Protein 1C49 (pdb70)

Structure (mmCIF, N/CA/C/O backbone):
data_1C49
#
_entry.id   1C49
#
_cell.length_a   1.000
_cell.length_b   1.000
_cell.length_c   1.000
_cell.angle_alpha   90.00
_cell.angle_beta   90.00
_cell.angle_gamma   90.00
#
_symmetry.space_group_name_H-M   'P 1'
#
loop_
_atom_site.group_PDB
_atom_site.id
_atom_site.type_symbol
_atom_site.label_atom_id
_atom_site.label_alt_id
_atom_site.label_comp_id
_atom_site.label_asym_id
_atom_site.label_entity_id
_atom_site.label_seq_id
_atom_site.pdbx_PDB_ins_code
_atom_site.Cartn_x
_atom_site.Cartn_y
_atom_site.Cartn_z
_atom_site.occupancy
_atom_site.B_iso_or_equiv
_atom_site.auth_seq_id
_atom_site.auth_comp_id
_atom_site.auth_asym_id
_atom_site.auth_atom_id
_atom_site.pdbx_PDB_model_num
ATOM 1 N N . THR A 1 1 ? 7.478 -4.075 -6.287 1.00 0.00 4 THR A N 1
ATOM 2 C CA . THR A 1 1 ? 6.450 -3.065 -6.664 1.00 0.00 4 THR A CA 1
ATOM 3 C C . THR A 1 1 ? 6.971 -1.664 -6.328 1.00 0.00 4 THR A C 1
ATOM 4 O O . THR A 1 1 ? 8.143 -1.377 -6.475 1.00 0.00 4 THR A O 1
ATOM 17 N N . ILE A 1 2 ? 6.113 -0.786 -5.878 1.00 0.00 5 ILE A N 1
ATOM 18 C CA . ILE A 1 2 ? 6.552 0.584 -5.537 1.00 0.00 5 ILE A CA 1
ATOM 19 C C . ILE A 1 2 ? 7.687 0.526 -4.513 1.00 0.00 5 ILE A C 1
ATOM 20 O O . ILE A 1 2 ? 8.304 -0.502 -4.310 1.00 0.00 5 ILE A O 1
ATOM 36 N N . SER A 1 3 ? 7.967 1.623 -3.866 1.00 0.00 6 SER A N 1
ATOM 37 C CA . SER A 1 3 ? 9.061 1.637 -2.855 1.00 0.00 6 SER A CA 1
ATOM 38 C C . SER A 1 3 ? 8.607 2.425 -1.624 1.00 0.00 6 SER A C 1
ATOM 39 O O . SER A 1 3 ? 8.718 3.634 -1.573 1.00 0.00 6 SER A O 1
ATOM 47 N N . CYS A 1 4 ? 8.095 1.750 -0.631 1.00 0.00 7 CYS A N 1
ATOM 48 C CA . CYS A 1 4 ? 7.632 2.459 0.596 1.00 0.00 7 CYS A CA 1
ATOM 49 C C . CYS A 1 4 ? 8.192 1.757 1.834 1.00 0.00 7 CYS A C 1
ATOM 50 O O . CYS A 1 4 ? 8.902 0.775 1.736 1.00 0.00 7 CYS A O 1
ATOM 57 N N . THR A 1 5 ? 7.879 2.252 3.000 1.00 0.00 8 THR A N 1
ATOM 58 C CA . THR A 1 5 ? 8.393 1.612 4.246 1.00 0.00 8 THR A CA 1
ATOM 59 C C . THR A 1 5 ? 7.235 1.416 5.231 1.00 0.00 8 THR A C 1
ATOM 60 O O . THR A 1 5 ? 6.934 0.311 5.637 1.00 0.00 8 THR A O 1
ATOM 71 N N . ASN A 1 6 ? 6.586 2.480 5.619 1.00 0.00 9 ASN A N 1
ATOM 72 C CA . ASN A 1 6 ? 5.451 2.355 6.579 1.00 0.00 9 ASN A CA 1
ATOM 73 C C . ASN A 1 6 ? 4.176 1.979 5.820 1.00 0.00 9 ASN A C 1
ATOM 74 O O . ASN A 1 6 ? 4.075 2.162 4.623 1.00 0.00 9 ASN A O 1
ATOM 85 N N . GLU A 1 7 ? 3.201 1.452 6.510 1.00 0.00 10 GLU A N 1
ATOM 86 C CA . GLU A 1 7 ? 1.933 1.057 5.835 1.00 0.00 10 GLU A CA 1
ATOM 87 C C . GLU A 1 7 ? 1.165 2.308 5.397 1.00 0.00 10 GLU A C 1
ATOM 88 O O . GLU A 1 7 ? 0.418 2.284 4.439 1.00 0.00 10 GLU A O 1
ATOM 100 N N . LYS A 1 8 ? 1.340 3.399 6.091 1.00 0.00 11 LYS A N 1
ATOM 101 C CA . LYS A 1 8 ? 0.616 4.647 5.712 1.00 0.00 11 LYS A CA 1
ATOM 102 C C . LYS A 1 8 ? 1.085 5.114 4.330 1.00 0.00 11 LYS A C 1
ATOM 103 O O . LYS A 1 8 ? 0.481 5.973 3.718 1.00 0.00 11 LYS A O 1
ATOM 122 N N . GLN A 1 9 ? 2.161 4.561 3.841 1.00 0.00 12 GLN A N 1
ATOM 123 C CA . GLN A 1 9 ? 2.675 4.980 2.505 1.00 0.00 12 GLN A CA 1
ATOM 124 C C . GLN A 1 9 ? 1.729 4.502 1.399 1.00 0.00 12 GLN A C 1
ATOM 125 O O . GLN A 1 9 ? 1.602 5.132 0.367 1.00 0.00 12 GLN A O 1
ATOM 139 N N . CYS A 1 10 ? 1.070 3.393 1.595 1.00 0.00 13 CYS A N 1
ATOM 140 C CA . CYS A 1 10 ? 0.146 2.885 0.540 1.00 0.00 13 CYS A CA 1
ATOM 141 C C . CYS A 1 10 ? -1.273 3.390 0.805 1.00 0.00 13 CYS A C 1
ATOM 142 O O . CYS A 1 10 ? -2.232 2.882 0.258 1.00 0.00 13 CYS A O 1
ATOM 149 N N . TYR A 1 11 ? -1.420 4.383 1.635 1.00 0.00 14 TYR A N 1
ATOM 150 C CA . TYR A 1 11 ? -2.784 4.905 1.923 1.00 0.00 14 TYR A CA 1
ATOM 151 C C . TYR A 1 11 ? -3.378 5.530 0.650 1.00 0.00 14 TYR A C 1
ATOM 152 O O . TYR A 1 11 ? -4.474 5.185 0.250 1.00 0.00 14 TYR A O 1
ATOM 170 N N . PRO A 1 12 ? -2.637 6.427 0.044 1.00 0.00 15 PRO A N 1
ATOM 171 C CA . PRO A 1 12 ? -3.066 7.110 -1.191 1.00 0.00 15 PRO A CA 1
ATOM 172 C C . PRO A 1 12 ? -2.840 6.201 -2.402 1.00 0.00 15 PRO A C 1
ATOM 173 O O . PRO A 1 12 ? -3.411 6.396 -3.458 1.00 0.00 15 PRO A O 1
ATOM 184 N N . HIS A 1 13 ? -2.001 5.214 -2.254 1.00 0.00 16 HIS A N 1
ATOM 185 C CA . HIS A 1 13 ? -1.719 4.288 -3.386 1.00 0.00 16 HIS A CA 1
ATOM 186 C C . HIS A 1 13 ? -2.968 3.463 -3.694 1.00 0.00 16 HIS A C 1
ATOM 187 O O . HIS A 1 13 ? -3.495 3.493 -4.789 1.00 0.00 16 HIS A O 1
ATOM 201 N N . CYS A 1 14 ? -3.442 2.721 -2.733 1.00 0.00 17 CYS A N 1
ATOM 202 C CA . CYS A 1 14 ? -4.651 1.884 -2.962 1.00 0.00 17 CYS A CA 1
ATOM 203 C C . CYS A 1 14 ? -5.895 2.770 -3.016 1.00 0.00 17 CYS A C 1
ATOM 204 O O . CYS A 1 14 ? -6.833 2.492 -3.732 1.00 0.00 17 CYS A O 1
ATOM 211 N N . LYS A 1 15 ? -5.916 3.834 -2.262 1.00 0.00 18 LYS A N 1
ATOM 212 C CA . LYS A 1 15 ? -7.107 4.724 -2.276 1.00 0.00 18 LYS A CA 1
ATOM 213 C C . LYS A 1 15 ? -7.375 5.209 -3.704 1.00 0.00 18 LYS A C 1
ATOM 214 O O . LYS A 1 15 ? -8.495 5.198 -4.174 1.00 0.00 18 LYS A O 1
ATOM 233 N N . LYS A 1 16 ? -6.357 5.648 -4.392 1.00 0.00 19 LYS A N 1
ATOM 234 C CA . LYS A 1 16 ? -6.555 6.148 -5.785 1.00 0.00 19 LYS A CA 1
ATOM 235 C C . LYS A 1 16 ? -6.624 4.980 -6.773 1.00 0.00 19 LYS A C 1
ATOM 236 O O . LYS A 1 16 ? -7.143 5.115 -7.864 1.00 0.00 19 LYS A O 1
ATOM 255 N N . GLU A 1 17 ? -6.096 3.842 -6.417 1.00 0.00 20 GLU A N 1
ATOM 256 C CA . GLU A 1 17 ? -6.124 2.687 -7.357 1.00 0.00 20 GLU A CA 1
ATOM 257 C C . GLU A 1 17 ? -7.494 2.005 -7.320 1.00 0.00 20 GLU A C 1
ATOM 258 O O . GLU A 1 17 ? -8.229 2.018 -8.287 1.00 0.00 20 GLU A O 1
ATOM 270 N N . THR A 1 18 ? -7.840 1.398 -6.218 1.00 0.00 21 THR A N 1
ATOM 271 C CA . THR A 1 18 ? -9.159 0.705 -6.131 1.00 0.00 21 THR A CA 1
ATOM 272 C C . THR A 1 18 ? -10.198 1.637 -5.503 1.00 0.00 21 THR A C 1
ATOM 273 O O . THR A 1 18 ? -11.372 1.571 -5.811 1.00 0.00 21 THR A O 1
ATOM 284 N N . GLY A 1 19 ? -9.779 2.492 -4.615 1.00 0.00 22 GLY A N 1
ATOM 285 C CA . GLY A 1 19 ? -10.743 3.417 -3.955 1.00 0.00 22 GLY A CA 1
ATOM 286 C C . GLY A 1 19 ? -10.732 3.159 -2.446 1.00 0.00 22 GLY A C 1
ATOM 287 O O . GLY A 1 19 ? -11.405 3.826 -1.685 1.00 0.00 22 GLY A O 1
ATOM 291 N N . TYR A 1 20 ? -9.970 2.190 -2.009 1.00 0.00 23 TYR A N 1
ATOM 292 C CA . TYR A 1 20 ? -9.909 1.884 -0.554 1.00 0.00 23 TYR A CA 1
ATOM 293 C C . TYR A 1 20 ? -8.600 2.433 0.027 1.00 0.00 23 TYR A C 1
ATOM 294 O O . TYR A 1 20 ? -7.547 2.249 -0.551 1.00 0.00 23 TYR A O 1
ATOM 312 N N . PRO A 1 21 ? -8.700 3.088 1.157 1.00 0.00 24 PRO A N 1
ATOM 313 C CA . PRO A 1 21 ? -7.534 3.669 1.841 1.00 0.00 24 PRO A CA 1
ATOM 314 C C . PRO A 1 21 ? -6.775 2.582 2.609 1.00 0.00 24 PRO A C 1
ATOM 315 O O . PRO A 1 21 ? -5.630 2.750 2.974 1.00 0.00 24 PRO A O 1
ATOM 326 N N . ASN A 1 22 ? -7.411 1.469 2.857 1.00 0.00 25 ASN A N 1
ATOM 327 C CA . ASN A 1 22 ? -6.733 0.371 3.603 1.00 0.00 25 ASN A CA 1
ATOM 328 C C . ASN A 1 22 ? -5.630 -0.238 2.736 1.00 0.00 25 ASN A C 1
ATOM 329 O O . ASN A 1 22 ? -5.893 -0.963 1.796 1.00 0.00 25 ASN A O 1
ATOM 340 N N . ALA A 1 23 ? -4.396 0.049 3.046 1.00 0.00 26 ALA A N 1
ATOM 341 C CA . ALA A 1 23 ? -3.271 -0.513 2.245 1.00 0.00 26 ALA A CA 1
ATOM 342 C C . ALA A 1 23 ? -2.107 -0.852 3.180 1.00 0.00 26 ALA A C 1
ATOM 343 O O . ALA A 1 23 ? -1.999 -0.321 4.266 1.00 0.00 26 ALA A O 1
ATOM 350 N N . LYS A 1 24 ? -1.235 -1.732 2.770 1.00 0.00 27 LYS A N 1
ATOM 351 C CA . LYS A 1 24 ? -0.085 -2.096 3.647 1.00 0.00 27 LYS A CA 1
ATOM 352 C C . LYS A 1 24 ? 1.232 -1.904 2.891 1.00 0.00 27 LYS A C 1
ATOM 353 O O . LYS A 1 24 ? 1.273 -1.923 1.677 1.00 0.00 27 LYS A O 1
ATOM 372 N N . CYS A 1 25 ? 2.310 -1.722 3.606 1.00 0.00 28 CYS A N 1
ATOM 373 C CA . CYS A 1 25 ? 3.630 -1.530 2.939 1.00 0.00 28 CYS A CA 1
ATOM 374 C C . CYS A 1 25 ? 4.640 -2.523 3.521 1.00 0.00 28 CYS A C 1
ATOM 375 O O . CYS A 1 25 ? 5.176 -2.321 4.593 1.00 0.00 28 CYS A O 1
ATOM 382 N N . MET A 1 26 ? 4.902 -3.595 2.826 1.00 0.00 29 MET A N 1
ATOM 383 C CA . MET A 1 26 ? 5.876 -4.596 3.343 1.00 0.00 29 MET A CA 1
ATOM 384 C C . MET A 1 26 ? 6.904 -4.921 2.257 1.00 0.00 29 MET A C 1
ATOM 385 O O . MET A 1 26 ? 6.560 -5.200 1.129 1.00 0.00 29 MET A O 1
ATOM 399 N N . ASN A 1 27 ? 8.165 -4.886 2.588 1.00 0.00 30 ASN A N 1
ATOM 400 C CA . ASN A 1 27 ? 9.210 -5.196 1.571 1.00 0.00 30 ASN A CA 1
ATOM 401 C C . ASN A 1 27 ? 9.163 -4.152 0.452 1.00 0.00 30 ASN A C 1
ATOM 402 O O . ASN A 1 27 ? 9.318 -4.465 -0.711 1.00 0.00 30 ASN A O 1
ATOM 413 N N . ARG A 1 28 ? 8.958 -2.914 0.800 1.00 0.00 31 ARG A N 1
ATOM 414 C CA . ARG A 1 28 ? 8.910 -1.841 -0.234 1.00 0.00 31 ARG A CA 1
ATOM 415 C C . ARG A 1 28 ? 7.763 -2.100 -1.217 1.00 0.00 31 ARG A C 1
ATOM 416 O O . ARG A 1 28 ? 7.742 -1.562 -2.307 1.00 0.00 31 ARG A O 1
ATOM 437 N N . L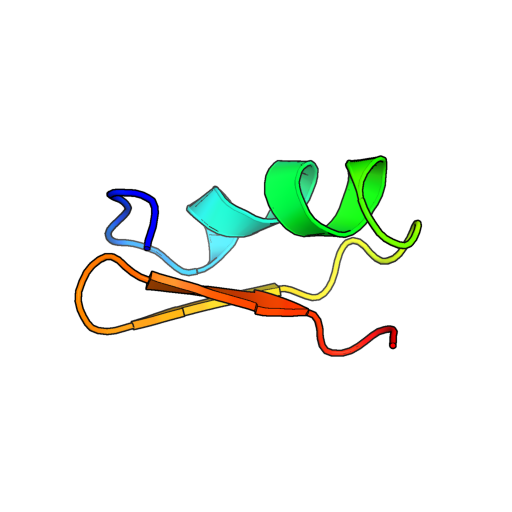YS A 1 29 ? 6.807 -2.908 -0.847 1.00 0.00 32 LYS A N 1
ATOM 438 C CA . LYS A 1 29 ? 5.670 -3.179 -1.776 1.00 0.00 32 LYS A CA 1
ATOM 439 C C . LYS A 1 29 ? 4.361 -2.725 -1.127 1.00 0.00 32 LYS A C 1
ATOM 440 O O . LYS A 1 29 ? 4.232 -2.696 0.081 1.00 0.00 32 LYS A O 1
ATOM 459 N N . CYS A 1 30 ? 3.389 -2.363 -1.920 1.00 0.00 33 CYS A N 1
ATOM 460 C CA . CYS A 1 30 ? 2.091 -1.903 -1.346 1.00 0.00 33 CYS A CA 1
ATOM 461 C C . CYS A 1 30 ? 0.988 -2.905 -1.694 1.00 0.00 33 CYS A C 1
ATOM 462 O O . CYS A 1 30 ? 0.995 -3.511 -2.748 1.00 0.00 33 CYS A O 1
ATOM 469 N N . LYS A 1 31 ? 0.034 -3.077 -0.820 1.00 0.00 34 LYS A N 1
ATOM 470 C CA . LYS A 1 31 ? -1.075 -4.032 -1.102 1.00 0.00 34 LYS A CA 1
ATOM 471 C C . LYS A 1 31 ? -2.414 -3.327 -0.875 1.00 0.00 34 LYS A C 1
ATOM 472 O O . LYS A 1 31 ? -2.509 -2.390 -0.107 1.00 0.00 34 LYS A O 1
ATOM 491 N N . CYS A 1 32 ? -3.447 -3.767 -1.541 1.00 0.00 35 CYS A N 1
ATOM 492 C CA . CYS A 1 32 ? -4.775 -3.113 -1.369 1.00 0.00 35 CYS A CA 1
ATOM 493 C C . CYS A 1 32 ? -5.762 -4.091 -0.727 1.00 0.00 35 CYS A C 1
ATOM 494 O O . CYS A 1 32 ? -6.057 -5.138 -1.270 1.00 0.00 35 CYS A O 1
ATOM 501 N N . PHE A 1 33 ? -6.279 -3.752 0.422 1.00 0.00 36 PHE A N 1
ATOM 502 C CA . PHE A 1 33 ? -7.253 -4.654 1.099 1.00 0.00 36 PHE A CA 1
ATOM 503 C C . PHE A 1 33 ? -8.673 -4.298 0.651 1.00 0.00 36 PHE A C 1
ATOM 504 O O . PHE A 1 33 ? -9.645 -4.797 1.182 1.00 0.00 36 PHE A O 1
ATOM 521 N N . GLY A 1 34 ? -8.802 -3.436 -0.321 1.00 0.00 37 GLY A N 1
ATOM 522 C CA . GLY A 1 34 ? -10.161 -3.047 -0.797 1.00 0.00 37 GLY A CA 1
ATOM 523 C C . GLY A 1 34 ? -10.363 -3.534 -2.233 1.00 0.00 37 GLY A C 1
ATOM 524 O O . GLY A 1 34 ? -11.019 -2.891 -3.030 1.00 0.00 37 GLY A O 1
ATOM 528 N N . ARG A 1 35 ? -9.807 -4.665 -2.572 1.00 0.00 38 ARG A N 1
ATOM 529 C CA . ARG A 1 35 ? -9.969 -5.189 -3.958 1.00 0.00 38 ARG A CA 1
ATOM 530 C C . ARG A 1 35 ? -11.458 -5.339 -4.279 1.00 0.00 38 ARG A C 1
ATOM 531 O O . ARG A 1 35 ? -12.263 -5.052 -3.409 1.00 0.00 38 ARG A O 1
ATOM 553 N N . THR A 1 1 ? 6.233 -2.179 -8.694 1.00 0.00 4 THR A N 2
ATOM 554 C CA . THR A 1 1 ? 5.080 -1.565 -7.976 1.00 0.00 4 THR A CA 2
ATOM 555 C C . THR A 1 1 ? 5.579 -0.408 -7.107 1.00 0.00 4 THR A C 2
ATOM 556 O O . THR A 1 1 ? 6.648 0.127 -7.325 1.00 0.00 4 THR A O 2
ATOM 569 N N . ILE A 1 2 ? 4.815 -0.014 -6.123 1.00 0.00 5 ILE A N 2
ATOM 570 C CA . ILE A 1 2 ? 5.246 1.105 -5.246 1.00 0.00 5 ILE A CA 2
ATOM 571 C C . ILE A 1 2 ? 6.300 0.606 -4.256 1.00 0.00 5 ILE A C 2
ATOM 572 O O . ILE A 1 2 ? 6.446 -0.578 -4.028 1.00 0.00 5 ILE A O 2
ATOM 588 N N . SER A 1 3 ? 7.030 1.508 -3.660 1.00 0.00 6 SER A N 2
ATOM 589 C CA . SER A 1 3 ? 8.071 1.104 -2.673 1.00 0.00 6 SER A CA 2
ATOM 590 C C . SER A 1 3 ? 7.877 1.927 -1.400 1.00 0.00 6 SER A C 2
ATOM 591 O O . SER A 1 3 ? 7.942 3.140 -1.422 1.00 0.00 6 SER A O 2
ATOM 599 N N . CYS A 1 4 ? 7.620 1.287 -0.294 1.00 0.00 7 CYS A N 2
ATOM 600 C CA . CYS A 1 4 ? 7.403 2.063 0.958 1.00 0.00 7 CYS A CA 2
ATOM 601 C C . CYS A 1 4 ? 7.930 1.298 2.170 1.00 0.00 7 CYS A C 2
ATOM 602 O O . CYS A 1 4 ? 8.425 0.193 2.064 1.00 0.00 7 CYS A O 2
ATOM 609 N N . THR A 1 5 ? 7.800 1.886 3.325 1.00 0.00 8 THR A N 2
ATOM 610 C CA . THR A 1 5 ? 8.254 1.226 4.577 1.00 0.00 8 THR A CA 2
ATOM 611 C C . THR A 1 5 ? 7.198 1.473 5.658 1.00 0.00 8 THR A C 2
ATOM 612 O O . THR A 1 5 ? 7.429 1.262 6.832 1.00 0.00 8 THR A O 2
ATOM 623 N N . ASN A 1 6 ? 6.037 1.927 5.260 1.00 0.00 9 ASN A N 2
ATOM 624 C CA . ASN A 1 6 ? 4.953 2.201 6.242 1.00 0.00 9 ASN A CA 2
ATOM 625 C C . ASN A 1 6 ? 3.600 1.981 5.563 1.00 0.00 9 ASN A C 2
ATOM 626 O O . ASN A 1 6 ? 3.462 2.146 4.367 1.00 0.00 9 ASN A O 2
ATOM 637 N N . GLU A 1 7 ? 2.602 1.606 6.312 1.00 0.00 10 GLU A N 2
ATOM 638 C CA . GLU A 1 7 ? 1.261 1.371 5.704 1.00 0.00 10 GLU A CA 2
ATOM 639 C C . GLU A 1 7 ? 0.708 2.681 5.135 1.00 0.00 10 GLU A C 2
ATOM 640 O O . GLU A 1 7 ? 0.105 2.705 4.081 1.00 0.00 10 GLU A O 2
ATOM 652 N N . LYS A 1 8 ? 0.900 3.769 5.830 1.00 0.00 11 LYS A N 2
ATOM 653 C CA . LYS A 1 8 ? 0.375 5.076 5.336 1.00 0.00 11 LYS A CA 2
ATOM 654 C C . LYS A 1 8 ? 0.916 5.367 3.934 1.00 0.00 11 LYS A C 2
ATOM 655 O O . LYS A 1 8 ? 0.380 6.183 3.211 1.00 0.00 11 LYS A O 2
ATOM 674 N N . GLN A 1 9 ? 1.974 4.714 3.542 1.00 0.00 12 GLN A N 2
ATOM 675 C CA . GLN A 1 9 ? 2.541 4.967 2.186 1.00 0.00 12 GLN A CA 2
ATOM 676 C C . GLN A 1 9 ? 1.561 4.483 1.115 1.00 0.00 12 GLN A C 2
ATOM 677 O O . GLN A 1 9 ? 1.312 5.161 0.138 1.00 0.00 12 GLN A O 2
ATOM 691 N N . CYS A 1 10 ? 1.003 3.314 1.285 1.00 0.00 13 CYS A N 2
ATOM 692 C CA . CYS A 1 10 ? 0.044 2.793 0.269 1.00 0.00 13 CYS A CA 2
ATOM 693 C C . CYS A 1 10 ? -1.373 3.260 0.614 1.00 0.00 13 CYS A C 2
ATOM 694 O O . CYS A 1 10 ? -2.346 2.711 0.137 1.00 0.00 13 CYS A O 2
ATOM 701 N N . TYR A 1 11 ? -1.501 4.260 1.443 1.00 0.00 14 TYR A N 2
ATOM 702 C CA . TYR A 1 11 ? -2.860 4.746 1.815 1.00 0.00 14 TYR A CA 2
ATOM 703 C C . TYR A 1 11 ? -3.434 5.627 0.698 1.00 0.00 14 TYR A C 2
ATOM 704 O O . TYR A 1 11 ? -4.533 5.391 0.232 1.00 0.00 14 TYR A O 2
ATOM 722 N N . PRO A 1 12 ? -2.680 6.619 0.299 1.00 0.00 15 PRO A N 2
ATOM 723 C CA . PRO A 1 12 ? -3.103 7.549 -0.761 1.00 0.00 15 PRO A CA 2
ATOM 724 C C . PRO A 1 12 ? -2.953 6.888 -2.131 1.00 0.00 15 PRO A C 2
ATOM 725 O O . PRO A 1 12 ? -3.644 7.222 -3.072 1.00 0.00 15 PRO A O 2
ATOM 736 N N . HIS A 1 13 ? -2.060 5.944 -2.248 1.00 0.00 16 HIS A N 2
ATOM 737 C CA . HIS A 1 13 ? -1.873 5.254 -3.554 1.00 0.00 16 HIS A CA 2
ATOM 738 C C . HIS A 1 13 ? -2.968 4.189 -3.716 1.00 0.00 16 HIS A C 2
ATOM 739 O O . HIS A 1 13 ? -3.420 3.913 -4.809 1.00 0.00 16 HIS A O 2
ATOM 753 N N . CYS A 1 14 ? -3.392 3.588 -2.636 1.00 0.00 17 CYS A N 2
ATOM 754 C CA . CYS A 1 14 ? -4.451 2.544 -2.733 1.00 0.00 17 CYS A CA 2
ATOM 755 C C . CYS A 1 14 ? -5.819 3.210 -2.874 1.00 0.00 17 CYS A C 2
ATOM 756 O O . CYS A 1 14 ? -6.746 2.639 -3.411 1.00 0.00 17 CYS A O 2
ATOM 763 N N . LYS A 1 15 ? -5.956 4.415 -2.396 1.00 0.00 18 LYS A N 2
ATOM 764 C CA . LYS A 1 15 ? -7.265 5.112 -2.508 1.00 0.00 18 LYS A CA 2
ATOM 765 C C . LYS A 1 15 ? -7.617 5.292 -3.988 1.00 0.00 18 LYS A C 2
ATOM 766 O O . LYS A 1 15 ? -8.666 4.882 -4.442 1.00 0.00 18 LYS A O 2
ATOM 785 N N . LYS A 1 16 ? -6.746 5.907 -4.740 1.00 0.00 19 LYS A N 2
ATOM 786 C CA . LYS A 1 16 ? -7.029 6.121 -6.190 1.00 0.00 19 LYS A CA 2
ATOM 787 C C . LYS A 1 16 ? -6.723 4.844 -6.981 1.00 0.00 19 LYS A C 2
ATOM 788 O O . LYS A 1 16 ? -7.168 4.677 -8.099 1.00 0.00 19 LYS A O 2
ATOM 807 N N . GLU A 1 17 ? -5.960 3.947 -6.419 1.00 0.00 20 GLU A N 2
ATOM 808 C CA . GLU A 1 17 ? -5.621 2.694 -7.154 1.00 0.00 20 GLU A CA 2
ATOM 809 C C . GLU A 1 17 ? -6.838 1.765 -7.204 1.00 0.00 20 GLU A C 2
ATOM 810 O O . GLU A 1 17 ? -7.083 1.107 -8.196 1.00 0.00 20 GLU A O 2
ATOM 822 N N . THR A 1 18 ? -7.600 1.695 -6.146 1.00 0.00 21 THR A N 2
ATOM 823 C CA . THR A 1 18 ? -8.790 0.797 -6.150 1.00 0.00 21 THR A CA 2
ATOM 824 C C . THR A 1 18 ? -9.994 1.523 -5.538 1.00 0.00 21 THR A C 2
ATOM 825 O O . THR A 1 18 ? -11.087 1.482 -6.066 1.00 0.00 21 THR A O 2
ATOM 836 N N . GLY A 1 19 ? -9.804 2.192 -4.432 1.00 0.00 22 GLY A N 2
ATOM 837 C CA . GLY A 1 19 ? -10.941 2.918 -3.797 1.00 0.00 22 GLY A CA 2
ATOM 838 C C . GLY A 1 19 ? -10.826 2.827 -2.274 1.00 0.00 22 GLY A C 2
ATOM 839 O O . GLY A 1 19 ? -11.501 3.530 -1.549 1.00 0.00 22 GLY A O 2
ATOM 843 N N . TYR A 1 20 ? -9.976 1.967 -1.781 1.00 0.00 23 TYR A N 2
ATOM 844 C CA . TYR A 1 20 ? -9.823 1.837 -0.303 1.00 0.00 23 TYR A CA 2
ATOM 845 C C . TYR A 1 20 ? -8.377 2.167 0.088 1.00 0.00 23 TYR A C 2
ATOM 846 O O . TYR A 1 20 ? -7.449 1.752 -0.577 1.00 0.00 23 TYR A O 2
ATOM 864 N N . PRO A 1 21 ? -8.227 2.912 1.156 1.00 0.00 24 PRO A N 2
ATOM 865 C CA . PRO A 1 21 ? -6.903 3.321 1.658 1.00 0.00 24 PRO A CA 2
ATOM 866 C C . PRO A 1 21 ? -6.248 2.184 2.448 1.00 0.00 24 PRO A C 2
ATOM 867 O O . PRO A 1 21 ? -5.076 1.905 2.294 1.00 0.00 24 PRO A O 2
ATOM 878 N N . ASN A 1 22 ? -6.997 1.533 3.299 1.00 0.00 25 ASN A N 2
ATOM 879 C CA . ASN A 1 22 ? -6.421 0.420 4.107 1.00 0.00 25 ASN A CA 2
ATOM 880 C C . ASN A 1 22 ? -5.499 -0.439 3.237 1.00 0.00 25 ASN A C 2
ATOM 881 O O . ASN A 1 22 ? -5.945 -1.181 2.383 1.00 0.00 25 ASN A O 2
ATOM 892 N N . ALA A 1 23 ? -4.213 -0.345 3.451 1.00 0.00 26 ALA A N 2
ATOM 893 C CA . ALA A 1 23 ? -3.258 -1.155 2.642 1.00 0.00 26 ALA A CA 2
ATOM 894 C C . ALA A 1 23 ? -2.018 -1.469 3.483 1.00 0.00 26 ALA A C 2
ATOM 895 O O . ALA A 1 23 ? -1.619 -0.695 4.330 1.00 0.00 26 ALA A O 2
ATOM 902 N N . LYS A 1 24 ? -1.406 -2.598 3.254 1.00 0.00 27 LYS A N 2
ATOM 903 C CA . LYS A 1 24 ? -0.191 -2.957 4.041 1.00 0.00 27 LYS A CA 2
ATOM 904 C C . LYS A 1 24 ? 1.060 -2.652 3.212 1.00 0.00 27 LYS A C 2
ATOM 905 O O . LYS A 1 24 ? 1.043 -2.719 1.999 1.00 0.00 27 LYS A O 2
ATOM 924 N N . CYS A 1 25 ? 2.144 -2.316 3.856 1.00 0.00 28 CYS A N 2
ATOM 925 C CA . CYS A 1 25 ? 3.392 -2.006 3.102 1.00 0.00 28 CYS A CA 2
ATOM 926 C C . CYS A 1 25 ? 4.480 -3.019 3.471 1.00 0.00 28 CYS A C 2
ATOM 927 O O . CYS A 1 25 ? 4.844 -3.164 4.620 1.00 0.00 28 CYS A O 2
ATOM 934 N N . MET A 1 26 ? 5.003 -3.717 2.501 1.00 0.00 29 MET A N 2
ATOM 935 C CA . MET A 1 26 ? 6.070 -4.717 2.790 1.00 0.00 29 MET A CA 2
ATOM 936 C C . MET A 1 26 ? 7.369 -4.272 2.120 1.00 0.00 29 MET A C 2
ATOM 937 O O . MET A 1 26 ? 7.502 -3.138 1.704 1.00 0.00 29 MET A O 2
ATOM 951 N N . ASN A 1 27 ? 8.329 -5.151 2.008 1.00 0.00 30 ASN A N 2
ATOM 952 C CA . ASN A 1 27 ? 9.613 -4.765 1.358 1.00 0.00 30 ASN A CA 2
ATOM 953 C C . ASN A 1 27 ? 9.313 -4.143 -0.006 1.00 0.00 30 ASN A C 2
ATOM 954 O O . ASN A 1 27 ? 9.229 -4.827 -1.007 1.00 0.00 30 ASN A O 2
ATOM 965 N N . ARG A 1 28 ? 9.143 -2.851 -0.052 1.00 0.00 31 ARG A N 2
ATOM 966 C CA . ARG A 1 28 ? 8.841 -2.189 -1.349 1.00 0.00 31 ARG A CA 2
ATOM 967 C C . ARG A 1 28 ? 7.666 -2.905 -2.017 1.00 0.00 31 ARG A C 2
ATOM 968 O O . ARG A 1 28 ? 7.724 -3.262 -3.177 1.00 0.00 31 ARG A O 2
ATOM 989 N N . LYS A 1 29 ? 6.600 -3.123 -1.294 1.00 0.00 32 LYS A N 2
ATOM 990 C CA . LYS A 1 29 ? 5.426 -3.822 -1.892 1.00 0.00 32 LYS A CA 2
ATOM 991 C C . LYS A 1 29 ? 4.127 -3.227 -1.341 1.00 0.00 32 LYS A C 2
ATOM 992 O O . LYS A 1 29 ? 3.691 -3.565 -0.260 1.00 0.00 32 LYS A O 2
ATOM 1011 N N . CYS A 1 30 ? 3.501 -2.352 -2.080 1.00 0.00 33 CYS A N 2
ATOM 1012 C CA . CYS A 1 30 ? 2.223 -1.749 -1.599 1.00 0.00 33 CYS A CA 2
ATOM 1013 C C . CYS A 1 30 ? 1.059 -2.658 -1.999 1.00 0.00 33 CYS A C 2
ATOM 1014 O O . CYS A 1 30 ? 0.878 -2.973 -3.159 1.00 0.00 33 CYS A O 2
ATOM 1021 N N . LYS A 1 31 ? 0.267 -3.085 -1.054 1.00 0.00 34 LYS A N 2
ATOM 1022 C CA . LYS A 1 31 ? -0.883 -3.975 -1.396 1.00 0.00 34 LYS A CA 2
ATOM 1023 C C . LYS A 1 31 ? -2.161 -3.429 -0.755 1.00 0.00 34 LYS A C 2
ATOM 1024 O O . LYS A 1 31 ? -2.217 -3.186 0.434 1.00 0.00 34 LYS A O 2
ATOM 1043 N N . CYS A 1 32 ? -3.188 -3.234 -1.538 1.00 0.00 35 CYS A N 2
ATOM 1044 C CA . CYS A 1 32 ? -4.467 -2.701 -0.981 1.00 0.00 35 CYS A CA 2
ATOM 1045 C C . CYS A 1 32 ? -5.409 -3.865 -0.675 1.00 0.00 35 CYS A C 2
ATOM 1046 O O . CYS A 1 32 ? -5.391 -4.881 -1.342 1.00 0.00 35 CYS A O 2
ATOM 1053 N N . PHE A 1 33 ? -6.237 -3.729 0.324 1.00 0.00 36 PHE A N 2
ATOM 1054 C CA . PHE A 1 33 ? -7.178 -4.836 0.659 1.00 0.00 36 PHE A CA 2
ATOM 1055 C C . PHE A 1 33 ? -8.394 -4.278 1.397 1.00 0.00 36 PHE A C 2
ATOM 1056 O O . PHE A 1 33 ? -8.822 -4.814 2.400 1.00 0.00 36 PHE A O 2
ATOM 1073 N N . GLY A 1 34 ? -8.960 -3.210 0.907 1.00 0.00 37 GLY A N 2
ATOM 1074 C CA . GLY A 1 34 ? -10.154 -2.628 1.582 1.00 0.00 37 GLY A CA 2
ATOM 1075 C C . GLY A 1 34 ? -11.312 -3.619 1.489 1.00 0.00 37 GLY A C 2
ATOM 1076 O O . GLY A 1 34 ? -12.128 -3.723 2.383 1.00 0.00 37 GLY A O 2
ATOM 1080 N N . ARG A 1 35 ? -11.389 -4.354 0.412 1.00 0.00 38 ARG A N 2
ATOM 1081 C CA . ARG A 1 35 ? -12.492 -5.343 0.259 1.00 0.00 38 ARG A CA 2
ATOM 1082 C C . ARG A 1 35 ? -12.362 -6.046 -1.095 1.00 0.00 38 ARG A C 2
ATOM 1083 O O . ARG A 1 35 ? -11.242 -6.218 -1.545 1.00 0.00 38 ARG A O 2
ATOM 1105 N N . THR A 1 1 ? 7.226 -4.216 -7.340 1.00 0.00 4 THR A N 3
ATOM 1106 C CA . THR A 1 1 ? 6.144 -3.200 -7.464 1.00 0.00 4 THR A CA 3
ATOM 1107 C C . THR A 1 1 ? 6.622 -1.873 -6.865 1.00 0.00 4 THR A C 3
ATOM 1108 O O . THR A 1 1 ? 7.766 -1.496 -7.015 1.00 0.00 4 THR A O 3
ATOM 1121 N N . ILE A 1 2 ? 5.762 -1.161 -6.188 1.00 0.00 5 ILE A N 3
ATOM 1122 C CA . ILE A 1 2 ? 6.186 0.134 -5.591 1.00 0.00 5 ILE A CA 3
ATOM 1123 C C . ILE A 1 2 ? 7.201 -0.128 -4.480 1.00 0.00 5 ILE A C 3
ATOM 1124 O O . ILE A 1 2 ? 7.508 -1.260 -4.159 1.00 0.00 5 ILE A O 3
ATOM 1140 N N . SER A 1 3 ? 7.730 0.907 -3.893 1.00 0.00 6 SER A N 3
ATOM 1141 C CA . SER A 1 3 ? 8.730 0.716 -2.807 1.00 0.00 6 SER A CA 3
ATOM 1142 C C . SER A 1 3 ? 8.374 1.612 -1.618 1.00 0.00 6 SER A C 3
ATOM 1143 O O . SER A 1 3 ? 8.590 2.808 -1.643 1.00 0.00 6 SER A O 3
ATOM 1151 N N . CYS A 1 4 ? 7.827 1.043 -0.580 1.00 0.00 7 CYS A N 3
ATOM 1152 C CA . CYS A 1 4 ? 7.453 1.862 0.608 1.00 0.00 7 CYS A CA 3
ATOM 1153 C C . CYS A 1 4 ? 8.017 1.225 1.880 1.00 0.00 7 CYS A C 3
ATOM 1154 O O . CYS A 1 4 ? 8.318 0.048 1.920 1.00 0.00 7 CYS A O 3
ATOM 1161 N N . THR A 1 5 ? 8.137 1.994 2.926 1.00 0.00 8 THR A N 3
ATOM 1162 C CA . THR A 1 5 ? 8.652 1.444 4.210 1.00 0.00 8 THR A CA 3
ATOM 1163 C C . THR A 1 5 ? 7.643 1.763 5.315 1.00 0.00 8 THR A C 3
ATOM 1164 O O . THR A 1 5 ? 7.930 1.651 6.489 1.00 0.00 8 THR A O 3
ATOM 1175 N N . ASN A 1 6 ? 6.460 2.163 4.934 1.00 0.00 9 ASN A N 3
ATOM 1176 C CA . ASN A 1 6 ? 5.414 2.496 5.938 1.00 0.00 9 ASN A CA 3
ATOM 1177 C C . ASN A 1 6 ? 4.040 2.274 5.303 1.00 0.00 9 ASN A C 3
ATOM 1178 O O . ASN A 1 6 ? 3.805 2.639 4.168 1.00 0.00 9 ASN A O 3
ATOM 1189 N N . GLU A 1 7 ? 3.132 1.668 6.015 1.00 0.00 10 GLU A N 3
ATOM 1190 C CA . GLU A 1 7 ? 1.781 1.416 5.439 1.00 0.00 10 GLU A CA 3
ATOM 1191 C C . GLU A 1 7 ? 1.114 2.744 5.078 1.00 0.00 10 GLU A C 3
ATOM 1192 O O . GLU A 1 7 ? 0.173 2.787 4.311 1.00 0.00 10 GLU A O 3
ATOM 1204 N N . LYS A 1 8 ? 1.586 3.826 5.631 1.00 0.00 11 LYS A N 3
ATOM 1205 C CA . LYS A 1 8 ? 0.971 5.150 5.331 1.00 0.00 11 LYS A CA 3
ATOM 1206 C C . LYS A 1 8 ? 1.286 5.571 3.893 1.00 0.00 11 LYS A C 3
ATOM 1207 O O . LYS A 1 8 ? 0.545 6.313 3.279 1.00 0.00 11 LYS A O 3
ATOM 1226 N N . GLN A 1 9 ? 2.385 5.123 3.355 1.00 0.00 12 GLN A N 3
ATOM 1227 C CA . GLN A 1 9 ? 2.748 5.519 1.965 1.00 0.00 12 GLN A CA 3
ATOM 1228 C C . GLN A 1 9 ? 1.808 4.855 0.953 1.00 0.00 12 GLN A C 3
ATOM 1229 O O . GLN A 1 9 ? 1.677 5.310 -0.167 1.00 0.00 12 GLN A O 3
ATOM 1243 N N . CYS A 1 10 ? 1.154 3.787 1.321 1.00 0.00 13 CYS A N 3
ATOM 1244 C CA . CYS A 1 10 ? 0.237 3.119 0.350 1.00 0.00 13 CYS A CA 3
ATOM 1245 C C . CYS A 1 10 ? -1.208 3.552 0.611 1.00 0.00 13 CYS A C 3
ATOM 1246 O O . CYS A 1 10 ? -2.120 3.129 -0.072 1.00 0.00 13 CYS A O 3
ATOM 1253 N N . TYR A 1 11 ? -1.432 4.390 1.585 1.00 0.00 14 TYR A N 3
ATOM 1254 C CA . TYR A 1 11 ? -2.825 4.839 1.864 1.00 0.00 14 TYR A CA 3
ATOM 1255 C C . TYR A 1 11 ? -3.419 5.498 0.615 1.00 0.00 14 TYR A C 3
ATOM 1256 O O . TYR A 1 11 ? -4.493 5.133 0.180 1.00 0.00 14 TYR A O 3
ATOM 1274 N N . PRO A 1 12 ? -2.702 6.449 0.072 1.00 0.00 15 PRO A N 3
ATOM 1275 C CA . PRO A 1 12 ? -3.139 7.176 -1.130 1.00 0.00 15 PRO A CA 3
ATOM 1276 C C . PRO A 1 12 ? -2.890 6.325 -2.377 1.00 0.00 15 PRO A C 3
ATOM 1277 O O . PRO A 1 12 ? -3.357 6.631 -3.456 1.00 0.00 15 PRO A O 3
ATOM 1288 N N . HIS A 1 13 ? -2.158 5.256 -2.232 1.00 0.00 16 HIS A N 3
ATOM 1289 C CA . HIS A 1 13 ? -1.879 4.380 -3.403 1.00 0.00 16 HIS A CA 3
ATOM 1290 C C . HIS A 1 13 ? -3.111 3.525 -3.702 1.00 0.00 16 HIS A C 3
ATOM 1291 O O . HIS A 1 13 ? -3.668 3.575 -4.780 1.00 0.00 16 HIS A O 3
ATOM 1305 N N . CYS A 1 14 ? -3.542 2.740 -2.752 1.00 0.00 17 CYS A N 3
ATOM 1306 C CA . CYS A 1 14 ? -4.738 1.883 -2.983 1.00 0.00 17 CYS A CA 3
ATOM 1307 C C . CYS A 1 14 ? -5.985 2.763 -3.066 1.00 0.00 17 CYS A C 3
ATOM 1308 O O . CYS A 1 14 ? -6.902 2.486 -3.813 1.00 0.00 17 CYS A O 3
ATOM 1315 N N . LYS A 1 15 ? -6.029 3.825 -2.308 1.00 0.00 18 LYS A N 3
ATOM 1316 C CA . LYS A 1 15 ? -7.220 4.718 -2.356 1.00 0.00 18 LYS A CA 3
ATOM 1317 C C . LYS A 1 15 ? -7.358 5.296 -3.767 1.00 0.00 18 LYS A C 3
ATOM 1318 O O . LYS A 1 15 ? -8.437 5.359 -4.320 1.00 0.00 18 LYS A O 3
ATOM 1337 N N . LYS A 1 16 ? -6.269 5.716 -4.353 1.00 0.00 19 LYS A N 3
ATOM 1338 C CA . LYS A 1 16 ? -6.333 6.287 -5.728 1.00 0.00 19 LYS A CA 3
ATOM 1339 C C . LYS A 1 16 ? -6.397 5.152 -6.750 1.00 0.00 19 LYS A C 3
ATOM 1340 O O . LYS A 1 16 ? -6.690 5.362 -7.909 1.00 0.00 19 LYS A O 3
ATOM 1359 N N . GLU A 1 17 ? -6.121 3.949 -6.329 1.00 0.00 20 GLU A N 3
ATOM 1360 C CA . GLU A 1 17 ? -6.162 2.800 -7.276 1.00 0.00 20 GLU A CA 3
ATOM 1361 C C . GLU A 1 17 ? -7.611 2.357 -7.485 1.00 0.00 20 GLU A C 3
ATOM 1362 O O . GLU A 1 17 ? -8.153 2.465 -8.567 1.00 0.00 20 GLU A O 3
ATOM 1374 N N . THR A 1 18 ? -8.242 1.857 -6.459 1.00 0.00 21 THR A N 3
ATOM 1375 C CA . THR A 1 18 ? -9.654 1.403 -6.599 1.00 0.00 21 THR A CA 3
ATOM 1376 C C . THR A 1 18 ? -10.527 2.128 -5.572 1.00 0.00 21 THR A C 3
ATOM 1377 O O . THR A 1 18 ? -11.738 2.041 -5.601 1.00 0.00 21 THR A O 3
ATOM 1388 N N . GLY A 1 19 ? -9.923 2.842 -4.663 1.00 0.00 22 GLY A N 3
ATOM 1389 C CA . GLY A 1 19 ? -10.720 3.572 -3.636 1.00 0.00 22 GLY A CA 3
ATOM 1390 C C . GLY A 1 19 ? -10.653 2.819 -2.307 1.00 0.00 22 GLY A C 3
ATOM 1391 O O . GLY A 1 19 ? -11.632 2.706 -1.597 1.00 0.00 22 GLY A O 3
ATOM 1395 N N . TYR A 1 20 ? -9.505 2.304 -1.963 1.00 0.00 23 TYR A N 3
ATOM 1396 C CA . TYR A 1 20 ? -9.378 1.560 -0.678 1.00 0.00 23 TYR A CA 3
ATOM 1397 C C . TYR A 1 20 ? -8.093 1.997 0.038 1.00 0.00 23 TYR A C 3
ATOM 1398 O O . TYR A 1 20 ? -7.006 1.731 -0.437 1.00 0.00 23 TYR A O 3
ATOM 1416 N N . PRO A 1 21 ? -8.250 2.652 1.163 1.00 0.00 24 PRO A N 3
ATOM 1417 C CA . PRO A 1 21 ? -7.110 3.132 1.963 1.00 0.00 24 PRO A CA 3
ATOM 1418 C C . PRO A 1 21 ? -6.473 1.969 2.726 1.00 0.00 24 PRO A C 3
ATOM 1419 O O . PRO A 1 21 ? -5.276 1.926 2.929 1.00 0.00 24 PRO A O 3
ATOM 1430 N N . ASN A 1 22 ? -7.265 1.019 3.144 1.00 0.00 25 ASN A N 3
ATOM 1431 C CA . ASN A 1 22 ? -6.703 -0.144 3.886 1.00 0.00 25 ASN A CA 3
ATOM 1432 C C . ASN A 1 22 ? -5.591 -0.778 3.052 1.00 0.00 25 ASN A C 3
ATOM 1433 O O . ASN A 1 22 ? -5.847 -1.480 2.094 1.00 0.00 25 ASN A O 3
ATOM 1444 N N . ALA A 1 23 ? -4.358 -0.535 3.399 1.00 0.00 26 ALA A N 3
ATOM 1445 C CA . ALA A 1 23 ? -3.237 -1.125 2.615 1.00 0.00 26 ALA A CA 3
ATOM 1446 C C . ALA A 1 23 ? -2.142 -1.609 3.567 1.00 0.00 26 ALA A C 3
ATOM 1447 O O . ALA A 1 23 ? -2.140 -1.295 4.741 1.00 0.00 26 ALA A O 3
ATOM 1454 N N . LYS A 1 24 ? -1.210 -2.376 3.070 1.00 0.00 27 LYS A N 3
ATOM 1455 C CA . LYS A 1 24 ? -0.116 -2.882 3.947 1.00 0.00 27 LYS A CA 3
ATOM 1456 C C . LYS A 1 24 ? 1.235 -2.640 3.271 1.00 0.00 27 LYS A C 3
ATOM 1457 O O . LYS A 1 24 ? 1.447 -3.011 2.133 1.00 0.00 27 LYS A O 3
ATOM 1476 N N . CYS A 1 25 ? 2.152 -2.019 3.962 1.00 0.00 28 CYS A N 3
ATOM 1477 C CA . CYS A 1 25 ? 3.490 -1.754 3.360 1.00 0.00 28 CYS A CA 3
ATOM 1478 C C . CYS A 1 25 ? 4.508 -2.746 3.926 1.00 0.00 28 CYS A C 3
ATOM 1479 O O . CYS A 1 25 ? 4.863 -2.693 5.087 1.00 0.00 28 CYS A O 3
ATOM 1486 N N . MET A 1 26 ? 4.978 -3.655 3.114 1.00 0.00 29 MET A N 3
ATOM 1487 C CA . MET A 1 26 ? 5.971 -4.653 3.605 1.00 0.00 29 MET A CA 3
ATOM 1488 C C . MET A 1 26 ? 6.986 -4.949 2.498 1.00 0.00 29 MET A C 3
ATOM 1489 O O . MET A 1 26 ? 6.652 -4.976 1.331 1.00 0.00 29 MET A O 3
ATOM 1503 N N . ASN A 1 27 ? 8.221 -5.171 2.857 1.00 0.00 30 ASN A N 3
ATOM 1504 C CA . ASN A 1 27 ? 9.256 -5.466 1.825 1.00 0.00 30 ASN A CA 3
ATOM 1505 C C . ASN A 1 27 ? 9.084 -4.510 0.644 1.00 0.00 30 ASN A C 3
ATOM 1506 O O . ASN A 1 27 ? 8.994 -4.924 -0.494 1.00 0.00 30 ASN A O 3
ATOM 1517 N N . ARG A 1 28 ? 9.032 -3.232 0.904 1.00 0.00 31 ARG A N 3
ATOM 1518 C CA . ARG A 1 28 ? 8.862 -2.253 -0.205 1.00 0.00 31 ARG A CA 3
ATOM 1519 C C . ARG A 1 28 ? 7.701 -2.699 -1.098 1.00 0.00 31 ARG A C 3
ATOM 1520 O O . ARG A 1 28 ? 7.828 -2.775 -2.304 1.00 0.00 31 ARG A O 3
ATOM 1541 N N . LYS A 1 29 ? 6.572 -3.001 -0.515 1.00 0.00 32 LYS A N 3
ATOM 1542 C CA . LYS A 1 29 ? 5.411 -3.446 -1.336 1.00 0.00 32 LYS A CA 3
ATOM 1543 C C . LYS A 1 29 ? 4.120 -2.825 -0.794 1.00 0.00 32 LYS A C 3
ATOM 1544 O O . LYS A 1 29 ? 3.834 -2.888 0.384 1.00 0.00 32 LYS A O 3
ATOM 1563 N N . CYS A 1 30 ? 3.337 -2.233 -1.654 1.00 0.00 33 CYS A N 3
ATOM 1564 C CA . CYS A 1 30 ? 2.057 -1.615 -1.203 1.00 0.00 33 CYS A CA 3
ATOM 1565 C C . CYS A 1 30 ? 0.893 -2.512 -1.638 1.00 0.00 33 CYS A C 3
ATOM 1566 O O . CYS A 1 30 ? 0.510 -2.528 -2.791 1.00 0.00 33 CYS A O 3
ATOM 1573 N N . LYS A 1 31 ? 0.336 -3.266 -0.729 1.00 0.00 34 LYS A N 3
ATOM 1574 C CA . LYS A 1 31 ? -0.794 -4.170 -1.098 1.00 0.00 34 LYS A CA 3
ATOM 1575 C C . LYS A 1 31 ? -2.129 -3.475 -0.817 1.00 0.00 34 LYS A C 3
ATOM 1576 O O . LYS A 1 31 ? -2.222 -2.605 0.026 1.00 0.00 34 LYS A O 3
ATOM 1595 N N . CYS A 1 32 ? -3.165 -3.856 -1.518 1.00 0.00 35 CYS A N 3
ATOM 1596 C CA . CYS A 1 32 ? -4.495 -3.220 -1.296 1.00 0.00 35 CYS A CA 3
ATOM 1597 C C . CYS A 1 32 ? -5.483 -4.259 -0.758 1.00 0.00 35 CYS A C 3
ATOM 1598 O O . CYS A 1 32 ? -5.701 -5.292 -1.359 1.00 0.00 35 CYS A O 3
ATOM 1605 N N . PHE A 1 33 ? -6.083 -3.992 0.371 1.00 0.00 36 PHE A N 3
ATOM 1606 C CA . PHE A 1 33 ? -7.056 -4.961 0.949 1.00 0.00 36 PHE A CA 3
ATOM 1607 C C . PHE A 1 33 ? -8.464 -4.646 0.435 1.00 0.00 36 PHE A C 3
ATOM 1608 O O . PHE A 1 33 ? -9.451 -5.013 1.042 1.00 0.00 36 PHE A O 3
ATOM 1625 N N . GLY A 1 34 ? -8.566 -3.968 -0.677 1.00 0.00 37 GLY A N 3
ATOM 1626 C CA . GLY A 1 34 ? -9.913 -3.630 -1.224 1.00 0.00 37 GLY A CA 3
ATOM 1627 C C . GLY A 1 34 ? -10.832 -4.848 -1.115 1.00 0.00 37 GLY A C 3
ATOM 1628 O O . GLY A 1 34 ? -12.029 -4.723 -0.942 1.00 0.00 37 GLY A O 3
ATOM 1632 N N . ARG A 1 35 ? -10.282 -6.026 -1.211 1.00 0.00 38 ARG A N 3
ATOM 1633 C CA . ARG A 1 35 ? -11.122 -7.253 -1.109 1.00 0.00 38 ARG A CA 3
ATOM 1634 C C . ARG A 1 35 ? -10.246 -8.436 -0.689 1.00 0.00 38 ARG A C 3
ATOM 1635 O O . ARG A 1 35 ? -9.077 -8.437 -1.040 1.00 0.00 38 ARG A O 3
ATOM 1657 N N . THR A 1 1 ? 6.500 -3.160 -6.773 1.00 0.00 4 THR A N 4
ATOM 1658 C CA . THR A 1 1 ? 5.960 -2.019 -7.566 1.00 0.00 4 THR A CA 4
ATOM 1659 C C . THR A 1 1 ? 6.346 -0.704 -6.899 1.00 0.00 4 THR A C 4
ATOM 1660 O O . THR A 1 1 ? 7.357 -0.105 -7.209 1.00 0.00 4 THR A O 4
ATOM 1673 N N . ILE A 1 2 ? 5.547 -0.254 -5.983 1.00 0.00 5 ILE A N 4
ATOM 1674 C CA . ILE A 1 2 ? 5.859 1.028 -5.281 1.00 0.00 5 ILE A CA 4
ATOM 1675 C C . ILE A 1 2 ? 6.889 0.764 -4.181 1.00 0.00 5 ILE A C 4
ATOM 1676 O O . ILE A 1 2 ? 6.860 -0.256 -3.522 1.00 0.00 5 ILE A O 4
ATOM 1692 N N . SER A 1 3 ? 7.795 1.680 -3.969 1.00 0.00 6 SER A N 4
ATOM 1693 C CA . SER A 1 3 ? 8.818 1.484 -2.903 1.00 0.00 6 SER A CA 4
ATOM 1694 C C . SER A 1 3 ? 8.378 2.237 -1.646 1.00 0.00 6 SER A C 4
ATOM 1695 O O . SER A 1 3 ? 8.668 3.404 -1.478 1.00 0.00 6 SER A O 4
ATOM 1703 N N . CYS A 1 4 ? 7.674 1.581 -0.765 1.00 0.00 7 CYS A N 4
ATOM 1704 C CA . CYS A 1 4 ? 7.209 2.267 0.474 1.00 0.00 7 CYS A CA 4
ATOM 1705 C C . CYS A 1 4 ? 7.606 1.446 1.701 1.00 0.00 7 CYS A C 4
ATOM 1706 O O . CYS A 1 4 ? 7.900 0.270 1.608 1.00 0.00 7 CYS A O 4
ATOM 1713 N N . THR A 1 5 ? 7.607 2.058 2.854 1.00 0.00 8 THR A N 4
ATOM 1714 C CA . THR A 1 5 ? 7.973 1.320 4.094 1.00 0.00 8 THR A CA 4
ATOM 1715 C C . THR A 1 5 ? 6.905 1.577 5.157 1.00 0.00 8 THR A C 4
ATOM 1716 O O . THR A 1 5 ? 6.542 0.697 5.913 1.00 0.00 8 THR A O 4
ATOM 1727 N N . ASN A 1 6 ? 6.394 2.776 5.214 1.00 0.00 9 ASN A N 4
ATOM 1728 C CA . ASN A 1 6 ? 5.343 3.093 6.219 1.00 0.00 9 ASN A CA 4
ATOM 1729 C C . ASN A 1 6 ? 3.985 2.632 5.686 1.00 0.00 9 ASN A C 4
ATOM 1730 O O . ASN A 1 6 ? 3.770 2.558 4.494 1.00 0.00 9 ASN A O 4
ATOM 1741 N N . GLU A 1 7 ? 3.069 2.317 6.558 1.00 0.00 10 GLU A N 4
ATOM 1742 C CA . GLU A 1 7 ? 1.731 1.856 6.095 1.00 0.00 10 GLU A CA 4
ATOM 1743 C C . GLU A 1 7 ? 0.993 3.011 5.412 1.00 0.00 10 GLU A C 4
ATOM 1744 O O . GLU A 1 7 ? 0.365 2.837 4.387 1.00 0.00 10 GLU A O 4
ATOM 1756 N N . LYS A 1 8 ? 1.059 4.188 5.973 1.00 0.00 11 LYS A N 4
ATOM 1757 C CA . LYS A 1 8 ? 0.353 5.349 5.356 1.00 0.00 11 LYS A CA 4
ATOM 1758 C C . LYS A 1 8 ? 1.000 5.700 4.011 1.00 0.00 11 LYS A C 4
ATOM 1759 O O . LYS A 1 8 ? 0.470 6.481 3.246 1.00 0.00 11 LYS A O 4
ATOM 1778 N N . GLN A 1 9 ? 2.139 5.134 3.714 1.00 0.00 12 GLN A N 4
ATOM 1779 C CA . GLN A 1 9 ? 2.808 5.449 2.418 1.00 0.00 12 GLN A CA 4
ATOM 1780 C C . GLN A 1 9 ? 2.022 4.821 1.263 1.00 0.00 12 GLN A C 4
ATOM 1781 O O . GLN A 1 9 ? 2.334 5.026 0.106 1.00 0.00 12 GLN A O 4
ATOM 1795 N N . CYS A 1 10 ? 1.004 4.063 1.564 1.00 0.00 13 CYS A N 4
ATOM 1796 C CA . CYS A 1 10 ? 0.202 3.429 0.479 1.00 0.00 13 CYS A CA 4
ATOM 1797 C C . CYS A 1 10 ? -1.287 3.663 0.744 1.00 0.00 13 CYS A C 4
ATOM 1798 O O . CYS A 1 10 ? -2.141 3.096 0.091 1.00 0.00 13 CYS A O 4
ATOM 1805 N N . TYR A 1 11 ? -1.602 4.493 1.696 1.00 0.00 14 TYR A N 4
ATOM 1806 C CA . TYR A 1 11 ? -3.032 4.770 2.012 1.00 0.00 14 TYR A CA 4
ATOM 1807 C C . TYR A 1 11 ? -3.701 5.569 0.881 1.00 0.00 14 TYR A C 4
ATOM 1808 O O . TYR A 1 11 ? -4.800 5.245 0.478 1.00 0.00 14 TYR A O 4
ATOM 1826 N N . PRO A 1 12 ? -3.036 6.598 0.412 1.00 0.00 15 PRO A N 4
ATOM 1827 C CA . PRO A 1 12 ? -3.575 7.461 -0.658 1.00 0.00 15 PRO A CA 4
ATOM 1828 C C . PRO A 1 12 ? -3.434 6.787 -2.024 1.00 0.00 15 PRO A C 4
ATOM 1829 O O . PRO A 1 12 ? -4.397 6.611 -2.741 1.00 0.00 15 PRO A O 4
ATOM 1840 N N . HIS A 1 13 ? -2.241 6.413 -2.389 1.00 0.00 16 HIS A N 4
ATOM 1841 C CA . HIS A 1 13 ? -2.038 5.756 -3.708 1.00 0.00 16 HIS A CA 4
ATOM 1842 C C . HIS A 1 13 ? -3.018 4.580 -3.836 1.00 0.00 16 HIS A C 4
ATOM 1843 O O . HIS A 1 13 ? -3.622 4.374 -4.871 1.00 0.00 16 HIS A O 4
ATOM 1857 N N . CYS A 1 14 ? -3.181 3.812 -2.794 1.00 0.00 17 CYS A N 4
ATOM 1858 C CA . CYS A 1 14 ? -4.124 2.657 -2.865 1.00 0.00 17 CYS A CA 4
ATOM 1859 C C . CYS A 1 14 ? -5.555 3.177 -3.009 1.00 0.00 17 CYS A C 4
ATOM 1860 O O . CYS A 1 14 ? -6.348 2.643 -3.760 1.00 0.00 17 CYS A O 4
ATOM 1867 N N . LYS A 1 15 ? -5.894 4.212 -2.289 1.00 0.00 18 LYS A N 4
ATOM 1868 C CA . LYS A 1 15 ? -7.275 4.764 -2.375 1.00 0.00 18 LYS A CA 4
ATOM 1869 C C . LYS A 1 15 ? -7.600 5.131 -3.826 1.00 0.00 18 LYS A C 4
ATOM 1870 O O . LYS A 1 15 ? -8.691 4.901 -4.304 1.00 0.00 18 LYS A O 4
ATOM 1889 N N . LYS A 1 16 ? -6.662 5.704 -4.528 1.00 0.00 19 LYS A N 4
ATOM 1890 C CA . LYS A 1 16 ? -6.923 6.088 -5.944 1.00 0.00 19 LYS A CA 4
ATOM 1891 C C . LYS A 1 16 ? -6.788 4.858 -6.844 1.00 0.00 19 LYS A C 4
ATOM 1892 O O . LYS A 1 16 ? -7.235 4.854 -7.974 1.00 0.00 19 LYS A O 4
ATOM 1911 N N . GLU A 1 17 ? -6.171 3.817 -6.358 1.00 0.00 20 GLU A N 4
ATOM 1912 C CA . GLU A 1 17 ? -6.008 2.595 -7.194 1.00 0.00 20 GLU A CA 4
ATOM 1913 C C . GLU A 1 17 ? -7.304 1.777 -7.179 1.00 0.00 20 GLU A C 4
ATOM 1914 O O . GLU A 1 17 ? -7.964 1.629 -8.187 1.00 0.00 20 GLU A O 4
ATOM 1926 N N . THR A 1 18 ? -7.669 1.238 -6.047 1.00 0.00 21 THR A N 4
ATOM 1927 C CA . THR A 1 18 ? -8.919 0.425 -5.981 1.00 0.00 21 THR A CA 4
ATOM 1928 C C . THR A 1 18 ? -10.034 1.235 -5.318 1.00 0.00 21 THR A C 4
ATOM 1929 O O . THR A 1 18 ? -11.200 1.046 -5.601 1.00 0.00 21 THR A O 4
ATOM 1940 N N . GLY A 1 19 ? -9.691 2.132 -4.437 1.00 0.00 22 GLY A N 4
ATOM 1941 C CA . GLY A 1 19 ? -10.739 2.945 -3.758 1.00 0.00 22 GLY A CA 4
ATOM 1942 C C . GLY A 1 19 ? -10.738 2.630 -2.262 1.00 0.00 22 GLY A C 4
ATOM 1943 O O . GLY A 1 19 ? -11.742 2.760 -1.589 1.00 0.00 22 GLY A O 4
ATOM 1947 N N . TYR A 1 20 ? -9.618 2.216 -1.736 1.00 0.00 23 TYR A N 4
ATOM 1948 C CA . TYR A 1 20 ? -9.554 1.892 -0.283 1.00 0.00 23 TYR A CA 4
ATOM 1949 C C . TYR A 1 20 ? -8.178 2.288 0.269 1.00 0.00 23 TYR A C 4
ATOM 1950 O O . TYR A 1 20 ? -7.165 1.874 -0.259 1.00 0.00 23 TYR A O 4
ATOM 1968 N N . PRO A 1 21 ? -8.180 3.075 1.316 1.00 0.00 24 PRO A N 4
ATOM 1969 C CA . PRO A 1 21 ? -6.938 3.540 1.959 1.00 0.00 24 PRO A CA 4
ATOM 1970 C C . PRO A 1 21 ? -6.361 2.444 2.859 1.00 0.00 24 PRO A C 4
ATOM 1971 O O . PRO A 1 21 ? -5.370 2.639 3.534 1.00 0.00 24 PRO A O 4
ATOM 1982 N N . ASN A 1 22 ? -6.977 1.293 2.879 1.00 0.00 25 ASN A N 4
ATOM 1983 C CA . ASN A 1 22 ? -6.466 0.189 3.739 1.00 0.00 25 ASN A CA 4
ATOM 1984 C C . ASN A 1 22 ? -5.408 -0.611 2.976 1.00 0.00 25 ASN A C 4
ATOM 1985 O O . ASN A 1 22 ? -5.717 -1.544 2.261 1.00 0.00 25 ASN A O 4
ATOM 1996 N N . ALA A 1 23 ? -4.161 -0.257 3.125 1.00 0.00 26 ALA A N 4
ATOM 1997 C CA . ALA A 1 23 ? -3.086 -0.999 2.411 1.00 0.00 26 ALA A CA 4
ATOM 1998 C C . ALA A 1 23 ? -1.867 -1.127 3.325 1.00 0.00 26 ALA A C 4
ATOM 1999 O O . ALA A 1 23 ? -1.660 -0.327 4.215 1.00 0.00 26 ALA A O 4
ATOM 2006 N N . LYS A 1 24 ? -1.059 -2.131 3.117 1.00 0.00 27 LYS A N 4
ATOM 2007 C CA . LYS A 1 24 ? 0.142 -2.307 3.980 1.00 0.00 27 LYS A CA 4
ATOM 2008 C C . LYS A 1 24 ? 1.399 -2.376 3.109 1.00 0.00 27 LYS A C 4
ATOM 2009 O O . LYS A 1 24 ? 1.370 -2.864 1.998 1.00 0.00 27 LYS A O 4
ATOM 2028 N N . CYS A 1 25 ? 2.504 -1.896 3.612 1.00 0.00 28 CYS A N 4
ATOM 2029 C CA . CYS A 1 25 ? 3.766 -1.938 2.820 1.00 0.00 28 CYS A CA 4
ATOM 2030 C C . CYS A 1 25 ? 4.610 -3.123 3.291 1.00 0.00 28 CYS A C 4
ATOM 2031 O O . CYS A 1 25 ? 5.317 -3.042 4.277 1.00 0.00 28 CYS A O 4
ATOM 2038 N N . MET A 1 26 ? 4.539 -4.228 2.600 1.00 0.00 29 MET A N 4
ATOM 2039 C CA . MET A 1 26 ? 5.331 -5.418 3.019 1.00 0.00 29 MET A CA 4
ATOM 2040 C C . MET A 1 26 ? 6.580 -5.546 2.142 1.00 0.00 29 MET A C 4
ATOM 2041 O O . MET A 1 26 ? 6.532 -6.072 1.049 1.00 0.00 29 MET A O 4
ATOM 2055 N N . ASN A 1 27 ? 7.700 -5.076 2.619 1.00 0.00 30 ASN A N 4
ATOM 2056 C CA . ASN A 1 27 ? 8.956 -5.178 1.822 1.00 0.00 30 ASN A CA 4
ATOM 2057 C C . ASN A 1 27 ? 8.781 -4.468 0.476 1.00 0.00 30 ASN A C 4
ATOM 2058 O O . ASN A 1 27 ? 8.951 -5.057 -0.572 1.00 0.00 30 ASN A O 4
ATOM 2069 N N . ARG A 1 28 ? 8.451 -3.205 0.496 1.00 0.00 31 ARG A N 4
ATOM 2070 C CA . ARG A 1 28 ? 8.277 -2.458 -0.782 1.00 0.00 31 ARG A CA 4
ATOM 2071 C C . ARG A 1 28 ? 7.136 -3.073 -1.597 1.00 0.00 31 ARG A C 4
ATOM 2072 O O . ARG A 1 28 ? 6.952 -2.758 -2.755 1.00 0.00 31 ARG A O 4
ATOM 2093 N N . LYS A 1 29 ? 6.366 -3.942 -1.004 1.00 0.00 32 LYS A N 4
ATOM 2094 C CA . LYS A 1 29 ? 5.239 -4.565 -1.753 1.00 0.00 32 LYS A CA 4
ATOM 2095 C C . LYS A 1 29 ? 3.917 -4.001 -1.233 1.00 0.00 32 LYS A C 4
ATOM 2096 O O . LYS A 1 29 ? 3.416 -4.412 -0.206 1.00 0.00 32 LYS A O 4
ATOM 2115 N N . CYS A 1 30 ? 3.352 -3.056 -1.931 1.00 0.00 33 CYS A N 4
ATOM 2116 C CA . CYS A 1 30 ? 2.067 -2.458 -1.474 1.00 0.00 33 CYS A CA 4
ATOM 2117 C C . CYS A 1 30 ? 0.931 -3.468 -1.652 1.00 0.00 33 CYS A C 4
ATOM 2118 O O . CYS A 1 30 ? 0.808 -4.108 -2.676 1.00 0.00 33 CYS A O 4
ATOM 2125 N N . LYS A 1 31 ? 0.095 -3.606 -0.660 1.00 0.00 34 LYS A N 4
ATOM 2126 C CA . LYS A 1 31 ? -1.040 -4.564 -0.764 1.00 0.00 34 LYS A CA 4
ATOM 2127 C C . LYS A 1 31 ? -2.320 -3.872 -0.293 1.00 0.00 34 LYS A C 4
ATOM 2128 O O . LYS A 1 31 ? -2.627 -3.850 0.882 1.00 0.00 34 LYS A O 4
ATOM 2147 N N . CYS A 1 32 ? -3.068 -3.304 -1.199 1.00 0.00 35 CYS A N 4
ATOM 2148 C CA . CYS A 1 32 ? -4.327 -2.614 -0.794 1.00 0.00 35 CYS A CA 4
ATOM 2149 C C . CYS A 1 32 ? -5.487 -3.608 -0.868 1.00 0.00 35 CYS A C 4
ATOM 2150 O O . CYS A 1 32 ? -5.839 -4.088 -1.928 1.00 0.00 35 CYS A O 4
ATOM 2157 N N . PHE A 1 33 ? -6.081 -3.927 0.248 1.00 0.00 36 PHE A N 4
ATOM 2158 C CA . PHE A 1 33 ? -7.214 -4.895 0.238 1.00 0.00 36 PHE A CA 4
ATOM 2159 C C . PHE A 1 33 ? -8.532 -4.143 0.050 1.00 0.00 36 PHE A C 4
ATOM 2160 O O . PHE A 1 33 ? -9.237 -4.338 -0.919 1.00 0.00 36 PHE A O 4
ATOM 2177 N N . GLY A 1 34 ? -8.873 -3.282 0.970 1.00 0.00 37 GLY A N 4
ATOM 2178 C CA . GLY A 1 34 ? -10.146 -2.519 0.841 1.00 0.00 37 GLY A CA 4
ATOM 2179 C C . GLY A 1 34 ? -11.332 -3.444 1.128 1.00 0.00 37 GLY A C 4
ATOM 2180 O O . GLY A 1 34 ? -11.924 -4.006 0.228 1.00 0.00 37 GLY A O 4
ATOM 2184 N N . ARG A 1 35 ? -11.684 -3.604 2.375 1.00 0.00 38 ARG A N 4
ATOM 2185 C CA . ARG A 1 35 ? -12.833 -4.490 2.717 1.00 0.00 38 ARG A CA 4
ATOM 2186 C C . ARG A 1 35 ? -13.063 -4.466 4.229 1.00 0.00 38 ARG A C 4
ATOM 2187 O O . ARG A 1 35 ? -13.363 -3.402 4.746 1.00 0.00 38 ARG A O 4
ATOM 2209 N N . THR A 1 1 ? 5.845 -3.182 -7.416 1.00 0.00 4 THR A N 5
ATOM 2210 C CA . THR A 1 1 ? 5.327 -1.920 -8.015 1.00 0.00 4 THR A CA 5
ATOM 2211 C C . THR A 1 1 ? 5.766 -0.730 -7.161 1.00 0.00 4 THR A C 5
ATOM 2212 O O . THR A 1 1 ? 6.850 -0.205 -7.320 1.00 0.00 4 THR A O 5
ATOM 2225 N N . ILE A 1 2 ? 4.932 -0.301 -6.260 1.00 0.00 5 ILE A N 5
ATOM 2226 C CA . ILE A 1 2 ? 5.292 0.854 -5.395 1.00 0.00 5 ILE A CA 5
ATOM 2227 C C . ILE A 1 2 ? 6.537 0.519 -4.568 1.00 0.00 5 ILE A C 5
ATOM 2228 O O . ILE A 1 2 ? 6.978 -0.611 -4.515 1.00 0.00 5 ILE A O 5
ATOM 2244 N N . SER A 1 3 ? 7.096 1.500 -3.913 1.00 0.00 6 SER A N 5
ATOM 2245 C CA . SER A 1 3 ? 8.306 1.260 -3.076 1.00 0.00 6 SER A CA 5
ATOM 2246 C C . SER A 1 3 ? 8.163 2.045 -1.770 1.00 0.00 6 SER A C 5
ATOM 2247 O O . SER A 1 3 ? 8.549 3.195 -1.682 1.00 0.00 6 SER A O 5
ATOM 2255 N N . CYS A 1 4 ? 7.598 1.442 -0.759 1.00 0.00 7 CYS A N 5
ATOM 2256 C CA . CYS A 1 4 ? 7.417 2.168 0.531 1.00 0.00 7 CYS A CA 5
ATOM 2257 C C . CYS A 1 4 ? 7.914 1.310 1.694 1.00 0.00 7 CYS A C 5
ATOM 2258 O O . CYS A 1 4 ? 8.456 0.239 1.508 1.00 0.00 7 CYS A O 5
ATOM 2265 N N . THR A 1 5 ? 7.721 1.779 2.897 1.00 0.00 8 THR A N 5
ATOM 2266 C CA . THR A 1 5 ? 8.165 1.007 4.089 1.00 0.00 8 THR A CA 5
ATOM 2267 C C . THR A 1 5 ? 7.086 1.097 5.172 1.00 0.00 8 THR A C 5
ATOM 2268 O O . THR A 1 5 ? 6.790 0.135 5.850 1.00 0.00 8 THR A O 5
ATOM 2279 N N . ASN A 1 6 ? 6.493 2.251 5.332 1.00 0.00 9 ASN A N 5
ATOM 2280 C CA . ASN A 1 6 ? 5.428 2.407 6.364 1.00 0.00 9 ASN A CA 5
ATOM 2281 C C . ASN A 1 6 ? 4.096 1.919 5.792 1.00 0.00 9 ASN A C 5
ATOM 2282 O O . ASN A 1 6 ? 3.848 2.008 4.609 1.00 0.00 9 ASN A O 5
ATOM 2293 N N . GLU A 1 7 ? 3.237 1.401 6.623 1.00 0.00 10 GLU A N 5
ATOM 2294 C CA . GLU A 1 7 ? 1.923 0.900 6.127 1.00 0.00 10 GLU A CA 5
ATOM 2295 C C . GLU A 1 7 ? 1.103 2.060 5.550 1.00 0.00 10 GLU A C 5
ATOM 2296 O O . GLU A 1 7 ? 0.422 1.916 4.553 1.00 0.00 10 GLU A O 5
ATOM 2308 N N . LYS A 1 8 ? 1.152 3.204 6.173 1.00 0.00 11 LYS A N 5
ATOM 2309 C CA . LYS A 1 8 ? 0.363 4.368 5.672 1.00 0.00 11 LYS A CA 5
ATOM 2310 C C . LYS A 1 8 ? 0.917 4.854 4.327 1.00 0.00 11 LYS A C 5
ATOM 2311 O O . LYS A 1 8 ? 0.353 5.726 3.697 1.00 0.00 11 LYS A O 5
ATOM 2330 N N . GLN A 1 9 ? 2.017 4.310 3.884 1.00 0.00 12 GLN A N 5
ATOM 2331 C CA . GLN A 1 9 ? 2.598 4.765 2.586 1.00 0.00 12 GLN A CA 5
ATOM 2332 C C . GLN A 1 9 ? 1.737 4.280 1.415 1.00 0.00 12 GLN A C 5
ATOM 2333 O O . GLN A 1 9 ? 2.013 4.580 0.271 1.00 0.00 12 GLN A O 5
ATOM 2347 N N . CYS A 1 10 ? 0.696 3.539 1.680 1.00 0.00 13 CYS A N 5
ATOM 2348 C CA . CYS A 1 10 ? -0.164 3.053 0.561 1.00 0.00 13 CYS A CA 5
ATOM 2349 C C . CYS A 1 10 ? -1.623 3.421 0.832 1.00 0.00 13 CYS A C 5
ATOM 2350 O O . CYS A 1 10 ? -2.533 2.831 0.282 1.00 0.00 13 CYS A O 5
ATOM 2357 N N . TYR A 1 11 ? -1.858 4.389 1.673 1.00 0.00 14 TYR A N 5
ATOM 2358 C CA . TYR A 1 11 ? -3.261 4.787 1.973 1.00 0.00 14 TYR A CA 5
ATOM 2359 C C . TYR A 1 11 ? -3.865 5.534 0.776 1.00 0.00 14 TYR A C 5
ATOM 2360 O O . TYR A 1 11 ? -4.933 5.183 0.307 1.00 0.00 14 TYR A O 5
ATOM 2378 N N . PRO A 1 12 ? -3.171 6.546 0.317 1.00 0.00 15 PRO A N 5
ATOM 2379 C CA . PRO A 1 12 ? -3.624 7.365 -0.821 1.00 0.00 15 PRO A CA 5
ATOM 2380 C C . PRO A 1 12 ? -3.372 6.636 -2.143 1.00 0.00 15 PRO A C 5
ATOM 2381 O O . PRO A 1 12 ? -4.170 6.693 -3.057 1.00 0.00 15 PRO A O 5
ATOM 2392 N N . HIS A 1 13 ? -2.268 5.953 -2.251 1.00 0.00 16 HIS A N 5
ATOM 2393 C CA . HIS A 1 13 ? -1.964 5.223 -3.512 1.00 0.00 16 HIS A CA 5
ATOM 2394 C C . HIS A 1 13 ? -2.985 4.091 -3.701 1.00 0.00 16 HIS A C 5
ATOM 2395 O O . HIS A 1 13 ? -3.345 3.752 -4.811 1.00 0.00 16 HIS A O 5
ATOM 2409 N N . CYS A 1 14 ? -3.451 3.501 -2.632 1.00 0.00 17 CYS A N 5
ATOM 2410 C CA . CYS A 1 14 ? -4.440 2.393 -2.773 1.00 0.00 17 CYS A CA 5
ATOM 2411 C C . CYS A 1 14 ? -5.807 2.962 -3.157 1.00 0.00 17 CYS A C 5
ATOM 2412 O O . CYS A 1 14 ? -6.463 2.466 -4.049 1.00 0.00 17 CYS A O 5
ATOM 2419 N N . LYS A 1 15 ? -6.249 3.993 -2.488 1.00 0.00 18 LYS A N 5
ATOM 2420 C CA . LYS A 1 15 ? -7.581 4.575 -2.824 1.00 0.00 18 LYS A CA 5
ATOM 2421 C C . LYS A 1 15 ? -7.597 5.049 -4.280 1.00 0.00 18 LYS A C 5
ATOM 2422 O O . LYS A 1 15 ? -8.627 5.059 -4.926 1.00 0.00 18 LYS A O 5
ATOM 2441 N N . LYS A 1 16 ? -6.473 5.457 -4.799 1.00 0.00 19 LYS A N 5
ATOM 2442 C CA . LYS A 1 16 ? -6.437 5.946 -6.207 1.00 0.00 19 LYS A CA 5
ATOM 2443 C C . LYS A 1 16 ? -6.384 4.766 -7.181 1.00 0.00 19 LYS A C 5
ATOM 2444 O O . LYS A 1 16 ? -6.888 4.840 -8.284 1.00 0.00 19 LYS A O 5
ATOM 2463 N N . GLU A 1 17 ? -5.767 3.684 -6.796 1.00 0.00 20 GLU A N 5
ATOM 2464 C CA . GLU A 1 17 ? -5.675 2.517 -7.720 1.00 0.00 20 GLU A CA 5
ATOM 2465 C C . GLU A 1 17 ? -6.985 1.722 -7.702 1.00 0.00 20 GLU A C 5
ATOM 2466 O O . GLU A 1 17 ? -7.311 1.033 -8.648 1.00 0.00 20 GLU A O 5
ATOM 2478 N N . THR A 1 18 ? -7.739 1.805 -6.640 1.00 0.00 21 THR A N 5
ATOM 2479 C CA . THR A 1 18 ? -9.021 1.044 -6.585 1.00 0.00 21 THR A CA 5
ATOM 2480 C C . THR A 1 18 ? -10.066 1.837 -5.796 1.00 0.00 21 THR A C 5
ATOM 2481 O O . THR A 1 18 ? -11.225 1.882 -6.158 1.00 0.00 21 THR A O 5
ATOM 2492 N N . GLY A 1 19 ? -9.670 2.466 -4.723 1.00 0.00 22 GLY A N 5
ATOM 2493 C CA . GLY A 1 19 ? -10.650 3.253 -3.922 1.00 0.00 22 GLY A CA 5
ATOM 2494 C C . GLY A 1 19 ? -10.614 2.804 -2.457 1.00 0.00 22 GLY A C 5
ATOM 2495 O O . GLY A 1 19 ? -11.515 3.087 -1.692 1.00 0.00 22 GLY A O 5
ATOM 2499 N N . TYR A 1 20 ? -9.582 2.111 -2.057 1.00 0.00 23 TYR A N 5
ATOM 2500 C CA . TYR A 1 20 ? -9.499 1.655 -0.641 1.00 0.00 23 TYR A CA 5
ATOM 2501 C C . TYR A 1 20 ? -8.278 2.298 0.033 1.00 0.00 23 TYR A C 5
ATOM 2502 O O . TYR A 1 20 ? -7.194 2.275 -0.513 1.00 0.00 23 TYR A O 5
ATOM 2520 N N . PRO A 1 21 ? -8.489 2.850 1.203 1.00 0.00 24 PRO A N 5
ATOM 2521 C CA . PRO A 1 21 ? -7.418 3.503 1.974 1.00 0.00 24 PRO A CA 5
ATOM 2522 C C . PRO A 1 21 ? -6.574 2.453 2.701 1.00 0.00 24 PRO A C 5
ATOM 2523 O O . PRO A 1 21 ? -5.363 2.431 2.598 1.00 0.00 24 PRO A O 5
ATOM 2534 N N . ASN A 1 22 ? -7.210 1.583 3.439 1.00 0.00 25 ASN A N 5
ATOM 2535 C CA . ASN A 1 22 ? -6.456 0.532 4.179 1.00 0.00 25 ASN A CA 5
ATOM 2536 C C . ASN A 1 22 ? -5.408 -0.097 3.260 1.00 0.00 25 ASN A C 5
ATOM 2537 O O . ASN A 1 22 ? -5.732 -0.823 2.341 1.00 0.00 25 ASN A O 5
ATOM 2548 N N . ALA A 1 23 ? -4.154 0.173 3.501 1.00 0.00 26 ALA A N 5
ATOM 2549 C CA . ALA A 1 23 ? -3.087 -0.413 2.642 1.00 0.00 26 ALA A CA 5
ATOM 2550 C C . ALA A 1 23 ? -1.812 -0.607 3.465 1.00 0.00 26 ALA A C 5
ATOM 2551 O O . ALA A 1 23 ? -1.528 0.149 4.374 1.00 0.00 26 ALA A O 5
ATOM 2558 N N . LYS A 1 24 ? -1.041 -1.613 3.154 1.00 0.00 27 LYS A N 5
ATOM 2559 C CA . LYS A 1 24 ? 0.217 -1.860 3.915 1.00 0.00 27 LYS A CA 5
ATOM 2560 C C . LYS A 1 24 ? 1.374 -2.073 2.935 1.00 0.00 27 LYS A C 5
ATOM 2561 O O . LYS A 1 24 ? 1.169 -2.360 1.772 1.00 0.00 27 LYS A O 5
ATOM 2580 N N . CYS A 1 25 ? 2.588 -1.935 3.395 1.00 0.0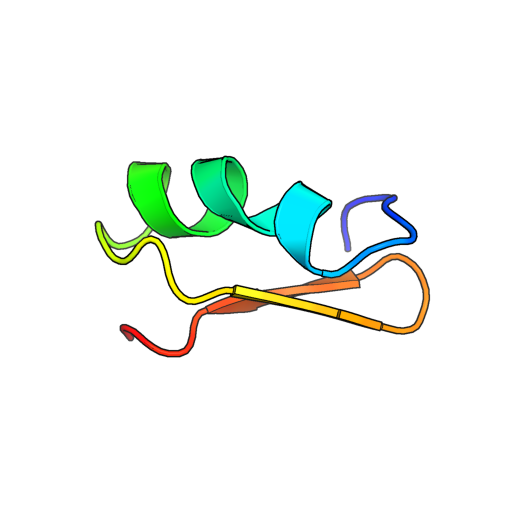0 28 CYS A N 5
ATOM 2581 C CA . CYS A 1 25 ? 3.758 -2.129 2.490 1.00 0.00 28 CYS A CA 5
ATOM 2582 C C . CYS A 1 25 ? 4.373 -3.510 2.732 1.00 0.00 28 CYS A C 5
ATOM 2583 O O . CYS A 1 25 ? 4.920 -3.781 3.783 1.00 0.00 28 CYS A O 5
ATOM 2590 N N . MET A 1 26 ? 4.299 -4.381 1.763 1.00 0.00 29 MET A N 5
ATOM 2591 C CA . MET A 1 26 ? 4.888 -5.740 1.932 1.00 0.00 29 MET A CA 5
ATOM 2592 C C . MET A 1 26 ? 6.115 -5.867 1.026 1.00 0.00 29 MET A C 5
ATOM 2593 O O . MET A 1 26 ? 6.011 -5.812 -0.183 1.00 0.00 29 MET A O 5
ATOM 2607 N N . ASN A 1 27 ? 7.279 -6.029 1.597 1.00 0.00 30 ASN A N 5
ATOM 2608 C CA . ASN A 1 27 ? 8.505 -6.148 0.758 1.00 0.00 30 ASN A CA 5
ATOM 2609 C C . ASN A 1 27 ? 8.541 -4.989 -0.239 1.00 0.00 30 ASN A C 5
ATOM 2610 O O . ASN A 1 27 ? 8.662 -5.186 -1.432 1.00 0.00 30 ASN A O 5
ATOM 2621 N N . ARG A 1 28 ? 8.428 -3.780 0.241 1.00 0.00 31 ARG A N 5
ATOM 2622 C CA . ARG A 1 28 ? 8.446 -2.609 -0.678 1.00 0.00 31 ARG A CA 5
ATOM 2623 C C . ARG A 1 28 ? 7.374 -2.797 -1.751 1.00 0.00 31 ARG A C 5
ATOM 2624 O O . ARG A 1 28 ? 7.543 -2.408 -2.889 1.00 0.00 31 ARG A O 5
ATOM 2645 N N . LYS A 1 29 ? 6.270 -3.393 -1.393 1.00 0.00 32 LYS A N 5
ATOM 2646 C CA . LYS A 1 29 ? 5.181 -3.609 -2.386 1.00 0.00 32 LYS A CA 5
ATOM 2647 C C . LYS A 1 29 ? 3.853 -3.143 -1.787 1.00 0.00 32 LYS A C 5
ATOM 2648 O O . LYS A 1 29 ? 3.200 -3.867 -1.061 1.00 0.00 32 LYS A O 5
ATOM 2667 N N . CYS A 1 30 ? 3.448 -1.936 -2.083 1.00 0.00 33 CYS A N 5
ATOM 2668 C CA . CYS A 1 30 ? 2.164 -1.425 -1.527 1.00 0.00 33 CYS A CA 5
ATOM 2669 C C . CYS A 1 30 ? 1.094 -2.513 -1.627 1.00 0.00 33 CYS A C 5
ATOM 2670 O O . CYS A 1 30 ? 1.147 -3.370 -2.486 1.00 0.00 33 CYS A O 5
ATOM 2677 N N . LYS A 1 31 ? 0.125 -2.488 -0.753 1.00 0.00 34 LYS A N 5
ATOM 2678 C CA . LYS A 1 31 ? -0.944 -3.523 -0.799 1.00 0.00 34 LYS A CA 5
ATOM 2679 C C . LYS A 1 31 ? -2.273 -2.905 -0.358 1.00 0.00 34 LYS A C 5
ATOM 2680 O O . LYS A 1 31 ? -2.338 -2.172 0.608 1.00 0.00 34 LYS A O 5
ATOM 2699 N N . CYS A 1 32 ? -3.336 -3.196 -1.057 1.00 0.00 35 CYS A N 5
ATOM 2700 C CA . CYS A 1 32 ? -4.656 -2.623 -0.673 1.00 0.00 35 CYS A CA 5
ATOM 2701 C C . CYS A 1 32 ? -5.538 -3.729 -0.087 1.00 0.00 35 CYS A C 5
ATOM 2702 O O . CYS A 1 32 ? -5.876 -4.686 -0.756 1.00 0.00 35 CYS A O 5
ATOM 2709 N N . PHE A 1 33 ? -5.909 -3.607 1.158 1.00 0.00 36 PHE A N 5
ATOM 2710 C CA . PHE A 1 33 ? -6.763 -4.653 1.790 1.00 0.00 36 PHE A CA 5
ATOM 2711 C C . PHE A 1 33 ? -8.096 -4.745 1.043 1.00 0.00 36 PHE A C 5
ATOM 2712 O O . PHE A 1 33 ? -8.730 -5.782 1.011 1.00 0.00 36 PHE A O 5
ATOM 2729 N N . GLY A 1 34 ? -8.528 -3.670 0.444 1.00 0.00 37 GLY A N 5
ATOM 2730 C CA . GLY A 1 34 ? -9.819 -3.697 -0.298 1.00 0.00 37 GLY A CA 5
ATOM 2731 C C . GLY A 1 34 ? -9.819 -4.868 -1.281 1.00 0.00 37 GLY A C 5
ATOM 2732 O O . GLY A 1 34 ? -10.852 -5.411 -1.618 1.00 0.00 37 GLY A O 5
ATOM 2736 N N . ARG A 1 35 ? -8.665 -5.263 -1.745 1.00 0.00 38 ARG A N 5
ATOM 2737 C CA . ARG A 1 35 ? -8.598 -6.400 -2.706 1.00 0.00 38 ARG A CA 5
ATOM 2738 C C . ARG A 1 35 ? -8.993 -7.695 -1.993 1.00 0.00 38 ARG A C 5
ATOM 2739 O O . ARG A 1 35 ? -8.498 -8.739 -2.385 1.00 0.00 38 ARG A O 5
ATOM 2761 N N . THR A 1 1 ? 4.395 -3.714 -6.845 1.00 0.00 4 THR A N 6
ATOM 2762 C CA . THR A 1 1 ? 3.892 -2.435 -7.422 1.00 0.00 4 THR A CA 6
ATOM 2763 C C . THR A 1 1 ? 4.897 -1.314 -7.128 1.00 0.00 4 THR A C 6
ATOM 2764 O O . THR A 1 1 ? 6.091 -1.496 -7.255 1.00 0.00 4 THR A O 6
ATOM 2777 N N . ILE A 1 2 ? 4.430 -0.154 -6.742 1.00 0.00 5 ILE A N 6
ATOM 2778 C CA . ILE A 1 2 ? 5.351 0.963 -6.452 1.00 0.00 5 ILE A CA 6
ATOM 2779 C C . ILE A 1 2 ? 6.337 0.556 -5.356 1.00 0.00 5 ILE A C 6
ATOM 2780 O O . ILE A 1 2 ? 6.508 -0.610 -5.061 1.00 0.00 5 ILE A O 6
ATOM 2796 N N . SER A 1 3 ? 6.983 1.512 -4.750 1.00 0.00 6 SER A N 6
ATOM 2797 C CA . SER A 1 3 ? 7.958 1.192 -3.669 1.00 0.00 6 SER A CA 6
ATOM 2798 C C . SER A 1 3 ? 7.582 1.968 -2.406 1.00 0.00 6 SER A C 6
ATOM 2799 O O . SER A 1 3 ? 7.915 3.128 -2.256 1.00 0.00 6 SER A O 6
ATOM 2807 N N . CYS A 1 4 ? 6.884 1.342 -1.498 1.00 0.00 7 CYS A N 6
ATOM 2808 C CA . CYS A 1 4 ? 6.480 2.048 -0.249 1.00 0.00 7 CYS A CA 6
ATOM 2809 C C . CYS A 1 4 ? 7.389 1.623 0.905 1.00 0.00 7 CYS A C 6
ATOM 2810 O O . CYS A 1 4 ? 7.791 0.482 1.006 1.00 0.00 7 CYS A O 6
ATOM 2817 N N . THR A 1 5 ? 7.710 2.534 1.781 1.00 0.00 8 THR A N 6
ATOM 2818 C CA . THR A 1 5 ? 8.584 2.183 2.934 1.00 0.00 8 THR A CA 6
ATOM 2819 C C . THR A 1 5 ? 7.797 2.369 4.233 1.00 0.00 8 THR A C 6
ATOM 2820 O O . THR A 1 5 ? 8.358 2.453 5.306 1.00 0.00 8 THR A O 6
ATOM 2831 N N . ASN A 1 6 ? 6.496 2.433 4.138 1.00 0.00 9 ASN A N 6
ATOM 2832 C CA . ASN A 1 6 ? 5.662 2.613 5.360 1.00 0.00 9 ASN A CA 6
ATOM 2833 C C . ASN A 1 6 ? 4.224 2.192 5.054 1.00 0.00 9 ASN A C 6
ATOM 2834 O O . ASN A 1 6 ? 3.820 2.111 3.914 1.00 0.00 9 ASN A O 6
ATOM 2845 N N . GLU A 1 7 ? 3.446 1.920 6.063 1.00 0.00 10 GLU A N 6
ATOM 2846 C CA . GLU A 1 7 ? 2.036 1.501 5.820 1.00 0.00 10 GLU A CA 6
ATOM 2847 C C . GLU A 1 7 ? 1.255 2.653 5.180 1.00 0.00 10 GLU A C 6
ATOM 2848 O O . GLU A 1 7 ? 0.588 2.481 4.179 1.00 0.00 10 GLU A O 6
ATOM 2860 N N . LYS A 1 8 ? 1.320 3.821 5.759 1.00 0.00 11 LYS A N 6
ATOM 2861 C CA . LYS A 1 8 ? 0.567 4.979 5.197 1.00 0.00 11 LYS A CA 6
ATOM 2862 C C . LYS A 1 8 ? 1.107 5.355 3.813 1.00 0.00 11 LYS A C 6
ATOM 2863 O O . LYS A 1 8 ? 0.542 6.185 3.128 1.00 0.00 11 LYS A O 6
ATOM 2882 N N . GLN A 1 9 ? 2.191 4.766 3.389 1.00 0.00 12 GLN A N 6
ATOM 2883 C CA . GLN A 1 9 ? 2.742 5.119 2.049 1.00 0.00 12 GLN A CA 6
ATOM 2884 C C . GLN A 1 9 ? 1.772 4.667 0.954 1.00 0.00 12 GLN A C 6
ATOM 2885 O O . GLN A 1 9 ? 1.550 5.366 -0.015 1.00 0.00 12 GLN A O 6
ATOM 2899 N N . CYS A 1 10 ? 1.194 3.505 1.092 1.00 0.00 13 CYS A N 6
ATOM 2900 C CA . CYS A 1 10 ? 0.244 3.023 0.049 1.00 0.00 13 CYS A CA 6
ATOM 2901 C C . CYS A 1 10 ? -1.187 3.391 0.446 1.00 0.00 13 CYS A C 6
ATOM 2902 O O . CYS A 1 10 ? -2.137 2.972 -0.178 1.00 0.00 13 CYS A O 6
ATOM 2909 N N . TYR A 1 11 ? -1.352 4.171 1.478 1.00 0.00 14 TYR A N 6
ATOM 2910 C CA . TYR A 1 11 ? -2.726 4.556 1.904 1.00 0.00 14 TYR A CA 6
ATOM 2911 C C . TYR A 1 11 ? -3.391 5.431 0.833 1.00 0.00 14 TYR A C 6
ATOM 2912 O O . TYR A 1 11 ? -4.504 5.161 0.422 1.00 0.00 14 TYR A O 6
ATOM 2930 N N . PRO A 1 12 ? -2.698 6.460 0.416 1.00 0.00 15 PRO A N 6
ATOM 2931 C CA . PRO A 1 12 ? -3.207 7.400 -0.600 1.00 0.00 15 PRO A CA 6
ATOM 2932 C C . PRO A 1 12 ? -3.055 6.816 -2.008 1.00 0.00 15 PRO A C 6
ATOM 2933 O O . PRO A 1 12 ? -3.900 6.998 -2.862 1.00 0.00 15 PRO A O 6
ATOM 2944 N N . HIS A 1 13 ? -1.977 6.126 -2.258 1.00 0.00 16 HIS A N 6
ATOM 2945 C CA . HIS A 1 13 ? -1.761 5.540 -3.611 1.00 0.00 16 HIS A CA 6
ATOM 2946 C C . HIS A 1 13 ? -2.829 4.469 -3.884 1.00 0.00 16 HIS A C 6
ATOM 2947 O O . HIS A 1 13 ? -3.506 4.501 -4.895 1.00 0.00 16 HIS A O 6
ATOM 2961 N N . CYS A 1 14 ? -2.990 3.522 -2.999 1.00 0.00 17 CYS A N 6
ATOM 2962 C CA . CYS A 1 14 ? -4.014 2.462 -3.229 1.00 0.00 17 CYS A CA 6
ATOM 2963 C C . CYS A 1 14 ? -5.413 3.077 -3.159 1.00 0.00 17 CYS A C 6
ATOM 2964 O O . CYS A 1 14 ? -6.297 2.710 -3.904 1.00 0.00 17 CYS A O 6
ATOM 2971 N N . LYS A 1 15 ? -5.624 4.009 -2.273 1.00 0.00 18 LYS A N 6
ATOM 2972 C CA . LYS A 1 15 ? -6.970 4.636 -2.171 1.00 0.00 18 LYS A CA 6
ATOM 2973 C C . LYS A 1 15 ? -7.413 5.097 -3.559 1.00 0.00 18 LYS A C 6
ATOM 2974 O O . LYS A 1 15 ? -8.556 4.949 -3.939 1.00 0.00 18 LYS A O 6
ATOM 2993 N N . LYS A 1 16 ? -6.514 5.658 -4.320 1.00 0.00 19 LYS A N 6
ATOM 2994 C CA . LYS A 1 16 ? -6.882 6.131 -5.684 1.00 0.00 19 LYS A CA 6
ATOM 2995 C C . LYS A 1 16 ? -6.886 4.951 -6.660 1.00 0.00 19 LYS A C 6
ATOM 2996 O O . LYS A 1 16 ? -7.525 4.993 -7.694 1.00 0.00 19 LYS A O 6
ATOM 3015 N N . GLU A 1 17 ? -6.174 3.903 -6.348 1.00 0.00 20 GLU A N 6
ATOM 3016 C CA . GLU A 1 17 ? -6.133 2.728 -7.264 1.00 0.00 20 GLU A CA 6
ATOM 3017 C C . GLU A 1 17 ? -7.487 2.015 -7.263 1.00 0.00 20 GLU A C 6
ATOM 3018 O O . GLU A 1 17 ? -8.133 1.889 -8.284 1.00 0.00 20 GLU A O 6
ATOM 3030 N N . THR A 1 18 ? -7.918 1.537 -6.127 1.00 0.00 21 THR A N 6
ATOM 3031 C CA . THR A 1 18 ? -9.225 0.823 -6.067 1.00 0.00 21 THR A CA 6
ATOM 3032 C C . THR A 1 18 ? -10.271 1.698 -5.368 1.00 0.00 21 THR A C 6
ATOM 3033 O O . THR A 1 18 ? -11.459 1.519 -5.548 1.00 0.00 21 THR A O 6
ATOM 3044 N N . GLY A 1 19 ? -9.844 2.639 -4.573 1.00 0.00 22 GLY A N 6
ATOM 3045 C CA . GLY A 1 19 ? -10.824 3.515 -3.868 1.00 0.00 22 GLY A CA 6
ATOM 3046 C C . GLY A 1 19 ? -10.750 3.257 -2.362 1.00 0.00 22 GLY A C 6
ATOM 3047 O O . GLY A 1 19 ? -11.198 4.054 -1.562 1.00 0.00 22 GLY A O 6
ATOM 3051 N N . TYR A 1 20 ? -10.191 2.145 -1.969 1.00 0.00 23 TYR A N 6
ATOM 3052 C CA . TYR A 1 20 ? -10.090 1.836 -0.514 1.00 0.00 23 TYR A CA 6
ATOM 3053 C C . TYR A 1 20 ? -8.706 2.251 0.000 1.00 0.00 23 TYR A C 6
ATOM 3054 O O . TYR A 1 20 ? -7.706 1.961 -0.628 1.00 0.00 23 TYR A O 6
ATOM 3072 N N . PRO A 1 21 ? -8.685 2.911 1.130 1.00 0.00 24 PRO A N 6
ATOM 3073 C CA . PRO A 1 21 ? -7.433 3.371 1.753 1.00 0.00 24 PRO A CA 6
ATOM 3074 C C . PRO A 1 21 ? -6.751 2.211 2.482 1.00 0.00 24 PRO A C 6
ATOM 3075 O O . PRO A 1 21 ? -5.552 2.210 2.687 1.00 0.00 24 PRO A O 6
ATOM 3086 N N . ASN A 1 22 ? -7.506 1.219 2.873 1.00 0.00 25 ASN A N 6
ATOM 3087 C CA . ASN A 1 22 ? -6.904 0.056 3.584 1.00 0.00 25 ASN A CA 6
ATOM 3088 C C . ASN A 1 22 ? -5.731 -0.485 2.763 1.00 0.00 25 ASN A C 6
ATOM 3089 O O . ASN A 1 22 ? -5.901 -1.327 1.902 1.00 0.00 25 ASN A O 6
ATOM 3100 N N . ALA A 1 23 ? -4.544 -0.005 3.017 1.00 0.00 26 ALA A N 6
ATOM 3101 C CA . ALA A 1 23 ? -3.367 -0.492 2.243 1.00 0.00 26 ALA A CA 6
ATOM 3102 C C . ALA A 1 23 ? -2.203 -0.782 3.192 1.00 0.00 26 ALA A C 6
ATOM 3103 O O . ALA A 1 23 ? -1.717 0.093 3.882 1.00 0.00 26 ALA A O 6
ATOM 3110 N N . LYS A 1 24 ? -1.745 -2.004 3.227 1.00 0.00 27 LYS A N 6
ATOM 3111 C CA . LYS A 1 24 ? -0.605 -2.350 4.124 1.00 0.00 27 LYS A CA 6
ATOM 3112 C C . LYS A 1 24 ? 0.683 -2.392 3.301 1.00 0.00 27 LYS A C 6
ATOM 3113 O O . LYS A 1 24 ? 0.765 -3.067 2.294 1.00 0.00 27 LYS A O 6
ATOM 3132 N N . CYS A 1 25 ? 1.689 -1.675 3.717 1.00 0.00 28 CYS A N 6
ATOM 3133 C CA . CYS A 1 25 ? 2.967 -1.675 2.952 1.00 0.00 28 CYS A CA 6
ATOM 3134 C C . CYS A 1 25 ? 3.900 -2.752 3.505 1.00 0.00 28 CYS A C 6
ATOM 3135 O O . CYS A 1 25 ? 4.389 -2.654 4.614 1.00 0.00 28 CYS A O 6
ATOM 3142 N N . MET A 1 26 ? 4.154 -3.778 2.741 1.00 0.00 29 MET A N 6
ATOM 3143 C CA . MET A 1 26 ? 5.058 -4.858 3.221 1.00 0.00 29 MET A CA 6
ATOM 3144 C C . MET A 1 26 ? 6.202 -5.049 2.221 1.00 0.00 29 MET A C 6
ATOM 3145 O O . MET A 1 26 ? 5.987 -5.216 1.037 1.00 0.00 29 MET A O 6
ATOM 3159 N N . ASN A 1 27 ? 7.417 -5.031 2.695 1.00 0.00 30 ASN A N 6
ATOM 3160 C CA . ASN A 1 27 ? 8.586 -5.221 1.788 1.00 0.00 30 ASN A CA 6
ATOM 3161 C C . ASN A 1 27 ? 8.434 -4.363 0.528 1.00 0.00 30 ASN A C 6
ATOM 3162 O O . ASN A 1 27 ? 8.219 -4.871 -0.556 1.00 0.00 30 ASN A O 6
ATOM 3173 N N . ARG A 1 28 ? 8.564 -3.069 0.659 1.00 0.00 31 ARG A N 6
ATOM 3174 C CA . ARG A 1 28 ? 8.448 -2.169 -0.529 1.00 0.00 31 ARG A CA 6
ATOM 3175 C C . ARG A 1 28 ? 7.338 -2.660 -1.463 1.00 0.00 31 ARG A C 6
ATOM 3176 O O . ARG A 1 28 ? 7.476 -2.634 -2.670 1.00 0.00 31 ARG A O 6
ATOM 3197 N N . LYS A 1 29 ? 6.238 -3.107 -0.921 1.00 0.00 32 LYS A N 6
ATOM 3198 C CA . LYS A 1 29 ? 5.131 -3.594 -1.792 1.00 0.00 32 LYS A CA 6
ATOM 3199 C C . LYS A 1 29 ? 3.796 -3.063 -1.271 1.00 0.00 32 LYS A C 6
ATOM 3200 O O . LYS A 1 29 ? 3.454 -3.243 -0.120 1.00 0.00 32 LYS A O 6
ATOM 3219 N N . CYS A 1 30 ? 3.033 -2.416 -2.107 1.00 0.00 33 CYS A N 6
ATOM 3220 C CA . CYS A 1 30 ? 1.720 -1.888 -1.648 1.00 0.00 33 CYS A CA 6
ATOM 3221 C C . CYS A 1 30 ? 0.725 -3.046 -1.549 1.00 0.00 33 CYS A C 6
ATOM 3222 O O . CYS A 1 30 ? -0.008 -3.330 -2.475 1.00 0.00 33 CYS A O 6
ATOM 3229 N N . LYS A 1 31 ? 0.698 -3.717 -0.431 1.00 0.00 34 LYS A N 6
ATOM 3230 C CA . LYS A 1 31 ? -0.246 -4.859 -0.267 1.00 0.00 34 LYS A CA 6
ATOM 3231 C C . LYS A 1 31 ? -1.570 -4.341 0.292 1.00 0.00 34 LYS A C 6
ATOM 3232 O O . LYS A 1 31 ? -1.825 -4.404 1.478 1.00 0.00 34 LYS A O 6
ATOM 3251 N N . CYS A 1 32 ? -2.411 -3.818 -0.556 1.00 0.00 35 CYS A N 6
ATOM 3252 C CA . CYS A 1 32 ? -3.717 -3.283 -0.080 1.00 0.00 35 CYS A CA 6
ATOM 3253 C C . CYS A 1 32 ? -4.825 -4.287 -0.403 1.00 0.00 35 CYS A C 6
ATOM 3254 O O . CYS A 1 32 ? -4.615 -5.247 -1.117 1.00 0.00 35 CYS A O 6
ATOM 3261 N N . PHE A 1 33 ? -6.001 -4.074 0.118 1.00 0.00 36 PHE A N 6
ATOM 3262 C CA . PHE A 1 33 ? -7.120 -5.020 -0.163 1.00 0.00 36 PHE A CA 6
ATOM 3263 C C . PHE A 1 33 ? -8.460 -4.304 0.020 1.00 0.00 36 PHE A C 6
ATOM 3264 O O . PHE A 1 33 ? -9.406 -4.544 -0.705 1.00 0.00 36 PHE A O 6
ATOM 3281 N N . GLY A 1 34 ? -8.553 -3.429 0.983 1.00 0.00 37 GLY A N 6
ATOM 3282 C CA . GLY A 1 34 ? -9.834 -2.703 1.207 1.00 0.00 37 GLY A CA 6
ATOM 3283 C C . GLY A 1 34 ? -10.987 -3.707 1.254 1.00 0.00 37 GLY A C 6
ATOM 3284 O O . GLY A 1 34 ? -11.856 -3.710 0.403 1.00 0.00 37 GLY A O 6
ATOM 3288 N N . ARG A 1 35 ? -11.002 -4.562 2.241 1.00 0.00 38 ARG A N 6
ATOM 3289 C CA . ARG A 1 35 ? -12.097 -5.568 2.343 1.00 0.00 38 ARG A CA 6
ATOM 3290 C C . ARG A 1 35 ? -13.282 -4.963 3.099 1.00 0.00 38 ARG A C 6
ATOM 3291 O O . ARG A 1 35 ? -13.732 -3.900 2.703 1.00 0.00 38 ARG A O 6
ATOM 3313 N N . THR A 1 1 ? 6.538 -3.021 -6.631 1.00 0.00 4 THR A N 7
ATOM 3314 C CA . THR A 1 1 ? 5.567 -1.917 -6.875 1.00 0.00 4 THR A CA 7
ATOM 3315 C C . THR A 1 1 ? 6.109 -0.618 -6.276 1.00 0.00 4 THR A C 7
ATOM 3316 O O . THR A 1 1 ? 7.304 -0.403 -6.217 1.00 0.00 4 THR A O 7
ATOM 3329 N N . ILE A 1 2 ? 5.243 0.251 -5.832 1.00 0.00 5 ILE A N 7
ATOM 3330 C CA . ILE A 1 2 ? 5.706 1.529 -5.241 1.00 0.00 5 ILE A CA 7
ATOM 3331 C C . ILE A 1 2 ? 6.627 1.242 -4.055 1.00 0.00 5 ILE A C 7
ATOM 3332 O O . ILE A 1 2 ? 6.380 0.354 -3.264 1.00 0.00 5 ILE A O 7
ATOM 3348 N N . SER A 1 3 ? 7.684 1.992 -3.924 1.00 0.00 6 SER A N 7
ATOM 3349 C CA . SER A 1 3 ? 8.619 1.771 -2.785 1.00 0.00 6 SER A CA 7
ATOM 3350 C C . SER A 1 3 ? 8.048 2.434 -1.533 1.00 0.00 6 SER A C 7
ATOM 3351 O O . SER A 1 3 ? 8.096 3.638 -1.381 1.00 0.00 6 SER A O 7
ATOM 3359 N N . CYS A 1 4 ? 7.497 1.661 -0.637 1.00 0.00 7 CYS A N 7
ATOM 3360 C CA . CYS A 1 4 ? 6.913 2.256 0.597 1.00 0.00 7 CYS A CA 7
ATOM 3361 C C . CYS A 1 4 ? 7.630 1.716 1.837 1.00 0.00 7 CYS A C 7
ATOM 3362 O O . CYS A 1 4 ? 7.939 0.544 1.930 1.00 0.00 7 CYS A O 7
ATOM 3369 N N . THR A 1 5 ? 7.871 2.560 2.801 1.00 0.00 8 THR A N 7
ATOM 3370 C CA . THR A 1 5 ? 8.541 2.101 4.050 1.00 0.00 8 THR A CA 7
ATOM 3371 C C . THR A 1 5 ? 7.528 2.145 5.199 1.00 0.00 8 THR A C 7
ATOM 3372 O O . THR A 1 5 ? 7.833 1.803 6.325 1.00 0.00 8 THR A O 7
ATOM 3383 N N . ASN A 1 6 ? 6.321 2.564 4.917 1.00 0.00 9 ASN A N 7
ATOM 3384 C CA . ASN A 1 6 ? 5.277 2.632 5.976 1.00 0.00 9 ASN A CA 7
ATOM 3385 C C . ASN A 1 6 ? 3.907 2.405 5.330 1.00 0.00 9 ASN A C 7
ATOM 3386 O O . ASN A 1 6 ? 3.742 2.559 4.136 1.00 0.00 9 ASN A O 7
ATOM 3397 N N . GLU A 1 7 ? 2.923 2.034 6.104 1.00 0.00 10 GLU A N 7
ATOM 3398 C CA . GLU A 1 7 ? 1.570 1.793 5.523 1.00 0.00 10 GLU A CA 7
ATOM 3399 C C . GLU A 1 7 ? 1.010 3.101 4.960 1.00 0.00 10 GLU A C 7
ATOM 3400 O O . GLU A 1 7 ? 0.374 3.120 3.925 1.00 0.00 10 GLU A O 7
ATOM 3412 N N . LYS A 1 8 ? 1.237 4.194 5.633 1.00 0.00 11 LYS A N 7
ATOM 3413 C CA . LYS A 1 8 ? 0.713 5.500 5.139 1.00 0.00 11 LYS A CA 7
ATOM 3414 C C . LYS A 1 8 ? 1.161 5.724 3.692 1.00 0.00 11 LYS A C 7
ATOM 3415 O O . LYS A 1 8 ? 0.521 6.427 2.937 1.00 0.00 11 LYS A O 7
ATOM 3434 N N . GLN A 1 9 ? 2.257 5.135 3.299 1.00 0.00 12 GLN A N 7
ATOM 3435 C CA . GLN A 1 9 ? 2.741 5.323 1.902 1.00 0.00 12 GLN A CA 7
ATOM 3436 C C . GLN A 1 9 ? 1.751 4.688 0.922 1.00 0.00 12 GLN A C 7
A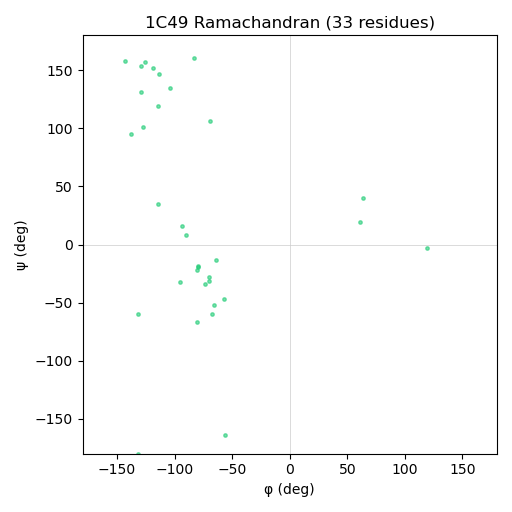TOM 3437 O O . GLN A 1 9 ? 1.417 5.263 -0.095 1.00 0.00 12 GLN A O 7
ATOM 3451 N N . CYS A 1 10 ? 1.279 3.506 1.215 1.00 0.00 13 CYS A N 7
ATOM 3452 C CA . CYS A 1 10 ? 0.312 2.845 0.292 1.00 0.00 13 CYS A CA 7
ATOM 3453 C C . CYS A 1 10 ? -1.115 3.274 0.647 1.00 0.00 13 CYS A C 7
ATOM 3454 O O . CYS A 1 10 ? -2.071 2.788 0.086 1.00 0.00 13 CYS A O 7
ATOM 3461 N N . TYR A 1 11 ? -1.263 4.177 1.579 1.00 0.00 14 TYR A N 7
ATOM 3462 C CA . TYR A 1 11 ? -2.630 4.628 1.973 1.00 0.00 14 TYR A CA 7
ATOM 3463 C C . TYR A 1 11 ? -3.288 5.424 0.837 1.00 0.00 14 TYR A C 7
ATOM 3464 O O . TYR A 1 11 ? -4.407 5.139 0.455 1.00 0.00 14 TYR A O 7
ATOM 3482 N N . PRO A 1 12 ? -2.585 6.411 0.340 1.00 0.00 15 PRO A N 7
ATOM 3483 C CA . PRO A 1 12 ? -3.094 7.277 -0.740 1.00 0.00 15 PRO A CA 7
ATOM 3484 C C . PRO A 1 12 ? -3.023 6.558 -2.085 1.00 0.00 15 PRO A C 7
ATOM 3485 O O . PRO A 1 12 ? -3.922 6.643 -2.897 1.00 0.00 15 PRO A O 7
ATOM 3496 N N . HIS A 1 13 ? -1.954 5.857 -2.329 1.00 0.00 16 HIS A N 7
ATOM 3497 C CA . HIS A 1 13 ? -1.812 5.138 -3.621 1.00 0.00 16 HIS A CA 7
ATOM 3498 C C . HIS A 1 13 ? -2.835 3.991 -3.684 1.00 0.00 16 HIS A C 7
ATOM 3499 O O . HIS A 1 13 ? -3.204 3.538 -4.749 1.00 0.00 16 HIS A O 7
ATOM 3513 N N . CYS A 1 14 ? -3.308 3.526 -2.556 1.00 0.00 17 CYS A N 7
ATOM 3514 C CA . CYS A 1 14 ? -4.313 2.423 -2.577 1.00 0.00 17 CYS A CA 7
ATOM 3515 C C . CYS A 1 14 ? -5.695 3.004 -2.878 1.00 0.00 17 CYS A C 7
ATOM 3516 O O . CYS A 1 14 ? -6.341 2.629 -3.834 1.00 0.00 17 CYS A O 7
ATOM 3523 N N . LYS A 1 15 ? -6.157 3.915 -2.064 1.00 0.00 18 LYS A N 7
ATOM 3524 C CA . LYS A 1 15 ? -7.501 4.514 -2.302 1.00 0.00 18 LYS A CA 7
ATOM 3525 C C . LYS A 1 15 ? -7.587 5.027 -3.741 1.00 0.00 18 LYS A C 7
ATOM 3526 O O . LYS A 1 15 ? -8.625 4.973 -4.368 1.00 0.00 18 LYS A O 7
ATOM 3545 N N . LYS A 1 16 ? -6.505 5.524 -4.271 1.00 0.00 19 LYS A N 7
ATOM 3546 C CA . LYS A 1 16 ? -6.533 6.039 -5.669 1.00 0.00 19 LYS A CA 7
ATOM 3547 C C . LYS A 1 16 ? -6.493 4.864 -6.649 1.00 0.00 19 LYS A C 7
ATOM 3548 O O . LYS A 1 16 ? -7.032 4.931 -7.735 1.00 0.00 19 LYS A O 7
ATOM 3567 N N . GLU A 1 17 ? -5.851 3.792 -6.275 1.00 0.00 20 GLU A N 7
ATOM 3568 C CA . GLU A 1 17 ? -5.768 2.615 -7.186 1.00 0.00 20 GLU A CA 7
ATOM 3569 C C . GLU A 1 17 ? -7.156 1.989 -7.360 1.00 0.00 20 GLU A C 7
ATOM 3570 O O . GLU A 1 17 ? -7.530 1.582 -8.443 1.00 0.00 20 GLU A O 7
ATOM 3582 N N . THR A 1 18 ? -7.921 1.902 -6.306 1.00 0.00 21 THR A N 7
ATOM 3583 C CA . THR A 1 18 ? -9.279 1.295 -6.420 1.00 0.00 21 THR A CA 7
ATOM 3584 C C . THR A 1 18 ? -10.279 2.096 -5.583 1.00 0.00 21 THR A C 7
ATOM 3585 O O . THR A 1 18 ? -11.422 2.263 -5.959 1.00 0.00 21 THR A O 7
ATOM 3596 N N . GLY A 1 19 ? -9.861 2.594 -4.450 1.00 0.00 22 GLY A N 7
ATOM 3597 C CA . GLY A 1 19 ? -10.797 3.383 -3.597 1.00 0.00 22 GLY A CA 7
ATOM 3598 C C . GLY A 1 19 ? -10.801 2.828 -2.169 1.00 0.00 22 GLY A C 7
ATOM 3599 O O . GLY A 1 19 ? -11.757 2.990 -1.437 1.00 0.00 22 GLY A O 7
ATOM 3603 N N . TYR A 1 20 ? -9.743 2.178 -1.764 1.00 0.00 23 TYR A N 7
ATOM 3604 C CA . TYR A 1 20 ? -9.698 1.620 -0.382 1.00 0.00 23 TYR A CA 7
ATOM 3605 C C . TYR A 1 20 ? -8.450 2.151 0.338 1.00 0.00 23 TYR A C 7
ATOM 3606 O O . TYR A 1 20 ? -7.357 2.062 -0.186 1.00 0.00 23 TYR A O 7
ATOM 3624 N N . PRO A 1 21 ? -8.647 2.688 1.517 1.00 0.00 24 PRO A N 7
ATOM 3625 C CA . PRO A 1 21 ? -7.547 3.242 2.327 1.00 0.00 24 PRO A CA 7
ATOM 3626 C C . PRO A 1 21 ? -6.775 2.116 3.021 1.00 0.00 24 PRO A C 7
ATOM 3627 O O . PRO A 1 21 ? -5.565 2.156 3.130 1.00 0.00 24 PRO A O 7
ATOM 3638 N N . ASN A 1 22 ? -7.464 1.112 3.488 1.00 0.00 25 ASN A N 7
ATOM 3639 C CA . ASN A 1 22 ? -6.769 -0.014 4.175 1.00 0.00 25 ASN A CA 7
ATOM 3640 C C . ASN A 1 22 ? -5.677 -0.570 3.259 1.00 0.00 25 ASN A C 7
ATOM 3641 O O . ASN A 1 22 ? -5.952 -1.107 2.205 1.00 0.00 25 ASN A O 7
ATOM 3652 N N . ALA A 1 23 ? -4.438 -0.445 3.651 1.00 0.00 26 ALA A N 7
ATOM 3653 C CA . ALA A 1 23 ? -3.333 -0.968 2.797 1.00 0.00 26 ALA A CA 7
ATOM 3654 C C . ALA A 1 23 ? -2.157 -1.394 3.679 1.00 0.00 26 ALA A C 7
ATOM 3655 O O . ALA A 1 23 ? -1.953 -0.870 4.755 1.00 0.00 26 ALA A O 7
ATOM 3662 N N . LYS A 1 24 ? -1.378 -2.339 3.225 1.00 0.00 27 LYS A N 7
ATOM 3663 C CA . LYS A 1 24 ? -0.212 -2.798 4.033 1.00 0.00 27 LYS A CA 7
ATOM 3664 C C . LYS A 1 24 ? 1.079 -2.491 3.273 1.00 0.00 27 LYS A C 7
ATOM 3665 O O . LYS A 1 24 ? 1.179 -2.714 2.083 1.00 0.00 27 LYS A O 7
ATOM 3684 N N . CYS A 1 25 ? 2.069 -1.976 3.951 1.00 0.00 28 CYS A N 7
ATOM 3685 C CA . CYS A 1 25 ? 3.351 -1.651 3.265 1.00 0.00 28 CYS A CA 7
ATOM 3686 C C . CYS A 1 25 ? 4.414 -2.687 3.637 1.00 0.00 28 CYS A C 7
ATOM 3687 O O . CYS A 1 25 ? 4.616 -2.998 4.794 1.00 0.00 28 CYS A O 7
ATOM 3694 N N . MET A 1 26 ? 5.097 -3.219 2.662 1.00 0.00 29 MET A N 7
ATOM 3695 C CA . MET A 1 26 ? 6.153 -4.231 2.950 1.00 0.00 29 MET A CA 7
ATOM 3696 C C . MET A 1 26 ? 7.412 -3.880 2.155 1.00 0.00 29 MET A C 7
ATOM 3697 O O . MET A 1 26 ? 7.513 -2.817 1.577 1.00 0.00 29 MET A O 7
ATOM 3711 N N . ASN A 1 27 ? 8.371 -4.763 2.115 1.00 0.00 30 ASN A N 7
ATOM 3712 C CA . ASN A 1 27 ? 9.614 -4.471 1.349 1.00 0.00 30 ASN A CA 7
ATOM 3713 C C . ASN A 1 27 ? 9.237 -3.999 -0.056 1.00 0.00 30 ASN A C 7
ATOM 3714 O O . ASN A 1 27 ? 9.030 -4.793 -0.953 1.00 0.00 30 ASN A O 7
ATOM 3725 N N . ARG A 1 28 ? 9.138 -2.712 -0.256 1.00 0.00 31 ARG A N 7
ATOM 3726 C CA . ARG A 1 28 ? 8.767 -2.198 -1.603 1.00 0.00 31 ARG A CA 7
ATOM 3727 C C . ARG A 1 28 ? 7.556 -2.975 -2.122 1.00 0.00 31 ARG A C 7
ATOM 3728 O O . ARG A 1 28 ? 7.560 -3.486 -3.225 1.00 0.00 31 ARG A O 7
ATOM 3749 N N . LYS A 1 29 ? 6.519 -3.075 -1.335 1.00 0.00 32 LYS A N 7
ATOM 3750 C CA . LYS A 1 29 ? 5.316 -3.828 -1.789 1.00 0.00 32 LYS A CA 7
ATOM 3751 C C . LYS A 1 29 ? 4.054 -3.215 -1.175 1.00 0.00 32 LYS A C 7
ATOM 3752 O O . LYS A 1 29 ? 3.773 -3.389 -0.006 1.00 0.00 32 LYS A O 7
ATOM 3771 N N . CYS A 1 30 ? 3.288 -2.507 -1.958 1.00 0.00 33 CYS A N 7
ATOM 3772 C CA . CYS A 1 30 ? 2.039 -1.893 -1.424 1.00 0.00 33 CYS A CA 7
ATOM 3773 C C . CYS A 1 30 ? 0.841 -2.728 -1.878 1.00 0.00 33 CYS A C 7
ATOM 3774 O O . CYS A 1 30 ? 0.562 -2.839 -3.056 1.00 0.00 33 CYS A O 7
ATOM 3781 N N . LYS A 1 31 ? 0.132 -3.321 -0.958 1.00 0.00 34 LYS A N 7
ATOM 3782 C CA . LYS A 1 31 ? -1.042 -4.148 -1.348 1.00 0.00 34 LYS A CA 7
ATOM 3783 C C . LYS A 1 31 ? -2.305 -3.599 -0.681 1.00 0.00 34 LYS A C 7
ATOM 3784 O O . LYS A 1 31 ? -2.349 -3.397 0.516 1.00 0.00 34 LYS A O 7
ATOM 3803 N N . CYS A 1 32 ? -3.335 -3.364 -1.447 1.00 0.00 35 CYS A N 7
ATOM 3804 C CA . CYS A 1 32 ? -4.597 -2.836 -0.857 1.00 0.00 35 CYS A CA 7
ATOM 3805 C C . CYS A 1 32 ? -5.510 -4.011 -0.499 1.00 0.00 35 CYS A C 7
ATOM 3806 O O . CYS A 1 32 ? -5.531 -5.021 -1.176 1.00 0.00 35 CYS A O 7
ATOM 3813 N N . PHE A 1 33 ? -6.261 -3.893 0.561 1.00 0.00 36 PHE A N 7
ATOM 3814 C CA . PHE A 1 33 ? -7.165 -5.010 0.961 1.00 0.00 36 PHE A CA 7
ATOM 3815 C C . PHE A 1 33 ? -8.497 -4.890 0.218 1.00 0.00 36 PHE A C 7
ATOM 3816 O O . PHE A 1 33 ? -8.879 -5.764 -0.534 1.00 0.00 36 PHE A O 7
ATOM 3833 N N . GLY A 1 34 ? -9.210 -3.819 0.426 1.00 0.00 37 GLY A N 7
ATOM 3834 C CA . GLY A 1 34 ? -10.518 -3.654 -0.266 1.00 0.00 37 GLY A CA 7
ATOM 3835 C C . GLY A 1 34 ? -11.477 -4.750 0.202 1.00 0.00 37 GLY A C 7
ATOM 3836 O O . GLY A 1 34 ? -12.057 -5.463 -0.593 1.00 0.00 37 GLY A O 7
ATOM 3840 N N . ARG A 1 35 ? -11.644 -4.891 1.488 1.00 0.00 38 ARG A N 7
ATOM 3841 C CA . ARG A 1 35 ? -12.563 -5.941 2.010 1.00 0.00 38 ARG A CA 7
ATOM 3842 C C . ARG A 1 35 ? -14.012 -5.529 1.748 1.00 0.00 38 ARG A C 7
ATOM 3843 O O . ARG A 1 35 ? -14.599 -4.911 2.622 1.00 0.00 38 ARG A O 7
ATOM 3865 N N . THR A 1 1 ? 6.314 -3.485 -8.818 1.00 0.00 4 THR A N 8
ATOM 3866 C CA . THR A 1 1 ? 5.306 -2.427 -8.524 1.00 0.00 4 THR A CA 8
ATOM 3867 C C . THR A 1 1 ? 5.981 -1.260 -7.798 1.00 0.00 4 THR A C 8
ATOM 3868 O O . THR A 1 1 ? 7.154 -0.997 -7.978 1.00 0.00 4 THR A O 8
ATOM 3881 N N . ILE A 1 2 ? 5.246 -0.557 -6.981 1.00 0.00 5 ILE A N 8
ATOM 3882 C CA . ILE A 1 2 ? 5.837 0.596 -6.244 1.00 0.00 5 ILE A CA 8
ATOM 3883 C C . ILE A 1 2 ? 6.911 0.098 -5.275 1.00 0.00 5 ILE A C 8
ATOM 3884 O O . ILE A 1 2 ? 7.513 -0.940 -5.467 1.00 0.00 5 ILE A O 8
ATOM 3900 N N . SER A 1 3 ? 7.147 0.839 -4.236 1.00 0.00 6 SER A N 8
ATOM 3901 C CA . SER A 1 3 ? 8.173 0.439 -3.232 1.00 0.00 6 SER A CA 8
ATOM 3902 C C . SER A 1 3 ? 8.039 1.342 -2.007 1.00 0.00 6 SER A C 8
ATOM 3903 O O . SER A 1 3 ? 8.514 2.460 -1.991 1.00 0.00 6 SER A O 8
ATOM 3911 N N . CYS A 1 4 ? 7.380 0.873 -0.983 1.00 0.00 7 CYS A N 8
ATOM 3912 C CA . CYS A 1 4 ? 7.198 1.714 0.234 1.00 0.00 7 CYS A CA 8
ATOM 3913 C C . CYS A 1 4 ? 7.839 1.034 1.444 1.00 0.00 7 CYS A C 8
ATOM 3914 O O . CYS A 1 4 ? 8.407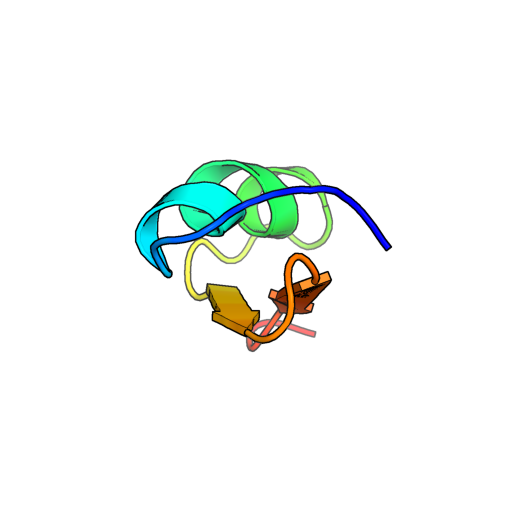 -0.036 1.349 1.00 0.00 7 CYS A O 8
ATOM 3921 N N . THR A 1 5 ? 7.735 1.654 2.588 1.00 0.00 8 THR A N 8
ATOM 3922 C CA . THR A 1 5 ? 8.315 1.064 3.825 1.00 0.00 8 THR A CA 8
ATOM 3923 C C . THR A 1 5 ? 7.273 1.148 4.942 1.00 0.00 8 THR A C 8
ATOM 3924 O O . THR A 1 5 ? 6.973 0.174 5.602 1.00 0.00 8 THR A O 8
ATOM 3935 N N . ASN A 1 6 ? 6.711 2.309 5.148 1.00 0.00 9 ASN A N 8
ATOM 3936 C CA . ASN A 1 6 ? 5.679 2.465 6.212 1.00 0.00 9 ASN A CA 8
ATOM 3937 C C . ASN A 1 6 ? 4.295 2.190 5.615 1.00 0.00 9 ASN A C 8
ATOM 3938 O O . ASN A 1 6 ? 4.093 2.293 4.423 1.00 0.00 9 ASN A O 8
ATOM 3949 N N . GLU A 1 7 ? 3.345 1.832 6.435 1.00 0.00 10 GLU A N 8
ATOM 3950 C CA . GLU A 1 7 ? 1.976 1.539 5.915 1.00 0.00 10 GLU A CA 8
ATOM 3951 C C . GLU A 1 7 ? 1.346 2.801 5.312 1.00 0.00 10 GLU A C 8
ATOM 3952 O O . GLU A 1 7 ? 0.724 2.753 4.270 1.00 0.00 10 GLU A O 8
ATOM 3964 N N . LYS A 1 8 ? 1.486 3.923 5.963 1.00 0.00 11 LYS A N 8
ATOM 3965 C CA . LYS A 1 8 ? 0.875 5.176 5.430 1.00 0.00 11 LYS A CA 8
ATOM 3966 C C . LYS A 1 8 ? 1.503 5.542 4.084 1.00 0.00 11 LYS A C 8
ATOM 3967 O O . LYS A 1 8 ? 0.992 6.371 3.357 1.00 0.00 11 LYS A O 8
ATOM 3986 N N . GLN A 1 9 ? 2.606 4.938 3.744 1.00 0.00 12 GLN A N 8
ATOM 3987 C CA . GLN A 1 9 ? 3.261 5.263 2.445 1.00 0.00 12 GLN A CA 8
ATOM 3988 C C . GLN A 1 9 ? 2.384 4.795 1.279 1.00 0.00 12 GLN A C 8
ATOM 3989 O O . GLN A 1 9 ? 2.680 5.054 0.129 1.00 0.00 12 GLN A O 8
ATOM 4003 N N . CYS A 1 10 ? 1.310 4.103 1.556 1.00 0.00 13 CYS A N 8
ATOM 4004 C CA . CYS A 1 10 ? 0.436 3.624 0.445 1.00 0.00 13 CYS A CA 8
ATOM 4005 C C . CYS A 1 10 ? -1.034 3.878 0.780 1.00 0.00 13 CYS A C 8
ATOM 4006 O O . CYS A 1 10 ? -1.917 3.206 0.283 1.00 0.00 13 CYS A O 8
ATOM 4013 N N . TYR A 1 11 ? -1.309 4.846 1.609 1.00 0.00 14 TYR A N 8
ATOM 4014 C CA . TYR A 1 11 ? -2.727 5.139 1.962 1.00 0.00 14 TYR A CA 8
ATOM 4015 C C . TYR A 1 11 ? -3.461 5.738 0.755 1.00 0.00 14 TYR A C 8
ATOM 4016 O O . TYR A 1 11 ? -4.511 5.260 0.374 1.00 0.00 14 TYR A O 8
ATOM 4034 N N . PRO A 1 12 ? -2.892 6.777 0.192 1.00 0.00 15 PRO A N 8
ATOM 4035 C CA . PRO A 1 12 ? -3.486 7.473 -0.965 1.00 0.00 15 PRO A CA 8
ATOM 4036 C C . PRO A 1 12 ? -3.285 6.667 -2.250 1.00 0.00 15 PRO A C 8
ATOM 4037 O O . PRO A 1 12 ? -4.198 6.500 -3.034 1.00 0.00 15 PRO A O 8
ATOM 4048 N N . HIS A 1 13 ? -2.103 6.167 -2.474 1.00 0.00 16 HIS A N 8
ATOM 4049 C CA . HIS A 1 13 ? -1.860 5.378 -3.712 1.00 0.00 16 HIS A CA 8
ATOM 4050 C C . HIS A 1 13 ? -2.886 4.239 -3.781 1.00 0.00 16 HIS A C 8
ATOM 4051 O O . HIS A 1 13 ? -3.486 3.996 -4.808 1.00 0.00 16 HIS A O 8
ATOM 4065 N N . CYS A 1 14 ? -3.092 3.542 -2.697 1.00 0.00 17 CYS A N 8
ATOM 4066 C CA . CYS A 1 14 ? -4.078 2.424 -2.709 1.00 0.00 17 CYS A CA 8
ATOM 4067 C C . CYS A 1 14 ? -5.501 2.990 -2.706 1.00 0.00 17 CYS A C 8
ATOM 4068 O O . CYS A 1 14 ? -6.433 2.346 -3.148 1.00 0.00 17 CYS A O 8
ATOM 4075 N N . LYS A 1 15 ? -5.681 4.183 -2.208 1.00 0.00 18 LYS A N 8
ATOM 4076 C CA . LYS A 1 15 ? -7.048 4.778 -2.173 1.00 0.00 18 LYS A CA 8
ATOM 4077 C C . LYS A 1 15 ? -7.573 4.953 -3.599 1.00 0.00 18 LYS A C 8
ATOM 4078 O O . LYS A 1 15 ? -8.652 4.508 -3.929 1.00 0.00 18 LYS A O 8
ATOM 4097 N N . LYS A 1 16 ? -6.821 5.601 -4.445 1.00 0.00 19 LYS A N 8
ATOM 4098 C CA . LYS A 1 16 ? -7.280 5.802 -5.850 1.00 0.00 19 LYS A CA 8
ATOM 4099 C C . LYS A 1 16 ? -6.995 4.541 -6.670 1.00 0.00 19 LYS A C 8
ATOM 4100 O O . LYS A 1 16 ? -7.515 4.360 -7.753 1.00 0.00 19 LYS A O 8
ATOM 4119 N N . GLU A 1 17 ? -6.157 3.674 -6.168 1.00 0.00 20 GLU A N 8
ATOM 4120 C CA . GLU A 1 17 ? -5.822 2.432 -6.923 1.00 0.00 20 GLU A CA 8
ATOM 4121 C C . GLU A 1 17 ? -7.021 1.480 -6.933 1.00 0.00 20 GLU A C 8
ATOM 4122 O O . GLU A 1 17 ? -7.249 0.771 -7.893 1.00 0.00 20 GLU A O 8
ATOM 4134 N N . THR A 1 18 ? -7.788 1.452 -5.880 1.00 0.00 21 THR A N 8
ATOM 4135 C CA . THR A 1 18 ? -8.963 0.536 -5.851 1.00 0.00 21 THR A CA 8
ATOM 4136 C C . THR A 1 18 ? -10.145 1.235 -5.178 1.00 0.00 21 THR A C 8
ATOM 4137 O O . THR A 1 18 ? -11.157 0.628 -4.891 1.00 0.00 21 THR A O 8
ATOM 4148 N N . GLY A 1 19 ? -10.027 2.509 -4.932 1.00 0.00 22 GLY A N 8
ATOM 4149 C CA . GLY A 1 19 ? -11.146 3.252 -4.286 1.00 0.00 22 GLY A CA 8
ATOM 4150 C C . GLY A 1 19 ? -11.052 3.132 -2.762 1.00 0.00 22 GLY A C 8
ATOM 4151 O O . GLY A 1 19 ? -11.558 3.965 -2.037 1.00 0.00 22 GLY A O 8
ATOM 4155 N N . TYR A 1 20 ? -10.424 2.101 -2.267 1.00 0.00 23 TYR A N 8
ATOM 4156 C CA . TYR A 1 20 ? -10.319 1.938 -0.788 1.00 0.00 23 TYR A CA 8
ATOM 4157 C C . TYR A 1 20 ? -8.872 2.189 -0.340 1.00 0.00 23 TYR A C 8
ATOM 4158 O O . TYR A 1 20 ? -7.941 1.787 -1.009 1.00 0.00 23 TYR A O 8
ATOM 4176 N N . PRO A 1 21 ? -8.727 2.856 0.781 1.00 0.00 24 PRO A N 8
ATOM 4177 C CA . PRO A 1 21 ? -7.406 3.188 1.345 1.00 0.00 24 PRO A CA 8
ATOM 4178 C C . PRO A 1 21 ? -6.814 1.983 2.083 1.00 0.00 24 PRO A C 8
ATOM 4179 O O . PRO A 1 21 ? -5.618 1.771 2.083 1.00 0.00 24 PRO A O 8
ATOM 4190 N N . ASN A 1 22 ? -7.647 1.203 2.719 1.00 0.00 25 ASN A N 8
ATOM 4191 C CA . ASN A 1 22 ? -7.151 0.013 3.472 1.00 0.00 25 ASN A CA 8
ATOM 4192 C C . ASN A 1 22 ? -6.032 -0.672 2.685 1.00 0.00 25 ASN A C 8
ATOM 419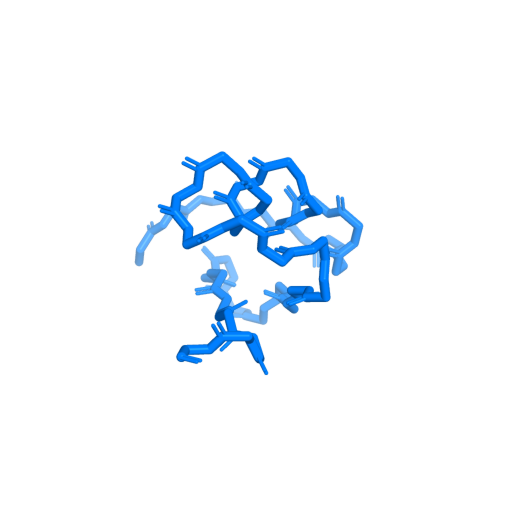3 O O . ASN A 1 22 ? -6.277 -1.500 1.830 1.00 0.00 25 ASN A O 8
ATOM 4204 N N . ALA A 1 23 ? -4.805 -0.334 2.968 1.00 0.00 26 ALA A N 8
ATOM 4205 C CA . ALA A 1 23 ? -3.669 -0.962 2.240 1.00 0.00 26 ALA A CA 8
ATOM 4206 C C . ALA A 1 23 ? -2.482 -1.135 3.196 1.00 0.00 26 ALA A C 8
ATOM 4207 O O . ALA A 1 23 ? -2.153 -0.244 3.953 1.00 0.00 26 ALA A O 8
ATOM 4214 N N . LYS A 1 24 ? -1.838 -2.269 3.165 1.00 0.00 27 LYS A N 8
ATOM 4215 C CA . LYS A 1 24 ? -0.673 -2.491 4.070 1.00 0.00 27 LYS A CA 8
ATOM 4216 C C . LYS A 1 24 ? 0.620 -2.453 3.251 1.00 0.00 27 LYS A C 8
ATOM 4217 O O . LYS A 1 24 ? 0.661 -2.897 2.121 1.00 0.00 27 LYS A O 8
ATOM 4236 N N . CYS A 1 25 ? 1.677 -1.925 3.808 1.00 0.00 28 CYS A N 8
ATOM 4237 C CA . CYS A 1 25 ? 2.960 -1.862 3.051 1.00 0.00 28 CYS A CA 8
ATOM 4238 C C . CYS A 1 25 ? 3.780 -3.126 3.319 1.00 0.00 28 CYS A C 8
ATOM 4239 O O . CYS A 1 25 ? 4.031 -3.488 4.451 1.00 0.00 28 CYS A O 8
ATOM 4246 N N . MET A 1 26 ? 4.197 -3.803 2.283 1.00 0.00 29 MET A N 8
ATOM 4247 C CA . MET A 1 26 ? 5.000 -5.045 2.476 1.00 0.00 29 MET A CA 8
ATOM 4248 C C . MET A 1 26 ? 6.482 -4.742 2.238 1.00 0.00 29 MET A C 8
ATOM 4249 O O . MET A 1 26 ? 6.881 -3.600 2.118 1.00 0.00 29 MET A O 8
ATOM 4263 N N . ASN A 1 27 ? 7.303 -5.755 2.170 1.00 0.00 30 ASN A N 8
ATOM 4264 C CA . ASN A 1 27 ? 8.757 -5.524 1.941 1.00 0.00 30 ASN A CA 8
ATOM 4265 C C . ASN A 1 27 ? 8.958 -4.797 0.608 1.00 0.00 30 ASN A C 8
ATOM 4266 O O . ASN A 1 27 ? 8.965 -5.401 -0.446 1.00 0.00 30 ASN A O 8
ATOM 4277 N N . ARG A 1 28 ? 9.123 -3.502 0.649 1.00 0.00 31 ARG A N 8
ATOM 4278 C CA . ARG A 1 28 ? 9.326 -2.732 -0.612 1.00 0.00 31 ARG A CA 8
ATOM 4279 C C . ARG A 1 28 ? 8.185 -3.027 -1.588 1.00 0.00 31 ARG A C 8
ATOM 4280 O O . ARG A 1 28 ? 8.381 -3.087 -2.786 1.00 0.00 31 ARG A O 8
ATOM 4301 N N . LYS A 1 29 ? 6.994 -3.208 -1.089 1.00 0.00 32 LYS A N 8
ATOM 4302 C CA . LYS A 1 29 ? 5.845 -3.495 -1.994 1.00 0.00 32 LYS A CA 8
ATOM 4303 C C . LYS A 1 29 ? 4.580 -2.849 -1.428 1.00 0.00 32 LYS A C 8
ATOM 4304 O O . LYS A 1 29 ? 4.590 -2.282 -0.353 1.00 0.00 32 LYS A O 8
ATOM 4323 N N . CYS A 1 30 ? 3.489 -2.927 -2.140 1.00 0.00 33 CYS A N 8
ATOM 4324 C CA . CYS A 1 30 ? 2.231 -2.312 -1.634 1.00 0.00 33 CYS A CA 8
ATOM 4325 C C . CYS A 1 30 ? 1.046 -3.222 -1.960 1.00 0.00 33 CYS A C 8
ATOM 4326 O O . CYS A 1 30 ? 0.892 -3.687 -3.071 1.00 0.00 33 CYS A O 8
ATOM 4333 N N . LYS A 1 31 ? 0.205 -3.472 -0.997 1.00 0.00 34 LYS A N 8
ATOM 4334 C CA . LYS A 1 31 ? -0.975 -4.345 -1.242 1.00 0.00 34 LYS A CA 8
ATOM 4335 C C . LYS A 1 31 ? -2.216 -3.686 -0.641 1.00 0.00 34 LYS A C 8
ATOM 4336 O O . LYS A 1 31 ? -2.311 -3.503 0.554 1.00 0.00 34 LYS A O 8
ATOM 4355 N N . CYS A 1 32 ? -3.168 -3.326 -1.456 1.00 0.00 35 CYS A N 8
ATOM 4356 C CA . CYS A 1 32 ? -4.396 -2.680 -0.915 1.00 0.00 35 CYS A CA 8
ATOM 4357 C C . CYS A 1 32 ? -5.422 -3.763 -0.579 1.00 0.00 35 CYS A C 8
ATOM 4358 O O . CYS A 1 32 ? -5.171 -4.941 -0.745 1.00 0.00 35 CYS A O 8
ATOM 4365 N N . PHE A 1 33 ? -6.573 -3.379 -0.105 1.00 0.00 36 PHE A N 8
ATOM 4366 C CA . PHE A 1 33 ? -7.606 -4.395 0.242 1.00 0.00 36 PHE A CA 8
ATOM 4367 C C . PHE A 1 33 ? -9.000 -3.803 0.031 1.00 0.00 36 PHE A C 8
ATOM 4368 O O . PHE A 1 33 ? -9.635 -4.030 -0.979 1.00 0.00 36 PHE A O 8
ATOM 4385 N N . GLY A 1 34 ? -9.479 -3.047 0.976 1.00 0.00 37 GLY A N 8
ATOM 4386 C CA . GLY A 1 34 ? -10.832 -2.440 0.832 1.00 0.00 37 GLY A CA 8
ATOM 4387 C C . GLY A 1 34 ? -11.899 -3.475 1.192 1.00 0.00 37 GLY A C 8
ATOM 4388 O O . GLY A 1 34 ? -13.076 -3.263 0.982 1.00 0.00 37 GLY A O 8
ATOM 4392 N N . ARG A 1 35 ? -11.497 -4.592 1.730 1.00 0.00 38 ARG A N 8
ATOM 4393 C CA . ARG A 1 35 ? -12.491 -5.638 2.102 1.00 0.00 38 ARG A CA 8
ATOM 4394 C C . ARG A 1 35 ? -11.939 -6.482 3.252 1.00 0.00 38 ARG A C 8
ATOM 4395 O O . ARG A 1 35 ? -12.485 -7.545 3.496 1.00 0.00 38 ARG A O 8
ATOM 4417 N N . THR A 1 1 ? 6.308 -4.231 -7.201 1.00 0.00 4 THR A N 9
ATOM 4418 C CA . THR A 1 1 ? 5.533 -3.142 -7.861 1.00 0.00 4 THR A CA 9
ATOM 4419 C C . THR A 1 1 ? 5.871 -1.805 -7.204 1.00 0.00 4 THR A C 9
ATOM 4420 O O . THR A 1 1 ? 6.820 -1.141 -7.571 1.00 0.00 4 THR A O 9
ATOM 4433 N N . ILE A 1 2 ? 5.101 -1.408 -6.236 1.00 0.00 5 ILE A N 9
ATOM 4434 C CA . ILE A 1 2 ? 5.366 -0.119 -5.550 1.00 0.00 5 ILE A CA 9
ATOM 4435 C C . ILE A 1 2 ? 6.542 -0.281 -4.583 1.00 0.00 5 ILE A C 9
ATOM 4436 O O . ILE A 1 2 ? 6.980 -1.378 -4.300 1.00 0.00 5 ILE A O 9
ATOM 4452 N N . SER A 1 3 ? 7.049 0.805 -4.072 1.00 0.00 6 SER A N 9
ATOM 4453 C CA . SER A 1 3 ? 8.190 0.727 -3.116 1.00 0.00 6 SER A CA 9
ATOM 4454 C C . SER A 1 3 ? 7.960 1.739 -1.994 1.00 0.00 6 SER A C 9
ATOM 4455 O O . SER A 1 3 ? 7.969 2.933 -2.214 1.00 0.00 6 SER A O 9
ATOM 4463 N N . CYS A 1 4 ? 7.735 1.275 -0.794 1.00 0.00 7 CYS A N 9
ATOM 4464 C CA . CYS A 1 4 ? 7.488 2.223 0.327 1.00 0.00 7 CYS A CA 9
ATOM 4465 C C . CYS A 1 4 ? 8.135 1.706 1.612 1.00 0.00 7 CYS A C 9
ATOM 4466 O O . CYS A 1 4 ? 8.746 0.655 1.639 1.00 0.00 7 CYS A O 9
ATOM 4473 N N . THR A 1 5 ? 7.996 2.443 2.680 1.00 0.00 8 THR A N 9
ATOM 4474 C CA . THR A 1 5 ? 8.587 2.012 3.976 1.00 0.00 8 THR A CA 9
ATOM 4475 C C . THR A 1 5 ? 7.602 2.330 5.103 1.00 0.00 8 THR A C 9
ATOM 4476 O O . THR A 1 5 ? 7.954 2.340 6.266 1.00 0.00 8 THR A O 9
ATOM 4487 N N . ASN A 1 6 ? 6.369 2.592 4.763 1.00 0.00 9 ASN A N 9
ATOM 4488 C CA . ASN A 1 6 ? 5.357 2.911 5.809 1.00 0.00 9 ASN A CA 9
ATOM 4489 C C . ASN A 1 6 ? 3.976 2.443 5.341 1.00 0.00 9 ASN A C 9
ATOM 4490 O O . ASN A 1 6 ? 3.734 2.269 4.163 1.00 0.00 9 ASN A O 9
ATOM 4501 N N . GLU A 1 7 ? 3.071 2.231 6.258 1.00 0.00 10 GLU A N 9
ATOM 4502 C CA . GLU A 1 7 ? 1.709 1.766 5.873 1.00 0.00 10 GLU A CA 9
ATOM 4503 C C . GLU A 1 7 ? 0.962 2.881 5.137 1.00 0.00 10 GLU A C 9
ATOM 4504 O O . GLU A 1 7 ? 0.197 2.630 4.226 1.00 0.00 10 GLU A O 9
ATOM 4516 N N . LYS A 1 8 ? 1.164 4.109 5.528 1.00 0.00 11 LYS A N 9
ATOM 4517 C CA . LYS A 1 8 ? 0.451 5.231 4.851 1.00 0.00 11 LYS A CA 9
ATOM 4518 C C . LYS A 1 8 ? 0.998 5.420 3.435 1.00 0.00 11 LYS A C 9
ATOM 4519 O O . LYS A 1 8 ? 0.440 6.151 2.639 1.00 0.00 11 LYS A O 9
ATOM 4538 N N . GLN A 1 9 ? 2.081 4.772 3.108 1.00 0.00 12 GLN A N 9
ATOM 4539 C CA . GLN A 1 9 ? 2.650 4.926 1.740 1.00 0.00 12 GLN A CA 9
ATOM 4540 C C . GLN A 1 9 ? 1.739 4.228 0.728 1.00 0.00 12 GLN A C 9
ATOM 4541 O O . GLN A 1 9 ? 1.830 4.451 -0.463 1.00 0.00 12 GLN A O 9
ATOM 4555 N N . CYS A 1 10 ? 0.858 3.386 1.194 1.00 0.00 13 CYS A N 9
ATOM 4556 C CA . CYS A 1 10 ? -0.063 2.678 0.261 1.00 0.00 13 CYS A CA 9
ATOM 4557 C C . CYS A 1 10 ? -1.504 3.106 0.547 1.00 0.00 13 CYS A C 9
ATOM 4558 O O . CYS A 1 10 ? -2.443 2.571 -0.010 1.00 0.00 13 CYS A O 9
ATOM 4565 N N . TYR A 1 11 ? -1.688 4.065 1.414 1.00 0.00 14 TYR A N 9
ATOM 4566 C CA . TYR A 1 11 ? -3.070 4.524 1.733 1.00 0.00 14 TYR A CA 9
ATOM 4567 C C . TYR A 1 11 ? -3.607 5.405 0.600 1.00 0.00 14 TYR A C 9
ATOM 4568 O O . TYR A 1 11 ? -4.667 5.142 0.070 1.00 0.00 14 TYR A O 9
ATOM 4586 N N . PRO A 1 12 ? -2.862 6.427 0.260 1.00 0.00 15 PRO A N 9
ATOM 4587 C CA . PRO A 1 12 ? -3.250 7.364 -0.810 1.00 0.00 15 PRO A CA 9
ATOM 4588 C C . PRO A 1 12 ? -2.989 6.745 -2.186 1.00 0.00 15 PRO A C 9
ATOM 4589 O O . PRO A 1 12 ? -3.570 7.143 -3.176 1.00 0.00 15 PRO A O 9
ATOM 4600 N N . HIS A 1 13 ? -2.117 5.778 -2.255 1.00 0.00 16 HIS A N 9
ATOM 4601 C CA . HIS A 1 13 ? -1.817 5.137 -3.565 1.00 0.00 16 HIS A CA 9
ATOM 4602 C C . HIS A 1 13 ? -2.952 4.167 -3.926 1.00 0.00 16 HIS A C 9
ATOM 4603 O O . HIS A 1 13 ? -3.479 4.191 -5.021 1.00 0.00 16 HIS A O 9
ATOM 4617 N N . CYS A 1 14 ? -3.326 3.312 -3.016 1.00 0.00 17 CYS A N 9
ATOM 4618 C CA . CYS A 1 14 ? -4.416 2.341 -3.310 1.00 0.00 17 CYS A CA 9
ATOM 4619 C C . CYS A 1 14 ? -5.775 3.036 -3.211 1.00 0.00 17 CYS A C 9
ATOM 4620 O O . CYS A 1 14 ? -6.702 2.703 -3.921 1.00 0.00 17 CYS A O 9
ATOM 4627 N N . LYS A 1 15 ? -5.905 3.998 -2.340 1.00 0.00 18 LYS A N 9
ATOM 4628 C CA . LYS A 1 15 ? -7.211 4.703 -2.211 1.00 0.00 18 LYS A CA 9
ATOM 4629 C C . LYS A 1 15 ? -7.572 5.341 -3.553 1.00 0.00 18 LYS A C 9
ATOM 4630 O O . LYS A 1 15 ? -8.695 5.258 -4.011 1.00 0.00 18 LYS A O 9
ATOM 4649 N N . LYS A 1 16 ? -6.627 5.975 -4.190 1.00 0.00 19 LYS A N 9
ATOM 4650 C CA . LYS A 1 16 ? -6.913 6.617 -5.504 1.00 0.00 19 LYS A CA 9
ATOM 4651 C C . LYS A 1 16 ? -6.882 5.557 -6.608 1.00 0.00 19 LYS A C 9
ATOM 4652 O O . LYS A 1 16 ? -7.473 5.724 -7.657 1.00 0.00 19 LYS A O 9
ATOM 4671 N N . GLU A 1 17 ? -6.197 4.468 -6.383 1.00 0.00 20 GLU A N 9
ATOM 4672 C CA . GLU A 1 17 ? -6.130 3.402 -7.425 1.00 0.00 20 GLU A CA 9
ATOM 4673 C C . GLU A 1 17 ? -7.523 2.809 -7.644 1.00 0.00 20 GLU A C 9
ATOM 4674 O O . GLU A 1 17 ? -8.019 2.761 -8.752 1.00 0.00 20 GLU A O 9
ATOM 4686 N N . THR A 1 18 ? -8.158 2.352 -6.599 1.00 0.00 21 THR A N 9
ATOM 4687 C CA . THR A 1 18 ? -9.516 1.760 -6.756 1.00 0.00 21 THR A CA 9
ATOM 4688 C C . THR A 1 18 ? -10.502 2.467 -5.822 1.00 0.00 21 THR A C 9
ATOM 4689 O O . THR A 1 18 ? -11.662 2.630 -6.141 1.00 0.00 21 THR A O 9
ATOM 4700 N N . GLY A 1 19 ? -10.053 2.892 -4.672 1.00 0.00 22 GLY A N 9
ATOM 4701 C CA . GLY A 1 19 ? -10.973 3.590 -3.730 1.00 0.00 22 GLY A CA 9
ATOM 4702 C C . GLY A 1 19 ? -10.923 2.915 -2.358 1.00 0.00 22 GLY A C 9
ATOM 4703 O O . GLY A 1 19 ? -11.919 2.814 -1.670 1.00 0.00 22 GLY A O 9
ATOM 4707 N N . TYR A 1 20 ? -9.772 2.450 -1.954 1.00 0.00 23 TYR A N 9
ATOM 4708 C CA . TYR A 1 20 ? -9.666 1.783 -0.627 1.00 0.00 23 TYR A CA 9
ATOM 4709 C C . TYR A 1 20 ? -8.329 2.154 0.030 1.00 0.00 23 TYR A C 9
ATOM 4710 O O . TYR A 1 20 ? -7.282 1.784 -0.462 1.00 0.00 23 TYR A O 9
ATOM 4728 N N . PRO A 1 21 ? -8.400 2.873 1.125 1.00 0.00 24 PRO A N 9
ATOM 4729 C CA . PRO A 1 21 ? -7.201 3.301 1.865 1.00 0.00 24 PRO A CA 9
ATOM 4730 C C . PRO A 1 21 ? -6.658 2.147 2.713 1.00 0.00 24 PRO A C 9
ATOM 4731 O O . PRO A 1 21 ? -5.614 2.250 3.325 1.00 0.00 24 PRO A O 9
ATOM 4742 N N . ASN A 1 22 ? -7.363 1.048 2.755 1.00 0.00 25 ASN A N 9
ATOM 4743 C CA . ASN A 1 22 ? -6.890 -0.113 3.563 1.00 0.00 25 ASN A CA 9
ATOM 4744 C C . ASN A 1 22 ? -5.716 -0.788 2.851 1.00 0.00 25 ASN A C 9
ATOM 4745 O O . ASN A 1 22 ? -5.899 -1.590 1.957 1.00 0.00 25 ASN A O 9
ATOM 4756 N N . ALA A 1 23 ? -4.510 -0.468 3.237 1.00 0.00 26 ALA A N 9
ATOM 4757 C CA . ALA A 1 23 ? -3.328 -1.091 2.577 1.00 0.00 26 ALA A CA 9
ATOM 4758 C C . ALA A 1 23 ? -2.169 -1.181 3.573 1.00 0.00 26 ALA A C 9
ATOM 4759 O O . ALA A 1 23 ? -2.159 -0.518 4.590 1.00 0.00 26 ALA A O 9
ATOM 4766 N N . LYS A 1 24 ? -1.190 -2.000 3.289 1.00 0.00 27 LYS A N 9
ATOM 4767 C CA . LYS A 1 24 ? -0.033 -2.130 4.219 1.00 0.00 27 LYS A CA 9
ATOM 4768 C C . LYS A 1 24 ? 1.264 -2.237 3.414 1.00 0.00 27 LYS A C 9
ATOM 4769 O O . LYS A 1 24 ? 1.353 -2.979 2.456 1.00 0.00 27 LYS A O 9
ATOM 4788 N N . CYS A 1 25 ? 2.274 -1.501 3.795 1.00 0.00 28 CYS A N 9
ATOM 4789 C CA . CYS A 1 25 ? 3.566 -1.563 3.054 1.00 0.00 28 CYS A CA 9
ATOM 4790 C C . CYS A 1 25 ? 4.454 -2.644 3.676 1.00 0.00 28 CYS A C 9
ATOM 4791 O O . CYS A 1 25 ? 4.835 -2.560 4.827 1.00 0.00 28 CYS A O 9
ATOM 4798 N N . MET A 1 26 ? 4.783 -3.658 2.926 1.00 0.00 29 MET A N 9
ATOM 4799 C CA . MET A 1 26 ? 5.642 -4.744 3.474 1.00 0.00 29 MET A CA 9
ATOM 4800 C C . MET A 1 26 ? 6.718 -5.109 2.449 1.00 0.00 29 MET A C 9
ATOM 4801 O O . MET A 1 26 ? 6.430 -5.394 1.304 1.00 0.00 29 MET A O 9
ATOM 4815 N N . ASN A 1 27 ? 7.958 -5.104 2.854 1.00 0.00 30 ASN A N 9
ATOM 4816 C CA . ASN A 1 27 ? 9.056 -5.454 1.909 1.00 0.00 30 ASN A CA 9
ATOM 4817 C C . ASN A 1 27 ? 8.926 -4.622 0.629 1.00 0.00 30 ASN A C 9
ATOM 4818 O O . ASN A 1 27 ? 8.867 -5.152 -0.463 1.00 0.00 30 ASN A O 9
ATOM 4829 N N . ARG A 1 28 ? 8.892 -3.324 0.753 1.00 0.00 31 ARG A N 9
ATOM 4830 C CA . ARG A 1 28 ? 8.777 -2.461 -0.458 1.00 0.00 31 ARG A CA 9
ATOM 4831 C C . ARG A 1 28 ? 7.637 -2.964 -1.350 1.00 0.00 31 ARG A C 9
ATOM 4832 O O . ARG A 1 28 ? 7.748 -2.976 -2.559 1.00 0.00 31 ARG A O 9
ATOM 4853 N N . LYS A 1 29 ? 6.546 -3.377 -0.766 1.00 0.00 32 LYS A N 9
ATOM 4854 C CA . LYS A 1 29 ? 5.409 -3.876 -1.593 1.00 0.00 32 LYS A CA 9
ATOM 4855 C C . LYS A 1 29 ? 4.089 -3.355 -1.021 1.00 0.00 32 LYS A C 9
ATOM 4856 O O . LYS A 1 29 ? 3.688 -3.716 0.067 1.00 0.00 32 LYS A O 9
ATOM 4875 N N . CYS A 1 30 ? 3.408 -2.513 -1.747 1.00 0.00 33 CYS A N 9
ATOM 4876 C CA . CYS A 1 30 ? 2.114 -1.973 -1.242 1.00 0.00 33 CYS A CA 9
ATOM 4877 C C . CYS A 1 30 ? 1.020 -3.031 -1.400 1.00 0.00 33 CYS A C 9
ATOM 4878 O O . CYS A 1 30 ? 0.328 -3.080 -2.398 1.00 0.00 33 CYS A O 9
ATOM 4885 N N . LYS A 1 31 ? 0.853 -3.876 -0.420 1.00 0.00 34 LYS A N 9
ATOM 4886 C CA . LYS A 1 31 ? -0.200 -4.926 -0.513 1.00 0.00 34 LYS A CA 9
ATOM 4887 C C . LYS A 1 31 ? -1.505 -4.381 0.068 1.00 0.00 34 LYS A C 9
ATOM 4888 O O . LYS A 1 31 ? -1.639 -4.208 1.263 1.00 0.00 34 LYS A O 9
ATOM 4907 N N . CYS A 1 32 ? -2.468 -4.103 -0.766 1.00 0.00 35 CYS A N 9
ATOM 4908 C CA . CYS A 1 32 ? -3.757 -3.562 -0.254 1.00 0.00 35 CYS A CA 9
ATOM 4909 C C . CYS A 1 32 ? -4.818 -4.663 -0.252 1.00 0.00 35 CYS A C 9
ATOM 4910 O O . CYS A 1 32 ? -4.601 -5.753 -0.743 1.00 0.00 35 CYS A O 9
ATOM 4917 N N . PHE A 1 33 ? -5.967 -4.383 0.299 1.00 0.00 36 PHE A N 9
ATOM 4918 C CA . PHE A 1 33 ? -7.049 -5.405 0.338 1.00 0.00 36 PHE A CA 9
ATOM 4919 C C . PHE A 1 33 ? -8.405 -4.699 0.351 1.00 0.00 36 PHE A C 9
ATOM 4920 O O . PHE A 1 33 ? -9.202 -4.880 1.250 1.00 0.00 36 PHE A O 9
ATOM 4937 N N . GLY A 1 34 ? -8.671 -3.893 -0.639 1.00 0.00 37 GLY A N 9
ATOM 4938 C CA . GLY A 1 34 ? -9.973 -3.171 -0.684 1.00 0.00 37 GLY A CA 9
ATOM 4939 C C . GLY A 1 34 ? -10.769 -3.626 -1.907 1.00 0.00 37 GLY A C 9
ATOM 4940 O O . GLY A 1 34 ? -11.159 -2.830 -2.738 1.00 0.00 37 GLY A O 9
ATOM 4944 N N . ARG A 1 35 ? -11.012 -4.902 -2.027 1.00 0.00 38 ARG A N 9
ATOM 4945 C CA . ARG A 1 35 ? -11.783 -5.407 -3.199 1.00 0.00 38 ARG A CA 9
ATOM 4946 C C . ARG A 1 35 ? -12.209 -6.855 -2.946 1.00 0.00 38 ARG A C 9
ATOM 4947 O O . ARG A 1 35 ? -13.370 -7.157 -3.168 1.00 0.00 38 ARG A O 9
ATOM 4969 N N . THR A 1 1 ? 4.080 -3.624 -6.729 1.00 0.00 4 THR A N 10
ATOM 4970 C CA . THR A 1 1 ? 3.330 -2.339 -6.798 1.00 0.00 4 THR A CA 10
ATOM 4971 C C . THR A 1 1 ? 4.317 -1.172 -6.724 1.00 0.00 4 THR A C 10
ATOM 4972 O O . THR A 1 1 ? 5.425 -1.254 -7.214 1.00 0.00 4 THR A O 10
ATOM 4985 N N . ILE A 1 2 ? 3.926 -0.086 -6.116 1.00 0.00 5 ILE A N 10
ATOM 4986 C CA . ILE A 1 2 ? 4.830 1.078 -6.010 1.00 0.00 5 ILE A CA 10
ATOM 4987 C C . ILE A 1 2 ? 6.016 0.731 -5.108 1.00 0.00 5 ILE A C 10
ATOM 4988 O O . ILE A 1 2 ? 6.227 -0.411 -4.754 1.00 0.00 5 ILE A O 10
ATOM 5004 N N . SER A 1 3 ? 6.787 1.713 -4.731 1.00 0.00 6 SER A N 10
ATOM 5005 C CA . SER A 1 3 ? 7.957 1.448 -3.846 1.00 0.00 6 SER A CA 10
ATOM 5006 C C . SER A 1 3 ? 7.819 2.286 -2.574 1.00 0.00 6 SER A C 10
ATOM 5007 O O . SER A 1 3 ? 8.257 3.418 -2.515 1.00 0.00 6 SER A O 10
ATOM 5015 N N . CYS A 1 4 ? 7.206 1.744 -1.558 1.00 0.00 7 CYS A N 10
ATOM 5016 C CA . CYS A 1 4 ? 7.030 2.516 -0.297 1.00 0.00 7 CYS A CA 10
ATOM 5017 C C . CYS A 1 4 ? 7.799 1.845 0.842 1.00 0.00 7 CYS A C 10
ATOM 5018 O O . CYS A 1 4 ? 8.534 0.899 0.639 1.00 0.00 7 CYS A O 10
ATOM 5025 N N . THR A 1 5 ? 7.627 2.329 2.041 1.00 0.00 8 THR A N 10
ATOM 5026 C CA . THR A 1 5 ? 8.336 1.726 3.203 1.00 0.00 8 THR A CA 10
ATOM 5027 C C . THR A 1 5 ? 7.385 1.686 4.400 1.00 0.00 8 THR A C 10
ATOM 5028 O O . THR A 1 5 ? 7.252 0.679 5.068 1.00 0.00 8 THR A O 10
ATOM 5039 N N . ASN A 1 6 ? 6.718 2.774 4.672 1.00 0.00 9 ASN A N 10
ATOM 5040 C CA . ASN A 1 6 ? 5.768 2.800 5.820 1.00 0.00 9 ASN A CA 10
ATOM 5041 C C . ASN A 1 6 ? 4.381 2.380 5.332 1.00 0.00 9 ASN A C 10
ATOM 5042 O O . ASN A 1 6 ? 4.083 2.436 4.154 1.00 0.00 9 ASN A O 10
ATOM 5053 N N . GLU A 1 7 ? 3.529 1.957 6.223 1.00 0.00 10 GLU A N 10
ATOM 5054 C CA . GLU A 1 7 ? 2.165 1.528 5.803 1.00 0.00 10 GLU A CA 10
ATOM 5055 C C . GLU A 1 7 ? 1.349 2.747 5.360 1.00 0.00 10 GLU A C 10
ATOM 5056 O O . GLU A 1 7 ? 0.362 2.624 4.662 1.00 0.00 10 GLU A O 10
ATOM 5068 N N . LYS A 1 8 ? 1.748 3.921 5.765 1.00 0.00 11 LYS A N 10
ATOM 5069 C CA . LYS A 1 8 ? 0.986 5.142 5.375 1.00 0.00 11 LYS A CA 10
ATOM 5070 C C . LYS A 1 8 ? 1.228 5.468 3.898 1.00 0.00 11 LYS A C 10
ATOM 5071 O O . LYS A 1 8 ? 0.457 6.173 3.278 1.00 0.00 11 LYS A O 10
ATOM 5090 N N . GLN A 1 9 ? 2.290 4.971 3.327 1.00 0.00 12 GLN A N 10
ATOM 5091 C CA . GLN A 1 9 ? 2.566 5.273 1.894 1.00 0.00 12 GLN A CA 10
ATOM 5092 C C . GLN A 1 9 ? 1.579 4.521 0.996 1.00 0.00 12 GLN A C 10
ATOM 5093 O O . GLN A 1 9 ? 1.438 4.824 -0.172 1.00 0.00 12 GLN A O 10
ATOM 5107 N N . CYS A 1 10 ? 0.892 3.546 1.525 1.00 0.00 13 CYS A N 10
ATOM 5108 C CA . CYS A 1 10 ? -0.081 2.789 0.687 1.00 0.00 13 CYS A CA 10
ATOM 5109 C C . CYS A 1 10 ? -1.485 3.369 0.882 1.00 0.00 13 CYS A C 10
ATOM 5110 O O . CYS A 1 10 ? -2.417 2.998 0.202 1.00 0.00 13 CYS A O 10
ATOM 5117 N N . TYR A 1 11 ? -1.642 4.272 1.807 1.00 0.00 14 TYR A N 10
ATOM 5118 C CA . TYR A 1 11 ? -2.985 4.874 2.052 1.00 0.00 14 TYR A CA 10
ATOM 5119 C C . TYR A 1 11 ? -3.483 5.630 0.811 1.00 0.00 14 TYR A C 10
ATOM 5120 O O . TYR A 1 11 ? -4.575 5.382 0.338 1.00 0.00 14 TYR A O 10
ATOM 5138 N N . PRO A 1 12 ? -2.676 6.542 0.331 1.00 0.00 15 PRO A N 10
ATOM 5139 C CA . PRO A 1 12 ? -3.023 7.370 -0.842 1.00 0.00 15 PRO A CA 10
ATOM 5140 C C . PRO A 1 12 ? -2.888 6.575 -2.143 1.00 0.00 15 PRO A C 10
ATOM 5141 O O . PRO A 1 12 ? -3.677 6.724 -3.056 1.00 0.00 15 PRO A O 10
ATOM 5152 N N . HIS A 1 13 ? -1.891 5.743 -2.242 1.00 0.00 16 HIS A N 10
ATOM 5153 C CA . HIS A 1 13 ? -1.704 4.953 -3.489 1.00 0.00 16 HIS A CA 10
ATOM 5154 C C . HIS A 1 13 ? -2.845 3.936 -3.624 1.00 0.00 16 HIS A C 10
ATOM 5155 O O . HIS A 1 13 ? -3.583 3.946 -4.591 1.00 0.00 16 HIS A O 10
ATOM 5169 N N . CYS A 1 14 ? -3.000 3.059 -2.671 1.00 0.00 17 CYS A N 10
ATOM 5170 C CA . CYS A 1 14 ? -4.097 2.051 -2.768 1.00 0.00 17 CYS A CA 10
ATOM 5171 C C . CYS A 1 14 ? -5.433 2.776 -2.934 1.00 0.00 17 CYS A C 10
ATOM 5172 O O . CYS A 1 14 ? -6.287 2.358 -3.689 1.00 0.00 17 CYS A O 10
ATOM 5179 N N . LYS A 1 15 ? -5.619 3.865 -2.237 1.00 0.00 18 LYS A N 10
ATOM 5180 C CA . LYS A 1 15 ? -6.896 4.621 -2.361 1.00 0.00 18 LYS A CA 10
ATOM 5181 C C . LYS A 1 15 ? -7.078 5.065 -3.815 1.00 0.00 18 LYS A C 10
ATOM 5182 O O . LYS A 1 15 ? -8.165 5.027 -4.356 1.00 0.00 18 LYS A O 10
ATOM 5201 N N . LYS A 1 16 ? -6.017 5.486 -4.449 1.00 0.00 19 LYS A N 10
ATOM 5202 C CA . LYS A 1 16 ? -6.122 5.934 -5.866 1.00 0.00 19 LYS A CA 10
ATOM 5203 C C . LYS A 1 16 ? -6.212 4.715 -6.786 1.00 0.00 19 LYS A C 10
ATOM 5204 O O . LYS A 1 16 ? -6.545 4.827 -7.949 1.00 0.00 19 LYS A O 10
ATOM 5223 N N . GLU A 1 17 ? -5.914 3.552 -6.277 1.00 0.00 20 GLU A N 10
ATOM 5224 C CA . GLU A 1 17 ? -5.980 2.329 -7.125 1.00 0.00 20 GLU A CA 10
ATOM 5225 C C . GLU A 1 17 ? -7.434 1.870 -7.249 1.00 0.00 20 GLU A C 10
ATOM 5226 O O . GLU A 1 17 ? -8.008 1.875 -8.320 1.00 0.00 20 GLU A O 10
ATOM 5238 N N . THR A 1 18 ? -8.033 1.469 -6.162 1.00 0.00 21 THR A N 10
ATOM 5239 C CA . THR A 1 18 ? -9.449 1.007 -6.220 1.00 0.00 21 THR A CA 10
ATOM 5240 C C . THR A 1 18 ? -10.337 1.986 -5.452 1.00 0.00 21 THR A C 10
ATOM 5241 O O . THR A 1 18 ? -11.479 2.209 -5.802 1.00 0.00 21 THR A O 10
ATOM 5252 N N . GLY A 1 19 ? -9.824 2.569 -4.404 1.00 0.00 22 GLY A N 10
ATOM 5253 C CA . GLY A 1 19 ? -10.643 3.531 -3.613 1.00 0.00 22 GLY A CA 10
ATOM 5254 C C . GLY A 1 19 ? -10.518 3.202 -2.126 1.00 0.00 22 GLY A C 10
ATOM 5255 O O . GLY A 1 19 ? -10.929 3.964 -1.275 1.00 0.00 22 GLY A O 10
ATOM 5259 N N . TYR A 1 20 ? -9.952 2.071 -1.807 1.00 0.00 23 TYR A N 10
ATOM 5260 C CA . TYR A 1 20 ? -9.802 1.695 -0.374 1.00 0.00 23 TYR A CA 10
ATOM 5261 C C . TYR A 1 20 ? -8.420 2.140 0.126 1.00 0.00 23 TYR A C 10
ATOM 5262 O O . TYR A 1 20 ? -7.414 1.772 -0.447 1.00 0.00 23 TYR A O 10
ATOM 5280 N N . PRO A 1 21 ? -8.409 2.915 1.181 1.00 0.00 24 PRO A N 10
ATOM 5281 C CA . PRO A 1 21 ? -7.160 3.419 1.777 1.00 0.00 24 PRO A CA 10
ATOM 5282 C C . PRO A 1 21 ? -6.504 2.328 2.631 1.00 0.00 24 PRO A C 10
ATOM 5283 O O . PRO A 1 21 ? -5.310 2.335 2.856 1.00 0.00 24 PRO A O 10
ATOM 5294 N N . ASN A 1 22 ? -7.278 1.390 3.107 1.00 0.00 25 ASN A N 10
ATOM 5295 C CA . ASN A 1 22 ? -6.701 0.300 3.944 1.00 0.00 25 ASN A CA 10
ATOM 5296 C C . ASN A 1 22 ? -5.692 -0.498 3.118 1.00 0.00 25 ASN A C 10
ATOM 5297 O O . ASN A 1 22 ? -6.055 -1.325 2.304 1.00 0.00 25 ASN A O 10
ATOM 5308 N N . ALA A 1 23 ? -4.424 -0.258 3.320 1.00 0.00 26 ALA A N 10
ATOM 5309 C CA . ALA A 1 23 ? -3.391 -1.003 2.548 1.00 0.00 26 ALA A CA 10
ATOM 5310 C C . ALA A 1 23 ? -2.249 -1.406 3.485 1.00 0.00 26 ALA A C 10
ATOM 5311 O O . ALA A 1 23 ? -2.326 -1.225 4.683 1.00 0.00 26 ALA A O 10
ATOM 5318 N N . LYS A 1 24 ? -1.189 -1.947 2.948 1.00 0.00 27 LYS A N 10
ATOM 5319 C CA . LYS A 1 24 ? -0.044 -2.358 3.810 1.00 0.00 27 LYS A CA 10
ATOM 5320 C C . LYS A 1 24 ? 1.263 -2.223 3.025 1.00 0.00 27 LYS A C 10
ATOM 5321 O O . LYS A 1 24 ? 1.411 -2.771 1.950 1.00 0.00 27 LYS A O 10
ATOM 5340 N N . CYS A 1 25 ? 2.213 -1.499 3.552 1.00 0.00 28 CYS A N 10
ATOM 5341 C CA . CYS A 1 25 ? 3.508 -1.333 2.832 1.00 0.00 28 CYS A CA 10
ATOM 5342 C C . CYS A 1 25 ? 4.526 -2.339 3.373 1.00 0.00 28 CYS A C 10
ATOM 5343 O O . CYS A 1 25 ? 5.044 -2.190 4.462 1.00 0.00 28 CYS A O 10
ATOM 5350 N N . MET A 1 26 ? 4.819 -3.362 2.619 1.00 0.00 29 MET A N 10
ATOM 5351 C CA . MET A 1 26 ? 5.804 -4.378 3.084 1.00 0.00 29 MET A CA 10
ATOM 5352 C C . MET A 1 26 ? 6.912 -4.524 2.040 1.00 0.00 29 MET A C 10
ATOM 5353 O O . MET A 1 26 ? 6.652 -4.682 0.863 1.00 0.00 29 MET A O 10
ATOM 5367 N N . ASN A 1 27 ? 8.147 -4.476 2.466 1.00 0.00 30 ASN A N 10
ATOM 5368 C CA . ASN A 1 27 ? 9.290 -4.613 1.513 1.00 0.00 30 ASN A CA 10
ATOM 5369 C C . ASN A 1 27 ? 8.978 -3.890 0.197 1.00 0.00 30 ASN A C 10
ATOM 5370 O O . ASN A 1 27 ? 9.027 -4.472 -0.868 1.00 0.00 30 ASN A O 10
ATOM 5381 N N . ARG A 1 28 ? 8.671 -2.623 0.262 1.00 0.00 31 ARG A N 10
ATOM 5382 C CA . ARG A 1 28 ? 8.372 -1.861 -0.986 1.00 0.00 31 ARG A CA 10
ATOM 5383 C C . ARG A 1 28 ? 7.215 -2.520 -1.745 1.00 0.00 31 ARG A C 10
ATOM 5384 O O . ARG A 1 28 ? 7.294 -2.743 -2.936 1.00 0.00 31 ARG A O 10
ATOM 5405 N N . LYS A 1 29 ? 6.140 -2.826 -1.071 1.00 0.00 32 LYS A N 10
ATOM 5406 C CA . LYS A 1 29 ? 4.983 -3.462 -1.767 1.00 0.00 32 LYS A CA 10
ATOM 5407 C C . LYS A 1 29 ? 3.676 -2.933 -1.171 1.00 0.00 32 LYS A C 10
ATOM 5408 O O . LYS A 1 29 ? 3.352 -3.199 -0.031 1.00 0.00 32 LYS A O 10
ATOM 5427 N N . CYS A 1 30 ? 2.922 -2.181 -1.927 1.00 0.00 33 CYS A N 10
ATOM 5428 C CA . CYS A 1 30 ? 1.641 -1.640 -1.386 1.00 0.00 33 CYS A CA 10
ATOM 5429 C C . CYS A 1 30 ? 0.495 -2.601 -1.707 1.00 0.00 33 CYS A C 10
ATOM 5430 O O . CYS A 1 30 ? 0.008 -2.652 -2.819 1.00 0.00 33 CYS A O 10
ATOM 5437 N N . LYS A 1 31 ? 0.051 -3.355 -0.738 1.00 0.00 34 LYS A N 10
ATOM 5438 C CA . LYS A 1 31 ? -1.074 -4.300 -0.986 1.00 0.00 34 LYS A CA 10
ATOM 5439 C C . LYS A 1 31 ? -2.380 -3.646 -0.530 1.00 0.00 34 LYS A C 10
ATOM 5440 O O . LYS A 1 31 ? -2.501 -3.198 0.592 1.00 0.00 34 LYS A O 10
ATOM 5459 N N . CYS A 1 32 ? -3.354 -3.576 -1.394 1.00 0.00 35 CYS A N 10
ATOM 5460 C CA . CYS A 1 32 ? -4.644 -2.937 -1.009 1.00 0.00 35 CYS A CA 10
ATOM 5461 C C . CYS A 1 32 ? -5.641 -4.004 -0.551 1.00 0.00 35 CYS A C 10
ATOM 5462 O O . CYS A 1 32 ? -5.549 -5.156 -0.925 1.00 0.00 35 CYS A O 10
ATOM 5469 N N . PHE A 1 33 ? -6.597 -3.624 0.255 1.00 0.00 36 PHE A N 10
ATOM 5470 C CA . PHE A 1 33 ? -7.606 -4.612 0.736 1.00 0.00 36 PHE A CA 10
ATOM 5471 C C . PHE A 1 33 ? -8.386 -5.165 -0.457 1.00 0.00 36 PHE A C 10
ATOM 5472 O O . PHE A 1 33 ? -8.477 -6.360 -0.652 1.00 0.00 36 PHE A O 10
ATOM 5489 N N . GLY A 1 34 ? -8.949 -4.302 -1.257 1.00 0.00 37 GLY A N 10
ATOM 5490 C CA . GLY A 1 34 ? -9.724 -4.775 -2.438 1.00 0.00 37 GLY A CA 10
ATOM 5491 C C . GLY A 1 34 ? -11.160 -5.092 -2.016 1.00 0.00 37 GLY A C 10
ATOM 5492 O O . GLY A 1 34 ? -12.032 -5.277 -2.842 1.00 0.00 37 GLY A O 10
ATOM 5496 N N . ARG A 1 35 ? -11.414 -5.158 -0.738 1.00 0.00 38 ARG A N 10
ATOM 5497 C CA . ARG A 1 35 ? -12.796 -5.465 -0.269 1.00 0.00 38 ARG A CA 10
ATOM 5498 C C . ARG A 1 35 ? -13.580 -4.163 -0.101 1.00 0.00 38 ARG A C 10
ATOM 5499 O O . ARG A 1 35 ? -13.093 -3.139 -0.552 1.00 0.00 38 ARG A O 10
ATOM 5521 N N . THR A 1 1 ? 7.068 -3.260 -8.162 1.00 0.00 4 THR A N 11
ATOM 5522 C CA . THR A 1 1 ? 5.797 -2.490 -8.051 1.00 0.00 4 THR A CA 11
ATOM 5523 C C . THR A 1 1 ? 6.097 -1.083 -7.528 1.00 0.00 4 THR A C 11
ATOM 5524 O O . THR A 1 1 ? 7.116 -0.503 -7.839 1.00 0.00 4 THR A O 11
ATOM 5537 N N . ILE A 1 2 ? 5.218 -0.527 -6.736 1.00 0.00 5 ILE A N 11
ATOM 5538 C CA . ILE A 1 2 ? 5.455 0.831 -6.202 1.00 0.00 5 ILE A CA 11
ATOM 5539 C C . ILE A 1 2 ? 6.709 0.823 -5.327 1.00 0.00 5 ILE A C 11
ATOM 5540 O O . ILE A 1 2 ? 7.456 -0.136 -5.305 1.00 0.00 5 ILE A O 11
ATOM 5556 N N . SER A 1 3 ? 6.944 1.881 -4.600 1.00 0.00 6 SER A N 11
ATOM 5557 C CA . SER A 1 3 ? 8.148 1.930 -3.721 1.00 0.00 6 SER A CA 11
ATOM 5558 C C . SER A 1 3 ? 7.831 2.760 -2.476 1.00 0.00 6 SER A C 11
ATOM 5559 O O . SER A 1 3 ? 8.100 3.944 -2.422 1.00 0.00 6 SER A O 11
ATOM 5567 N N . CYS A 1 4 ? 7.256 2.150 -1.477 1.00 0.00 7 CYS A N 11
ATOM 5568 C CA . CYS A 1 4 ? 6.916 2.905 -0.239 1.00 0.00 7 CYS A CA 11
ATOM 5569 C C . CYS A 1 4 ? 7.721 2.356 0.941 1.00 0.00 7 CYS A C 11
ATOM 5570 O O . CYS A 1 4 ? 8.334 1.311 0.855 1.00 0.00 7 CYS A O 11
ATOM 5577 N N . THR A 1 5 ? 7.716 3.054 2.043 1.00 0.00 8 THR A N 11
ATOM 5578 C CA . THR A 1 5 ? 8.473 2.578 3.235 1.00 0.00 8 THR A CA 11
ATOM 5579 C C . THR A 1 5 ? 7.600 2.730 4.481 1.00 0.00 8 THR A C 11
ATOM 5580 O O . THR A 1 5 ? 8.061 2.585 5.596 1.00 0.00 8 THR A O 11
ATOM 5591 N N . ASN A 1 6 ? 6.339 3.022 4.301 1.00 0.00 9 ASN A N 11
ATOM 5592 C CA . ASN A 1 6 ? 5.436 3.186 5.474 1.00 0.00 9 ASN A CA 11
ATOM 5593 C C . ASN A 1 6 ? 4.005 2.827 5.066 1.00 0.00 9 ASN A C 11
ATOM 5594 O O . ASN A 1 6 ? 3.623 2.964 3.921 1.00 0.00 9 ASN A O 11
ATOM 5605 N N . GLU A 1 7 ? 3.210 2.368 5.994 1.00 0.00 10 GLU A N 11
ATOM 5606 C CA . GLU A 1 7 ? 1.805 2.000 5.657 1.00 0.00 10 GLU A CA 11
ATOM 5607 C C . GLU A 1 7 ? 1.058 3.240 5.163 1.00 0.00 10 GLU A C 11
ATOM 5608 O O . GLU A 1 7 ? 0.107 3.147 4.412 1.00 0.00 10 GLU A O 11
ATOM 5620 N N . LYS A 1 8 ? 1.479 4.399 5.583 1.00 0.00 11 LYS A N 11
ATOM 5621 C CA . LYS A 1 8 ? 0.797 5.647 5.143 1.00 0.00 11 LYS A CA 11
ATOM 5622 C C . LYS A 1 8 ? 1.161 5.945 3.685 1.00 0.00 11 LYS A C 11
ATOM 5623 O O . LYS A 1 8 ? 0.430 6.609 2.975 1.00 0.00 11 LYS A O 11
ATOM 5642 N N . GLN A 1 9 ? 2.287 5.465 3.233 1.00 0.00 12 GLN A N 11
ATOM 5643 C CA . GLN A 1 9 ? 2.699 5.731 1.824 1.00 0.00 12 GLN A CA 11
ATOM 5644 C C . GLN A 1 9 ? 1.863 4.883 0.863 1.00 0.00 12 GLN A C 11
ATOM 5645 O O . GLN A 1 9 ? 2.040 4.940 -0.339 1.00 0.00 12 GLN A O 11
ATOM 5659 N N . CYS A 1 10 ? 0.957 4.095 1.372 1.00 0.00 13 CYS A N 11
ATOM 5660 C CA . CYS A 1 10 ? 0.124 3.249 0.471 1.00 0.00 13 CYS A CA 11
ATOM 5661 C C . CYS A 1 10 ? -1.356 3.599 0.650 1.00 0.00 13 CYS A C 11
ATOM 5662 O O . CYS A 1 10 ? -2.223 2.993 0.049 1.00 0.00 13 CYS A O 11
ATOM 5669 N N . TYR A 1 11 ? -1.653 4.574 1.464 1.00 0.00 14 TYR A N 11
ATOM 5670 C CA . TYR A 1 11 ? -3.077 4.964 1.674 1.00 0.00 14 TYR A CA 11
ATOM 5671 C C . TYR A 1 11 ? -3.590 5.778 0.478 1.00 0.00 14 TYR A C 11
ATOM 5672 O O . TYR A 1 11 ? -4.638 5.482 -0.060 1.00 0.00 14 TYR A O 11
ATOM 5690 N N . PRO A 1 12 ? -2.844 6.788 0.104 1.00 0.00 15 PRO A N 11
ATOM 5691 C CA . PRO A 1 12 ? -3.216 7.671 -1.018 1.00 0.00 15 PRO A CA 11
ATOM 5692 C C . PRO A 1 12 ? -2.917 7.005 -2.366 1.00 0.00 15 PRO A C 11
ATOM 5693 O O . PRO A 1 12 ? -3.497 7.346 -3.378 1.00 0.00 15 PRO A O 11
ATOM 5704 N N . HIS A 1 13 ? -2.017 6.063 -2.392 1.00 0.00 16 HIS A N 11
ATOM 5705 C CA . HIS A 1 13 ? -1.687 5.387 -3.678 1.00 0.00 16 HIS A CA 11
ATOM 5706 C C . HIS A 1 13 ? -2.769 4.338 -3.992 1.00 0.00 16 HIS A C 11
ATOM 5707 O O . HIS A 1 13 ? -3.285 4.276 -5.092 1.00 0.00 16 HIS A O 11
ATOM 5721 N N . CYS A 1 14 ? -3.109 3.514 -3.039 1.00 0.00 17 CYS A N 11
ATOM 5722 C CA . CYS A 1 14 ? -4.146 2.473 -3.294 1.00 0.00 17 CYS A CA 11
ATOM 5723 C C . CYS A 1 14 ? -5.542 3.092 -3.202 1.00 0.00 17 CYS A C 11
ATOM 5724 O O . CYS A 1 14 ? -6.360 2.926 -4.084 1.00 0.00 17 CYS A O 11
ATOM 5731 N N . LYS A 1 15 ? -5.826 3.800 -2.144 1.00 0.00 18 LYS A N 11
ATOM 5732 C CA . LYS A 1 15 ? -7.174 4.418 -2.012 1.00 0.00 18 LYS A CA 11
ATOM 5733 C C . LYS A 1 15 ? -7.549 5.079 -3.337 1.00 0.00 18 LYS A C 11
ATOM 5734 O O . LYS A 1 15 ? -8.699 5.127 -3.717 1.00 0.00 18 LYS A O 11
ATOM 5753 N N . LYS A 1 16 ? -6.581 5.584 -4.045 1.00 0.00 19 LYS A N 11
ATOM 5754 C CA . LYS A 1 16 ? -6.880 6.237 -5.348 1.00 0.00 19 LYS A CA 11
ATOM 5755 C C . LYS A 1 16 ? -7.089 5.166 -6.419 1.00 0.00 19 LYS A C 11
ATOM 5756 O O . LYS A 1 16 ? -8.000 5.243 -7.219 1.00 0.00 19 LYS A O 11
ATOM 5775 N N . GLU A 1 17 ? -6.249 4.168 -6.444 1.00 0.00 20 GLU A N 11
ATOM 5776 C CA . GLU A 1 17 ? -6.394 3.094 -7.468 1.00 0.00 20 GLU A CA 11
ATOM 5777 C C . GLU A 1 17 ? -7.777 2.443 -7.353 1.00 0.00 20 GLU A C 11
ATOM 5778 O O . GLU A 1 17 ? -8.261 1.834 -8.287 1.00 0.00 20 GLU A O 11
ATOM 5790 N N . THR A 1 18 ? -8.420 2.560 -6.222 1.00 0.00 21 THR A N 11
ATOM 5791 C CA . THR A 1 18 ? -9.768 1.938 -6.070 1.00 0.00 21 THR A CA 11
ATOM 5792 C C . THR A 1 18 ? -10.618 2.746 -5.082 1.00 0.00 21 THR A C 11
ATOM 5793 O O . THR A 1 18 ? -11.739 3.112 -5.375 1.00 0.00 21 THR A O 11
ATOM 5804 N N . GLY A 1 19 ? -10.104 3.019 -3.913 1.00 0.00 22 GLY A N 11
ATOM 5805 C CA . GLY A 1 19 ? -10.901 3.795 -2.915 1.00 0.00 22 GLY A CA 11
ATOM 5806 C C . GLY A 1 19 ? -10.717 3.184 -1.524 1.00 0.00 22 GLY A C 11
ATOM 5807 O O . GLY A 1 19 ? -11.176 3.718 -0.534 1.00 0.00 22 GLY A O 11
ATOM 5811 N N . TYR A 1 20 ? -10.050 2.066 -1.440 1.00 0.00 23 TYR A N 11
ATOM 5812 C CA . TYR A 1 20 ? -9.842 1.420 -0.116 1.00 0.00 23 TYR A CA 11
ATOM 5813 C C . TYR A 1 20 ? -8.460 1.800 0.435 1.00 0.00 23 TYR A C 11
ATOM 5814 O O . TYR A 1 20 ? -7.453 1.489 -0.169 1.00 0.00 23 TYR A O 11
ATOM 5832 N N . PRO A 1 21 ? -8.450 2.451 1.573 1.00 0.00 24 PRO A N 11
ATOM 5833 C CA . PRO A 1 21 ? -7.201 2.870 2.230 1.00 0.00 24 PRO A CA 11
ATOM 5834 C C . PRO A 1 21 ? -6.570 1.678 2.952 1.00 0.00 24 PRO A C 11
ATOM 5835 O O . PRO A 1 21 ? -5.401 1.684 3.282 1.00 0.00 24 PRO A O 11
ATOM 5846 N N . ASN A 1 22 ? -7.342 0.656 3.201 1.00 0.00 25 ASN A N 11
ATOM 5847 C CA . ASN A 1 22 ? -6.797 -0.536 3.904 1.00 0.00 25 ASN A CA 11
ATOM 5848 C C . ASN A 1 22 ? -5.675 -1.154 3.072 1.00 0.00 25 ASN A C 11
ATOM 5849 O O . ASN A 1 22 ? -5.905 -2.000 2.231 1.00 0.00 25 ASN A O 11
ATOM 5860 N N . ALA A 1 23 ? -4.462 -0.738 3.302 1.00 0.00 26 ALA A N 11
ATOM 5861 C CA . ALA A 1 23 ? -3.321 -1.300 2.531 1.00 0.00 26 ALA A CA 11
ATOM 5862 C C . ALA A 1 23 ? -2.122 -1.470 3.466 1.00 0.00 26 ALA A C 11
ATOM 5863 O O . ALA A 1 23 ? -2.006 -0.792 4.466 1.00 0.00 26 ALA A O 11
ATOM 5870 N N . LYS A 1 24 ? -1.230 -2.372 3.155 1.00 0.00 27 LYS A N 11
ATOM 5871 C CA . LYS A 1 24 ? -0.047 -2.577 4.038 1.00 0.00 27 LYS A CA 11
ATOM 5872 C C . LYS A 1 24 ? 1.241 -2.440 3.222 1.00 0.00 27 LYS A C 11
ATOM 5873 O O . LYS A 1 24 ? 1.476 -3.176 2.286 1.00 0.00 27 LYS A O 11
ATOM 5892 N N . CYS A 1 25 ? 2.078 -1.502 3.575 1.00 0.00 28 CYS A N 11
ATOM 5893 C CA . CYS A 1 25 ? 3.353 -1.314 2.828 1.00 0.00 28 CYS A CA 11
ATOM 5894 C C . CYS A 1 25 ? 4.501 -1.941 3.621 1.00 0.00 28 CYS A C 11
ATOM 5895 O O . CYS A 1 25 ? 5.109 -1.305 4.458 1.00 0.00 28 CYS A O 11
ATOM 5902 N N . MET A 1 26 ? 4.801 -3.187 3.371 1.00 0.00 29 MET A N 11
ATOM 5903 C CA . MET A 1 26 ? 5.907 -3.848 4.119 1.00 0.00 29 MET A CA 11
ATOM 5904 C C . MET A 1 26 ? 6.895 -4.483 3.138 1.00 0.00 29 MET A C 11
ATOM 5905 O O . MET A 1 26 ? 6.510 -5.099 2.164 1.00 0.00 29 MET A O 11
ATOM 5919 N N . ASN A 1 27 ? 8.168 -4.340 3.393 1.00 0.00 30 ASN A N 11
ATOM 5920 C CA . ASN A 1 27 ? 9.186 -4.935 2.481 1.00 0.00 30 ASN A CA 11
ATOM 5921 C C . ASN A 1 27 ? 8.989 -4.390 1.066 1.00 0.00 30 ASN A C 11
ATOM 5922 O O . ASN A 1 27 ? 8.857 -5.138 0.117 1.00 0.00 30 ASN A O 11
ATOM 5933 N N . ARG A 1 28 ? 8.970 -3.095 0.914 1.00 0.00 31 ARG A N 11
ATOM 5934 C CA . ARG A 1 28 ? 8.784 -2.507 -0.443 1.00 0.00 31 ARG A CA 11
ATOM 5935 C C . ARG A 1 28 ? 7.677 -3.263 -1.182 1.00 0.00 31 ARG A C 11
ATOM 5936 O O . ARG A 1 28 ? 7.685 -3.366 -2.393 1.00 0.00 31 ARG A O 11
ATOM 5957 N N . LYS A 1 29 ? 6.724 -3.794 -0.465 1.00 0.00 32 LYS A N 11
ATOM 5958 C CA . LYS A 1 29 ? 5.623 -4.546 -1.131 1.00 0.00 32 LYS A CA 11
ATOM 5959 C C . LYS A 1 29 ? 4.271 -4.051 -0.611 1.00 0.00 32 LYS A C 11
ATOM 5960 O O . LYS A 1 29 ? 3.906 -4.291 0.524 1.00 0.00 32 LYS A O 11
ATOM 5979 N N . CYS A 1 30 ? 3.524 -3.369 -1.434 1.00 0.00 33 CYS A N 11
ATOM 5980 C CA . CYS A 1 30 ? 2.193 -2.863 -0.995 1.00 0.00 33 CYS A CA 11
ATOM 5981 C C . CYS A 1 30 ? 1.118 -3.919 -1.263 1.00 0.00 33 CYS A C 11
ATOM 5982 O O . CYS A 1 30 ? 1.010 -4.449 -2.350 1.00 0.00 33 CYS A O 11
ATOM 5989 N N . LYS A 1 31 ? 0.315 -4.214 -0.279 1.00 0.00 34 LYS A N 11
ATOM 5990 C CA . LYS A 1 31 ? -0.766 -5.220 -0.466 1.00 0.00 34 LYS A CA 11
ATOM 5991 C C . LYS A 1 31 ? -2.082 -4.622 0.034 1.00 0.00 34 LYS A C 11
ATOM 5992 O O . LYS A 1 31 ? -2.383 -4.657 1.212 1.00 0.00 34 LYS A O 11
ATOM 6011 N N . CYS A 1 32 ? -2.860 -4.058 -0.848 1.00 0.00 35 CYS A N 11
ATOM 6012 C CA . CYS A 1 32 ? -4.148 -3.445 -0.421 1.00 0.00 35 CYS A CA 11
ATOM 6013 C C . CYS A 1 32 ? -5.295 -4.421 -0.684 1.00 0.00 35 CYS A C 11
ATOM 6014 O O . CYS A 1 32 ? -5.251 -5.213 -1.605 1.00 0.00 35 CYS A O 11
ATOM 6021 N N . PHE A 1 33 ? -6.320 -4.372 0.121 1.00 0.00 36 PHE A N 11
ATOM 6022 C CA . PHE A 1 33 ? -7.470 -5.295 -0.081 1.00 0.00 36 PHE A CA 11
ATOM 6023 C C . PHE A 1 33 ? -8.379 -4.738 -1.177 1.00 0.00 36 PHE A C 11
ATOM 6024 O O . PHE A 1 33 ? -8.452 -5.272 -2.267 1.00 0.00 36 PHE A O 11
ATOM 6041 N N . GLY A 1 34 ? -9.068 -3.667 -0.898 1.00 0.00 37 GLY A N 11
ATOM 6042 C CA . GLY A 1 34 ? -9.969 -3.068 -1.925 1.00 0.00 37 GLY A CA 11
ATOM 6043 C C . GLY A 1 34 ? -11.248 -3.898 -2.047 1.00 0.00 37 GLY A C 11
ATOM 6044 O O . GLY A 1 34 ? -12.148 -3.560 -2.791 1.00 0.00 37 GLY A O 11
ATOM 6048 N N . ARG A 1 35 ? -11.342 -4.981 -1.327 1.00 0.00 38 ARG A N 11
ATOM 6049 C CA . ARG A 1 35 ? -12.565 -5.825 -1.408 1.00 0.00 38 ARG A CA 11
ATOM 6050 C C . ARG A 1 35 ? -13.581 -5.353 -0.366 1.00 0.00 38 ARG A C 11
ATOM 6051 O O . ARG A 1 35 ? -13.296 -5.483 0.813 1.00 0.00 38 ARG A O 11
ATOM 6073 N N . THR A 1 1 ? 6.644 -3.460 -6.457 1.00 0.00 4 THR A N 12
ATOM 6074 C CA . THR A 1 1 ? 5.639 -2.474 -6.944 1.00 0.00 4 THR A CA 12
ATOM 6075 C C . THR A 1 1 ? 6.027 -1.070 -6.458 1.00 0.00 4 THR A C 12
ATOM 6076 O O . THR A 1 1 ? 7.098 -0.582 -6.760 1.00 0.00 4 THR A O 12
ATOM 6089 N N . ILE A 1 2 ? 5.178 -0.409 -5.712 1.00 0.00 5 ILE A N 12
ATOM 6090 C CA . ILE A 1 2 ? 5.530 0.957 -5.228 1.00 0.00 5 ILE A CA 12
ATOM 6091 C C . ILE A 1 2 ? 6.869 0.903 -4.491 1.00 0.00 5 ILE A C 12
ATOM 6092 O O . ILE A 1 2 ? 7.331 -0.149 -4.098 1.00 0.00 5 ILE A O 12
ATOM 6108 N N . SER A 1 3 ? 7.491 2.034 -4.291 1.00 0.00 6 SER A N 12
ATOM 6109 C CA . SER A 1 3 ? 8.795 2.051 -3.569 1.00 0.00 6 SER A CA 12
ATOM 6110 C C . SER A 1 3 ? 8.577 2.609 -2.162 1.00 0.00 6 SER A C 12
ATOM 6111 O O . SER A 1 3 ? 9.333 3.432 -1.684 1.00 0.00 6 SER A O 12
ATOM 6119 N N . CYS A 1 4 ? 7.542 2.172 -1.499 1.00 0.00 7 CYS A N 12
ATOM 6120 C CA . CYS A 1 4 ? 7.262 2.681 -0.127 1.00 0.00 7 CYS A CA 12
ATOM 6121 C C . CYS A 1 4 ? 7.890 1.754 0.915 1.00 0.00 7 CYS A C 12
ATOM 6122 O O . CYS A 1 4 ? 8.314 0.655 0.614 1.00 0.00 7 CYS A O 12
ATOM 6129 N N . THR A 1 5 ? 7.939 2.191 2.142 1.00 0.00 8 THR A N 12
ATOM 6130 C CA . THR A 1 5 ? 8.525 1.347 3.220 1.00 0.00 8 THR A CA 12
ATOM 6131 C C . THR A 1 5 ? 7.679 1.504 4.485 1.00 0.00 8 THR A C 12
ATOM 6132 O O . THR A 1 5 ? 8.085 1.132 5.568 1.00 0.00 8 THR A O 12
ATOM 6143 N N . ASN A 1 6 ? 6.502 2.057 4.351 1.00 0.00 9 ASN A N 12
ATOM 6144 C CA . ASN A 1 6 ? 5.619 2.245 5.537 1.00 0.00 9 ASN A CA 12
ATOM 6145 C C . ASN A 1 6 ? 4.158 2.267 5.078 1.00 0.00 9 ASN A C 12
ATOM 6146 O O . ASN A 1 6 ? 3.829 2.819 4.045 1.00 0.00 9 ASN A O 12
ATOM 6157 N N . GLU A 1 7 ? 3.279 1.672 5.837 1.00 0.00 10 GLU A N 12
ATOM 6158 C CA . GLU A 1 7 ? 1.839 1.655 5.448 1.00 0.00 10 GLU A CA 12
ATOM 6159 C C . GLU A 1 7 ? 1.333 3.087 5.252 1.00 0.00 10 GLU A C 12
ATOM 6160 O O . GLU A 1 7 ? 0.290 3.311 4.670 1.00 0.00 10 GLU A O 12
ATOM 6172 N N . LYS A 1 8 ? 2.056 4.057 5.740 1.00 0.00 11 LYS A N 12
ATOM 6173 C CA . LYS A 1 8 ? 1.608 5.471 5.586 1.00 0.00 11 LYS A CA 12
ATOM 6174 C C . LYS A 1 8 ? 1.633 5.869 4.106 1.00 0.00 11 LYS A C 12
ATOM 6175 O O . LYS A 1 8 ? 0.701 6.462 3.597 1.00 0.00 11 LYS A O 12
ATOM 6194 N N . GLN A 1 9 ? 2.697 5.557 3.415 1.00 0.00 12 GLN A N 12
ATOM 6195 C CA . GLN A 1 9 ? 2.792 5.933 1.973 1.00 0.00 12 GLN A CA 12
ATOM 6196 C C . GLN A 1 9 ? 1.922 5.010 1.112 1.00 0.00 12 GLN A C 12
ATOM 6197 O O . GLN A 1 9 ? 1.946 5.080 -0.101 1.00 0.00 12 GLN A O 12
ATOM 6211 N N . CYS A 1 10 ? 1.159 4.146 1.719 1.00 0.00 13 CYS A N 12
ATOM 6212 C CA . CYS A 1 10 ? 0.298 3.225 0.921 1.00 0.00 13 CYS A CA 12
ATOM 6213 C C . CYS A 1 10 ? -1.178 3.559 1.162 1.00 0.00 13 CYS A C 12
ATOM 6214 O O . CYS A 1 10 ? -2.063 2.903 0.650 1.00 0.00 13 CYS A O 12
ATOM 6221 N N . TYR A 1 11 ? -1.454 4.568 1.946 1.00 0.00 14 TYR A N 12
ATOM 6222 C CA . TYR A 1 11 ? -2.876 4.928 2.226 1.00 0.00 14 TYR A CA 12
ATOM 6223 C C . TYR A 1 11 ? -3.501 5.669 1.036 1.00 0.00 14 TYR A C 12
ATOM 6224 O O . TYR A 1 11 ? -4.538 5.271 0.540 1.00 0.00 14 TYR A O 12
ATOM 6242 N N . PRO A 1 12 ? -2.866 6.735 0.623 1.00 0.00 15 PRO A N 12
ATOM 6243 C CA . PRO A 1 12 ? -3.354 7.566 -0.496 1.00 0.00 15 PRO A CA 12
ATOM 6244 C C . PRO A 1 12 ? -3.081 6.892 -1.842 1.00 0.00 15 PRO A C 12
ATOM 6245 O O . PRO A 1 12 ? -3.769 7.129 -2.815 1.00 0.00 15 PRO A O 12
ATOM 6256 N N . HIS A 1 13 ? -2.078 6.064 -1.910 1.00 0.00 16 HIS A N 12
ATOM 6257 C CA . HIS A 1 13 ? -1.760 5.389 -3.197 1.00 0.00 16 HIS A CA 12
ATOM 6258 C C . HIS A 1 13 ? -2.731 4.216 -3.423 1.00 0.00 16 HIS A C 12
ATOM 6259 O O . HIS A 1 13 ? -3.267 4.048 -4.501 1.00 0.00 16 HIS A O 12
ATOM 6273 N N . CYS A 1 14 ? -2.961 3.404 -2.425 1.00 0.00 17 CYS A N 12
ATOM 6274 C CA . CYS A 1 14 ? -3.895 2.255 -2.611 1.00 0.00 17 CYS A CA 12
ATOM 6275 C C . CYS A 1 14 ? -5.341 2.757 -2.637 1.00 0.00 17 CYS A C 12
ATOM 6276 O O . CYS A 1 14 ? -6.214 2.129 -3.205 1.00 0.00 17 CYS A O 12
ATOM 6283 N N . LYS A 1 15 ? -5.606 3.879 -2.027 1.00 0.00 18 LYS A N 12
ATOM 6284 C CA . LYS A 1 15 ? -6.999 4.408 -2.021 1.00 0.00 18 LYS A CA 12
ATOM 6285 C C . LYS A 1 15 ? -7.478 4.611 -3.460 1.00 0.00 18 LYS A C 12
ATOM 6286 O O . LYS A 1 15 ? -8.579 4.239 -3.816 1.00 0.00 18 LYS A O 12
ATOM 6305 N N . LYS A 1 16 ? -6.662 5.201 -4.291 1.00 0.00 19 LYS A N 12
ATOM 6306 C CA . LYS A 1 16 ? -7.077 5.428 -5.705 1.00 0.00 19 LYS A CA 12
ATOM 6307 C C . LYS A 1 16 ? -6.890 4.139 -6.511 1.00 0.00 19 LYS A C 12
ATOM 6308 O O . LYS A 1 16 ? -7.623 3.866 -7.440 1.00 0.00 19 LYS A O 12
ATOM 6327 N N . GLU A 1 17 ? -5.914 3.346 -6.163 1.00 0.00 20 GLU A N 12
ATOM 6328 C CA . GLU A 1 17 ? -5.682 2.078 -6.912 1.00 0.00 20 GLU A CA 12
ATOM 6329 C C . GLU A 1 17 ? -6.977 1.263 -6.956 1.00 0.00 20 GLU A C 12
ATOM 6330 O O . GLU A 1 17 ? -7.192 0.471 -7.852 1.00 0.00 20 GLU A O 12
ATOM 6342 N N . THR A 1 18 ? -7.841 1.446 -5.995 1.00 0.00 21 THR A N 12
ATOM 6343 C CA . THR A 1 18 ? -9.118 0.679 -5.985 1.00 0.00 21 THR A CA 12
ATOM 6344 C C . THR A 1 18 ? -10.248 1.565 -5.455 1.00 0.00 21 THR A C 12
ATOM 6345 O O . THR A 1 18 ? -11.215 1.829 -6.140 1.00 0.00 21 THR A O 12
ATOM 6356 N N . GLY A 1 19 ? -10.134 2.026 -4.240 1.00 0.00 22 GLY A N 12
ATOM 6357 C CA . GLY A 1 19 ? -11.201 2.894 -3.670 1.00 0.00 22 GLY A CA 12
ATOM 6358 C C . GLY A 1 19 ? -11.046 2.958 -2.151 1.00 0.00 22 GLY A C 12
ATOM 6359 O O . GLY A 1 19 ? -11.327 3.964 -1.530 1.00 0.00 22 GLY A O 12
ATOM 6363 N N . TYR A 1 20 ? -10.599 1.892 -1.547 1.00 0.00 23 TYR A N 12
ATOM 6364 C CA . TYR A 1 20 ? -10.423 1.892 -0.068 1.00 0.00 23 TYR A CA 12
ATOM 6365 C C . TYR A 1 20 ? -8.996 2.331 0.271 1.00 0.00 23 TYR A C 12
ATOM 6366 O O . TYR A 1 20 ? -8.059 1.957 -0.407 1.00 0.00 23 TYR A O 12
ATOM 6384 N N . PRO A 1 21 ? -8.870 3.114 1.313 1.00 0.00 24 PRO A N 12
ATOM 6385 C CA . PRO A 1 21 ? -7.565 3.622 1.767 1.00 0.00 24 PRO A CA 12
ATOM 6386 C C . PRO A 1 21 ? -6.816 2.538 2.547 1.00 0.00 24 PRO A C 12
ATOM 6387 O O . PRO A 1 21 ? -5.622 2.624 2.757 1.00 0.00 24 PRO A O 12
ATOM 6398 N N . ASN A 1 22 ? -7.508 1.520 2.979 1.00 0.00 25 ASN A N 12
ATOM 6399 C CA . ASN A 1 22 ? -6.838 0.431 3.745 1.00 0.00 25 ASN A CA 12
ATOM 6400 C C . ASN A 1 22 ? -5.799 -0.253 2.855 1.00 0.00 25 ASN A C 12
ATOM 6401 O O . ASN A 1 22 ? -6.130 -0.879 1.868 1.00 0.00 25 ASN A O 12
ATOM 6412 N N . ALA A 1 23 ? -4.544 -0.139 3.195 1.00 0.00 26 ALA A N 12
ATOM 6413 C CA . ALA A 1 23 ? -3.486 -0.781 2.366 1.00 0.00 26 ALA A CA 12
ATOM 6414 C C . ALA A 1 23 ? -2.303 -1.178 3.255 1.00 0.00 26 ALA A C 12
ATOM 6415 O O . ALA A 1 23 ? -2.205 -0.766 4.393 1.00 0.00 26 ALA A O 12
ATOM 6422 N N . LYS A 1 24 ? -1.406 -1.976 2.743 1.00 0.00 27 LYS A N 12
ATOM 6423 C CA . LYS A 1 24 ? -0.232 -2.399 3.558 1.00 0.00 27 LYS A CA 12
ATOM 6424 C C . LYS A 1 24 ? 1.046 -2.240 2.732 1.00 0.00 27 LYS A C 12
ATOM 6425 O O . LYS A 1 24 ? 1.103 -2.633 1.584 1.00 0.00 27 LYS A O 12
ATOM 6444 N N . CYS A 1 25 ? 2.072 -1.671 3.304 1.00 0.00 28 CYS A N 12
ATOM 6445 C CA . CYS A 1 25 ? 3.342 -1.492 2.545 1.00 0.00 28 CYS A CA 12
ATOM 6446 C C . CYS A 1 25 ? 4.487 -2.167 3.302 1.00 0.00 28 CYS A C 12
ATOM 6447 O O . CYS A 1 25 ? 5.161 -1.553 4.105 1.00 0.00 28 CYS A O 12
ATOM 6454 N N . MET A 1 26 ? 4.712 -3.427 3.049 1.00 0.00 29 MET A N 12
ATOM 6455 C CA . MET A 1 26 ? 5.817 -4.143 3.749 1.00 0.00 29 MET A CA 12
ATOM 6456 C C . MET A 1 26 ? 6.802 -4.681 2.711 1.00 0.00 29 MET A C 12
ATOM 6457 O O . MET A 1 26 ? 6.413 -5.200 1.684 1.00 0.00 29 MET A O 12
ATOM 6471 N N . ASN A 1 27 ? 8.075 -4.554 2.965 1.00 0.00 30 ASN A N 12
ATOM 6472 C CA . ASN A 1 27 ? 9.080 -5.052 1.985 1.00 0.00 30 ASN A CA 12
ATOM 6473 C C . ASN A 1 27 ? 8.879 -4.330 0.653 1.00 0.00 30 ASN A C 12
ATOM 6474 O O . ASN A 1 27 ? 8.902 -4.933 -0.402 1.00 0.00 30 ASN A O 12
ATOM 6485 N N . ARG A 1 28 ? 8.679 -3.041 0.691 1.00 0.00 31 ARG A N 12
ATOM 6486 C CA . ARG A 1 28 ? 8.473 -2.284 -0.575 1.00 0.00 31 ARG A CA 12
ATOM 6487 C C . ARG A 1 28 ? 7.365 -2.955 -1.390 1.00 0.00 31 ARG A C 12
ATOM 6488 O O . ARG A 1 28 ? 7.345 -2.890 -2.603 1.00 0.00 31 ARG A O 12
ATOM 6509 N N . LYS A 1 29 ? 6.443 -3.600 -0.729 1.00 0.00 32 LYS A N 12
ATOM 6510 C CA . LYS A 1 29 ? 5.333 -4.279 -1.457 1.00 0.00 32 LYS A CA 12
ATOM 6511 C C . LYS A 1 29 ? 3.992 -3.729 -0.963 1.00 0.00 32 LYS A C 12
ATOM 6512 O O . LYS A 1 29 ? 3.593 -3.960 0.161 1.00 0.00 32 LYS A O 12
ATOM 6531 N N . CYS A 1 30 ? 3.293 -3.001 -1.793 1.00 0.00 33 CYS A N 12
ATOM 6532 C CA . CYS A 1 30 ? 1.981 -2.440 -1.363 1.00 0.00 33 CYS A CA 12
ATOM 6533 C C . CYS A 1 30 ? 0.843 -3.363 -1.798 1.00 0.00 33 CYS A C 12
ATOM 6534 O O . CYS A 1 30 ? 0.909 -4.019 -2.818 1.00 0.00 33 CYS A O 12
ATOM 6541 N N . LYS A 1 31 ? -0.208 -3.405 -1.026 1.00 0.00 34 LYS A N 12
ATOM 6542 C CA . LYS A 1 31 ? -1.368 -4.269 -1.377 1.00 0.00 34 LYS A CA 12
ATOM 6543 C C . LYS A 1 31 ? -2.653 -3.571 -0.929 1.00 0.00 34 LYS A C 12
ATOM 6544 O O . LYS A 1 31 ? -2.852 -3.307 0.240 1.00 0.00 34 LYS A O 12
ATOM 6563 N N . CYS A 1 32 ? -3.523 -3.259 -1.850 1.00 0.00 35 CYS A N 12
ATOM 6564 C CA . CYS A 1 32 ? -4.788 -2.566 -1.475 1.00 0.00 35 CYS A CA 12
ATOM 6565 C C . CYS A 1 32 ? -5.869 -3.604 -1.167 1.00 0.00 35 CYS A C 12
ATOM 6566 O O . CYS A 1 32 ? -5.955 -4.635 -1.803 1.00 0.00 35 CYS A O 12
ATOM 6573 N N . PHE A 1 33 ? -6.696 -3.338 -0.193 1.00 0.00 36 PHE A N 12
ATOM 6574 C CA . PHE A 1 33 ? -7.771 -4.308 0.158 1.00 0.00 36 PHE A CA 12
ATOM 6575 C C . PHE A 1 33 ? -8.767 -4.403 -0.998 1.00 0.00 36 PHE A C 12
ATOM 6576 O O . PHE A 1 33 ? -9.018 -5.467 -1.528 1.00 0.00 36 PHE A O 12
ATOM 6593 N N . GLY A 1 34 ? -9.338 -3.297 -1.392 1.00 0.00 37 GLY A N 12
ATOM 6594 C CA . GLY A 1 34 ? -10.320 -3.325 -2.512 1.00 0.00 37 GLY A CA 12
ATOM 6595 C C . GLY A 1 34 ? -11.486 -4.244 -2.145 1.00 0.00 37 GLY A C 12
ATOM 6596 O O . GLY A 1 34 ? -12.169 -4.769 -3.001 1.00 0.00 37 GLY A O 12
ATOM 6600 N N . ARG A 1 35 ? -11.716 -4.445 -0.876 1.00 0.00 38 ARG A N 12
ATOM 6601 C CA . ARG A 1 35 ? -12.836 -5.332 -0.450 1.00 0.00 38 ARG A CA 12
ATOM 6602 C C . ARG A 1 35 ? -12.966 -5.290 1.074 1.00 0.00 38 ARG A C 12
ATOM 6603 O O . ARG A 1 35 ? -13.853 -5.950 1.591 1.00 0.00 38 ARG A O 12
ATOM 6625 N N . THR A 1 1 ? 6.061 -4.306 -8.354 1.00 0.00 4 THR A N 13
ATOM 6626 C CA . THR A 1 1 ? 5.083 -3.213 -8.092 1.00 0.00 4 THR A CA 13
ATOM 6627 C C . THR A 1 1 ? 5.796 -2.044 -7.411 1.00 0.00 4 THR A C 13
ATOM 6628 O O . THR A 1 1 ? 6.980 -1.836 -7.586 1.00 0.00 4 THR A O 13
ATOM 6641 N N . ILE A 1 2 ? 5.080 -1.279 -6.633 1.00 0.00 5 ILE A N 13
ATOM 6642 C CA . ILE A 1 2 ? 5.709 -0.122 -5.937 1.00 0.00 5 ILE A CA 13
ATOM 6643 C C . ILE A 1 2 ? 6.610 -0.634 -4.813 1.00 0.00 5 ILE A C 13
ATOM 6644 O O . ILE A 1 2 ? 7.109 -1.742 -4.851 1.00 0.00 5 ILE A O 13
ATOM 6660 N N . SER A 1 3 ? 6.814 0.168 -3.814 1.00 0.00 6 SER A N 13
ATOM 6661 C CA . SER A 1 3 ? 7.679 -0.254 -2.677 1.00 0.00 6 SER A CA 13
ATOM 6662 C C . SER A 1 3 ? 7.793 0.891 -1.667 1.00 0.00 6 SER A C 13
ATOM 6663 O O . SER A 1 3 ? 8.470 1.871 -1.904 1.00 0.00 6 SER A O 13
ATOM 6671 N N . CYS A 1 4 ? 7.143 0.775 -0.540 1.00 0.00 7 CYS A N 13
ATOM 6672 C CA . CYS A 1 4 ? 7.228 1.861 0.475 1.00 0.00 7 CYS A CA 13
ATOM 6673 C C . CYS A 1 4 ? 7.448 1.248 1.864 1.00 0.00 7 CYS A C 13
ATOM 6674 O O . CYS A 1 4 ? 7.222 0.073 2.078 1.00 0.00 7 CYS A O 13
ATOM 6681 N N . THR A 1 5 ? 7.892 2.033 2.807 1.00 0.00 8 THR A N 13
ATOM 6682 C CA . THR A 1 5 ? 8.130 1.491 4.175 1.00 0.00 8 THR A CA 13
ATOM 6683 C C . THR A 1 5 ? 7.257 2.241 5.181 1.00 0.00 8 THR A C 13
ATOM 6684 O O . THR A 1 5 ? 7.650 2.475 6.306 1.00 0.00 8 THR A O 13
ATOM 6695 N N . ASN A 1 6 ? 6.072 2.618 4.786 1.00 0.00 9 ASN A N 13
ATOM 6696 C CA . ASN A 1 6 ? 5.173 3.352 5.720 1.00 0.00 9 ASN A CA 13
ATOM 6697 C C . ASN A 1 6 ? 3.719 3.137 5.295 1.00 0.00 9 ASN A C 13
ATOM 6698 O O . ASN A 1 6 ? 3.367 3.299 4.144 1.00 0.00 9 ASN A O 13
ATOM 6709 N N . GLU A 1 7 ? 2.869 2.771 6.217 1.00 0.00 10 GLU A N 13
ATOM 6710 C CA . GLU A 1 7 ? 1.440 2.544 5.865 1.00 0.00 10 GLU A CA 13
ATOM 6711 C C . GLU A 1 7 ? 0.880 3.787 5.173 1.00 0.00 10 GLU A C 13
ATOM 6712 O O . GLU A 1 7 ? 0.140 3.696 4.214 1.00 0.00 10 GLU A O 13
ATOM 6724 N N . LYS A 1 8 ? 1.227 4.950 5.653 1.00 0.00 11 LYS A N 13
ATOM 6725 C CA . LYS A 1 8 ? 0.713 6.199 5.024 1.00 0.00 11 LYS A CA 13
ATOM 6726 C C . LYS A 1 8 ? 1.238 6.304 3.591 1.00 0.00 11 LYS A C 13
ATOM 6727 O O . LYS A 1 8 ? 0.573 6.811 2.711 1.00 0.00 11 LYS A O 13
ATOM 6746 N N . GLN A 1 9 ? 2.430 5.833 3.353 1.00 0.00 12 GLN A N 13
ATOM 6747 C CA . GLN A 1 9 ? 3.009 5.911 1.982 1.00 0.00 12 GLN A CA 13
ATOM 6748 C C . GLN A 1 9 ? 2.165 5.089 1.001 1.00 0.00 12 GLN A C 13
ATOM 6749 O O . GLN A 1 9 ? 2.193 5.317 -0.192 1.00 0.00 12 GLN A O 13
ATOM 6763 N N . CYS A 1 10 ? 1.424 4.129 1.484 1.00 0.00 13 CYS A N 13
ATOM 6764 C CA . CYS A 1 10 ? 0.596 3.299 0.561 1.00 0.00 13 CYS A CA 13
ATOM 6765 C C . CYS A 1 10 ? -0.884 3.419 0.935 1.00 0.00 13 CYS A C 13
ATOM 6766 O O . CYS A 1 10 ? -1.731 2.751 0.374 1.00 0.00 13 CYS A O 13
ATOM 6773 N N . TYR A 1 11 ? -1.204 4.262 1.878 1.00 0.00 14 TYR A N 13
ATOM 6774 C CA . TYR A 1 11 ? -2.628 4.417 2.287 1.00 0.00 14 TYR A CA 13
ATOM 6775 C C . TYR A 1 11 ? -3.409 5.192 1.217 1.00 0.00 14 TYR A C 13
ATOM 6776 O O . TYR A 1 11 ? -4.449 4.745 0.772 1.00 0.00 14 TYR A O 13
ATOM 6794 N N . PRO A 1 12 ? -2.895 6.336 0.842 1.00 0.00 15 PRO A N 13
ATOM 6795 C CA . PRO A 1 12 ? -3.537 7.198 -0.167 1.00 0.00 15 PRO A CA 13
ATOM 6796 C C . PRO A 1 12 ? -3.301 6.650 -1.578 1.00 0.00 15 PRO A C 13
ATOM 6797 O O . PRO A 1 12 ? -4.122 6.808 -2.459 1.00 0.00 15 PRO A O 13
ATOM 6808 N N . HIS A 1 13 ? -2.188 6.006 -1.800 1.00 0.00 16 HIS A N 13
ATOM 6809 C CA . HIS A 1 13 ? -1.910 5.450 -3.153 1.00 0.00 16 HIS A CA 13
ATOM 6810 C C . HIS A 1 13 ? -2.885 4.295 -3.428 1.00 0.00 16 HIS A C 13
ATOM 6811 O O . HIS A 1 13 ? -3.420 4.166 -4.510 1.00 0.00 16 HIS A O 13
ATOM 6825 N N . CYS A 1 14 ? -3.115 3.455 -2.455 1.00 0.00 17 CYS A N 13
ATOM 6826 C CA . CYS A 1 14 ? -4.050 2.314 -2.665 1.00 0.00 17 CYS A CA 13
ATOM 6827 C C . CYS A 1 14 ? -5.476 2.841 -2.834 1.00 0.00 17 CYS A C 13
ATOM 6828 O O . CYS A 1 14 ? -6.202 2.425 -3.714 1.00 0.00 17 CYS A O 13
ATOM 6835 N N . LYS A 1 15 ? -5.886 3.753 -1.994 1.00 0.00 18 LYS A N 13
ATOM 6836 C CA . LYS A 1 15 ? -7.268 4.300 -2.108 1.00 0.00 18 LYS A CA 13
ATOM 6837 C C . LYS A 1 15 ? -7.508 4.795 -3.537 1.00 0.00 18 LYS A C 13
ATOM 6838 O O . LYS A 1 15 ? -8.597 4.689 -4.064 1.00 0.00 18 LYS A O 13
ATOM 6857 N N . LYS A 1 16 ? -6.503 5.339 -4.166 1.00 0.00 19 LYS A N 13
ATOM 6858 C CA . LYS A 1 16 ? -6.681 5.845 -5.558 1.00 0.00 19 LYS A CA 13
ATOM 6859 C C . LYS A 1 16 ? -6.654 4.674 -6.544 1.00 0.00 19 LYS A C 13
ATOM 6860 O O . LYS A 1 16 ? -7.254 4.725 -7.599 1.00 0.00 19 LYS A O 13
ATOM 6879 N N . GLU A 1 17 ? -5.960 3.619 -6.212 1.00 0.00 20 GLU A N 13
ATOM 6880 C CA . GLU A 1 17 ? -5.895 2.451 -7.135 1.00 0.00 20 GLU A CA 13
ATOM 6881 C C . GLU A 1 17 ? -7.265 1.775 -7.208 1.00 0.00 20 GLU A C 13
ATOM 6882 O O . GLU A 1 17 ? -7.829 1.609 -8.272 1.00 0.00 20 GLU A O 13
ATOM 6894 N N . THR A 1 18 ? -7.806 1.378 -6.089 1.00 0.00 21 THR A N 13
ATOM 6895 C CA . THR A 1 18 ? -9.138 0.709 -6.103 1.00 0.00 21 THR A CA 13
ATOM 6896 C C . THR A 1 18 ? -10.189 1.635 -5.484 1.00 0.00 21 THR A C 13
ATOM 6897 O O . THR A 1 18 ? -11.261 1.818 -6.023 1.00 0.00 21 THR A O 13
ATOM 6908 N N . GLY A 1 19 ? -9.891 2.217 -4.355 1.00 0.00 22 GLY A N 13
ATOM 6909 C CA . GLY A 1 19 ? -10.877 3.127 -3.705 1.00 0.00 22 GLY A CA 13
ATOM 6910 C C . GLY A 1 19 ? -10.880 2.884 -2.195 1.00 0.00 22 GLY A C 13
ATOM 6911 O O . GLY A 1 19 ? -11.431 3.653 -1.433 1.00 0.00 22 GLY A O 13
ATOM 6915 N N . TYR A 1 20 ? -10.269 1.817 -1.756 1.00 0.00 23 TYR A N 13
ATOM 6916 C CA . TYR A 1 20 ? -10.237 1.527 -0.296 1.00 0.00 23 TYR A CA 13
ATOM 6917 C C . TYR A 1 20 ? -8.909 2.022 0.295 1.00 0.00 23 TYR A C 13
ATOM 6918 O O . TYR A 1 20 ? -7.854 1.605 -0.140 1.00 0.00 23 TYR A O 13
ATOM 6936 N N . PRO A 1 21 ? -8.997 2.901 1.266 1.00 0.00 24 PRO A N 13
ATOM 6937 C CA . PRO A 1 21 ? -7.809 3.468 1.932 1.00 0.00 24 PRO A CA 13
ATOM 6938 C C . PRO A 1 21 ? -7.262 2.498 2.987 1.00 0.00 24 PRO A C 13
ATOM 6939 O O . PRO A 1 21 ? -6.894 2.895 4.075 1.00 0.00 24 PRO A O 13
ATOM 6950 N N . ASN A 1 22 ? -7.203 1.230 2.677 1.00 0.00 25 ASN A N 13
ATOM 6951 C CA . ASN A 1 22 ? -6.679 0.246 3.665 1.00 0.00 25 ASN A CA 13
ATOM 6952 C C . ASN A 1 22 ? -5.679 -0.685 2.976 1.00 0.00 25 ASN A C 13
ATOM 6953 O O . ASN A 1 22 ? -6.051 -1.648 2.334 1.00 0.00 25 ASN A O 13
ATOM 6964 N N . ALA A 1 23 ? -4.409 -0.404 3.100 1.00 0.00 26 ALA A N 13
ATOM 6965 C CA . ALA A 1 23 ? -3.386 -1.271 2.450 1.00 0.00 26 ALA A CA 13
ATOM 6966 C C . ALA A 1 23 ? -2.190 -1.446 3.388 1.00 0.00 26 ALA A C 13
ATOM 6967 O O . ALA A 1 23 ? -2.193 -0.975 4.508 1.00 0.00 26 ALA A O 13
ATOM 6974 N N . LYS A 1 24 ? -1.165 -2.121 2.941 1.00 0.00 27 LYS A N 13
ATOM 6975 C CA . LYS A 1 24 ? 0.030 -2.324 3.810 1.00 0.00 27 LYS A CA 13
ATOM 6976 C C . LYS A 1 24 ? 1.297 -2.346 2.953 1.00 0.00 27 LYS A C 13
ATOM 6977 O O . LYS A 1 24 ? 1.264 -2.672 1.783 1.00 0.00 27 LYS A O 13
ATOM 6996 N N . CYS A 1 25 ? 2.418 -2.001 3.530 1.00 0.00 28 CYS A N 13
ATOM 6997 C CA . CYS A 1 25 ? 3.694 -2.000 2.758 1.00 0.00 28 CYS A CA 13
ATOM 6998 C C . CYS A 1 25 ? 4.628 -3.070 3.328 1.00 0.00 28 CYS A C 13
ATOM 6999 O O . CYS A 1 25 ? 5.393 -2.814 4.237 1.00 0.00 28 CYS A O 13
ATOM 7006 N N . MET A 1 26 ? 4.574 -4.264 2.806 1.00 0.00 29 MET A N 13
ATOM 7007 C CA . MET A 1 26 ? 5.462 -5.341 3.329 1.00 0.00 29 MET A CA 13
ATOM 7008 C C . MET A 1 26 ? 6.491 -5.722 2.262 1.00 0.00 29 MET A C 13
ATOM 7009 O O . MET A 1 26 ? 6.162 -5.918 1.109 1.00 0.00 29 MET A O 13
ATOM 7023 N N . ASN A 1 27 ? 7.735 -5.832 2.641 1.00 0.00 30 ASN A N 13
ATOM 7024 C CA . ASN A 1 27 ? 8.786 -6.204 1.653 1.00 0.00 30 ASN A CA 13
ATOM 7025 C C . ASN A 1 27 ? 8.707 -5.271 0.444 1.00 0.00 30 ASN A C 13
ATOM 7026 O O . ASN A 1 27 ? 8.549 -5.708 -0.680 1.00 0.00 30 ASN A O 13
ATOM 7037 N N . ARG A 1 28 ? 8.818 -3.989 0.661 1.00 0.00 31 ARG A N 13
ATOM 7038 C CA . ARG A 1 28 ? 8.751 -3.033 -0.480 1.00 0.00 31 ARG A CA 13
ATOM 7039 C C . ARG A 1 28 ? 7.597 -3.425 -1.406 1.00 0.00 31 ARG A C 13
ATOM 7040 O O . ARG A 1 28 ? 7.664 -3.249 -2.606 1.00 0.00 31 ARG A O 13
ATOM 7061 N N . LYS A 1 29 ? 6.539 -3.952 -0.855 1.00 0.00 32 LYS A N 13
ATOM 7062 C CA . LYS A 1 29 ? 5.379 -4.355 -1.700 1.00 0.00 32 LYS A CA 13
ATOM 7063 C C . LYS A 1 29 ? 4.108 -3.693 -1.162 1.00 0.00 32 LYS A C 13
ATOM 7064 O O . LYS A 1 29 ? 3.923 -3.564 0.031 1.00 0.00 32 LYS A O 13
ATOM 7083 N N . CYS A 1 30 ? 3.231 -3.273 -2.032 1.00 0.00 33 CYS A N 13
ATOM 7084 C CA . CYS A 1 30 ? 1.975 -2.620 -1.566 1.00 0.00 33 CYS A CA 13
ATOM 7085 C C . CYS A 1 30 ? 0.805 -3.592 -1.723 1.00 0.00 33 CYS A C 13
ATOM 7086 O O . CYS A 1 30 ? 0.751 -4.369 -2.656 1.00 0.00 33 CYS A O 13
ATOM 7093 N N . LYS A 1 31 ? -0.132 -3.555 -0.816 1.00 0.00 34 LYS A N 13
ATOM 7094 C CA . LYS A 1 31 ? -1.300 -4.474 -0.911 1.00 0.00 34 LYS A CA 13
ATOM 7095 C C . LYS A 1 31 ? -2.574 -3.718 -0.525 1.00 0.00 34 LYS A C 13
ATOM 7096 O O . LYS A 1 31 ? -2.791 -3.399 0.628 1.00 0.00 34 LYS A O 13
ATOM 7115 N N . CYS A 1 32 ? -3.415 -3.428 -1.479 1.00 0.00 35 CYS A N 13
ATOM 7116 C CA . CYS A 1 32 ? -4.673 -2.691 -1.167 1.00 0.00 35 CYS A CA 13
ATOM 7117 C C . CYS A 1 32 ? -5.820 -3.689 -1.003 1.00 0.00 35 CYS A C 13
ATOM 7118 O O . CYS A 1 32 ? -5.959 -4.620 -1.772 1.00 0.00 35 CYS A O 13
ATOM 7125 N N . PHE A 1 33 ? -6.644 -3.504 -0.008 1.00 0.00 36 PHE A N 13
ATOM 7126 C CA . PHE A 1 33 ? -7.782 -4.442 0.200 1.00 0.00 36 PHE A CA 13
ATOM 7127 C C . PHE A 1 33 ? -8.798 -4.266 -0.929 1.00 0.00 36 PHE A C 13
ATOM 7128 O O . PHE A 1 33 ? -9.189 -5.215 -1.580 1.00 0.00 36 PHE A O 13
ATOM 7145 N N . GLY A 1 34 ? -9.230 -3.058 -1.167 1.00 0.00 37 GLY A N 13
ATOM 7146 C CA . GLY A 1 34 ? -10.221 -2.821 -2.254 1.00 0.00 37 GLY A CA 13
ATOM 7147 C C . GLY A 1 34 ? -11.509 -3.585 -1.951 1.00 0.00 37 GLY A C 13
ATOM 7148 O O . GLY A 1 34 ? -12.365 -3.742 -2.799 1.00 0.00 37 GLY A O 13
ATOM 7152 N N . ARG A 1 35 ? -11.656 -4.064 -0.746 1.00 0.00 38 ARG A N 13
ATOM 7153 C CA . ARG A 1 35 ? -12.890 -4.818 -0.387 1.00 0.00 38 ARG A CA 13
ATOM 7154 C C . ARG A 1 35 ? -12.711 -5.463 0.988 1.00 0.00 38 ARG A C 13
ATOM 7155 O O . ARG A 1 35 ? -11.585 -5.512 1.455 1.00 0.00 38 ARG A O 13
ATOM 7177 N N . THR A 1 1 ? 2.857 -5.372 -6.579 1.00 0.00 4 THR A N 14
ATOM 7178 C CA . THR A 1 1 ? 2.222 -4.026 -6.645 1.00 0.00 4 THR A CA 14
ATOM 7179 C C . THR A 1 1 ? 3.303 -2.948 -6.538 1.00 0.00 4 THR A C 14
ATOM 7180 O O . THR A 1 1 ? 4.483 -3.229 -6.620 1.00 0.00 4 THR A O 14
ATOM 7193 N N . ILE A 1 2 ? 2.914 -1.715 -6.354 1.00 0.00 5 ILE A N 14
ATOM 7194 C CA . ILE A 1 2 ? 3.921 -0.626 -6.240 1.00 0.00 5 ILE A CA 14
ATOM 7195 C C . ILE A 1 2 ? 4.817 -0.888 -5.028 1.00 0.00 5 ILE A C 14
ATOM 7196 O O . ILE A 1 2 ? 4.468 -1.634 -4.136 1.00 0.00 5 ILE A O 14
ATOM 7212 N N . SER A 1 3 ? 5.968 -0.276 -4.989 1.00 0.00 6 SER A N 14
ATOM 7213 C CA . SER A 1 3 ? 6.885 -0.487 -3.833 1.00 0.00 6 SER A CA 14
ATOM 7214 C C . SER A 1 3 ? 6.666 0.624 -2.807 1.00 0.00 6 SER A C 14
ATOM 7215 O O . SER A 1 3 ? 6.354 1.747 -3.151 1.00 0.00 6 SER A O 14
ATOM 7223 N N . CYS A 1 4 ? 6.822 0.320 -1.550 1.00 0.00 7 CYS A N 14
ATOM 7224 C CA . CYS A 1 4 ? 6.614 1.362 -0.507 1.00 0.00 7 CYS A CA 14
ATOM 7225 C C . CYS A 1 4 ? 7.581 1.127 0.655 1.00 0.00 7 CYS A C 14
ATOM 7226 O O . CYS A 1 4 ? 8.355 0.191 0.656 1.00 0.00 7 CYS A O 14
ATOM 7233 N N . THR A 1 5 ? 7.534 1.972 1.648 1.00 0.00 8 THR A N 14
ATOM 7234 C CA . THR A 1 5 ? 8.440 1.808 2.818 1.00 0.00 8 THR A CA 14
ATOM 7235 C C . THR A 1 5 ? 7.671 2.149 4.097 1.00 0.00 8 THR A C 14
ATOM 7236 O O . THR A 1 5 ? 8.245 2.314 5.154 1.00 0.00 8 THR A O 14
ATOM 7247 N N . ASN A 1 6 ? 6.373 2.255 4.005 1.00 0.00 9 ASN A N 14
ATOM 7248 C CA . ASN A 1 6 ? 5.560 2.583 5.210 1.00 0.00 9 ASN A CA 14
ATOM 7249 C C . ASN A 1 6 ? 4.104 2.184 4.961 1.00 0.00 9 ASN A C 14
ATOM 7250 O O . ASN A 1 6 ? 3.694 1.969 3.839 1.00 0.00 9 ASN A O 14
ATOM 7261 N N . GLU A 1 7 ? 3.321 2.082 5.997 1.00 0.00 10 GLU A N 14
ATOM 7262 C CA . GLU A 1 7 ? 1.893 1.694 5.816 1.00 0.00 10 GLU A CA 14
ATOM 7263 C C . GLU A 1 7 ? 1.150 2.803 5.066 1.00 0.00 10 GLU A C 14
ATOM 7264 O O . GLU A 1 7 ? 0.425 2.552 4.123 1.00 0.00 10 GLU A O 14
ATOM 7276 N N . LYS A 1 8 ? 1.320 4.028 5.481 1.00 0.00 11 LYS A N 14
ATOM 7277 C CA . LYS A 1 8 ? 0.617 5.153 4.800 1.00 0.00 11 LYS A CA 14
ATOM 7278 C C . LYS A 1 8 ? 1.194 5.360 3.396 1.00 0.00 11 LYS A C 14
ATOM 7279 O O . LYS A 1 8 ? 0.706 6.172 2.633 1.00 0.00 11 LYS A O 14
ATOM 7298 N N . GLN A 1 9 ? 2.226 4.644 3.045 1.00 0.00 12 GLN A N 14
ATOM 7299 C CA . GLN A 1 9 ? 2.823 4.819 1.690 1.00 0.00 12 GLN A CA 14
ATOM 7300 C C . GLN A 1 9 ? 1.857 4.299 0.622 1.00 0.00 12 GLN A C 14
ATOM 7301 O O . GLN A 1 9 ? 1.884 4.733 -0.512 1.00 0.00 12 GLN A O 14
ATOM 7315 N N . CYS A 1 10 ? 1.004 3.374 0.969 1.00 0.00 13 CYS A N 14
ATOM 7316 C CA . CYS A 1 10 ? 0.043 2.839 -0.040 1.00 0.00 13 CYS A CA 14
ATOM 7317 C C . CYS A 1 10 ? -1.368 3.333 0.288 1.00 0.00 13 CYS A C 14
ATOM 7318 O O . CYS A 1 10 ? -2.344 2.861 -0.259 1.00 0.00 13 CYS A O 14
ATOM 7325 N N . TYR A 1 11 ? -1.484 4.276 1.183 1.00 0.00 14 TYR A N 14
ATOM 7326 C CA . TYR A 1 11 ? -2.831 4.793 1.554 1.00 0.00 14 TYR A CA 14
ATOM 7327 C C . TYR A 1 11 ? -3.374 5.724 0.462 1.00 0.00 14 TYR A C 14
ATOM 7328 O O . TYR A 1 11 ? -4.496 5.569 0.028 1.00 0.00 14 TYR A O 14
ATOM 7346 N N . PRO A 1 12 ? -2.573 6.677 0.064 1.00 0.00 15 PRO A N 14
ATOM 7347 C CA . PRO A 1 12 ? -2.967 7.663 -0.960 1.00 0.00 15 PRO A CA 14
ATOM 7348 C C . PRO A 1 12 ? -2.876 7.072 -2.371 1.00 0.00 15 PRO A C 14
ATOM 7349 O O . PRO A 1 12 ? -3.582 7.484 -3.270 1.00 0.00 15 PRO A O 14
ATOM 7360 N N . HIS A 1 13 ? -2.007 6.123 -2.580 1.00 0.00 16 HIS A N 14
ATOM 7361 C CA . HIS A 1 13 ? -1.870 5.531 -3.942 1.00 0.00 16 HIS A CA 14
ATOM 7362 C C . HIS A 1 13 ? -2.976 4.486 -4.180 1.00 0.00 16 HIS A C 14
ATOM 7363 O O . HIS A 1 13 ? -3.617 4.477 -5.212 1.00 0.00 16 HIS A O 14
ATOM 7377 N N . CYS A 1 14 ? -3.188 3.599 -3.248 1.00 0.00 17 CYS A N 14
ATOM 7378 C CA . CYS A 1 14 ? -4.231 2.552 -3.447 1.00 0.00 17 CYS A CA 14
ATOM 7379 C C . CYS A 1 14 ? -5.628 3.116 -3.164 1.00 0.00 17 CYS A C 14
ATOM 7380 O O . CYS A 1 14 ? -6.597 2.710 -3.768 1.00 0.00 17 CYS A O 14
ATOM 7387 N N . LYS A 1 15 ? -5.754 4.038 -2.253 1.00 0.00 18 LYS A N 14
ATOM 7388 C CA . LYS A 1 15 ? -7.108 4.590 -1.960 1.00 0.00 18 LYS A CA 14
ATOM 7389 C C . LYS A 1 15 ? -7.703 5.204 -3.232 1.00 0.00 18 LYS A C 14
ATOM 7390 O O . LYS A 1 15 ? -8.865 5.023 -3.530 1.00 0.00 18 LYS A O 14
ATOM 7409 N N . LYS A 1 16 ? -6.922 5.937 -3.977 1.00 0.00 19 LYS A N 14
ATOM 7410 C CA . LYS A 1 16 ? -7.456 6.571 -5.219 1.00 0.00 19 LYS A CA 14
ATOM 7411 C C . LYS A 1 16 ? -7.482 5.563 -6.375 1.00 0.00 19 LYS A C 14
ATOM 7412 O O . LYS A 1 16 ? -8.324 5.634 -7.247 1.00 0.00 19 LYS A O 14
ATOM 7431 N N . GLU A 1 17 ? -6.561 4.638 -6.404 1.00 0.00 20 GLU A N 14
ATOM 7432 C CA . GLU A 1 17 ? -6.534 3.650 -7.522 1.00 0.00 20 GLU A CA 14
ATOM 7433 C C . GLU A 1 17 ? -7.666 2.632 -7.363 1.00 0.00 20 GLU A C 14
ATOM 7434 O O . GLU A 1 17 ? -8.535 2.520 -8.204 1.00 0.00 20 GLU A O 14
ATOM 7446 N N . THR A 1 18 ? -7.652 1.879 -6.300 1.00 0.00 21 THR A N 14
ATOM 7447 C CA . THR A 1 18 ? -8.716 0.854 -6.096 1.00 0.00 21 THR A CA 14
ATOM 7448 C C . THR A 1 18 ? -9.905 1.470 -5.354 1.00 0.00 21 THR A C 14
ATOM 7449 O O . THR A 1 18 ? -11.042 1.103 -5.575 1.00 0.00 21 THR A O 14
ATOM 7460 N N . GLY A 1 19 ? -9.657 2.399 -4.473 1.00 0.00 22 GLY A N 14
ATOM 7461 C CA . GLY A 1 19 ? -10.781 3.027 -3.720 1.00 0.00 22 GLY A CA 14
ATOM 7462 C C . GLY A 1 19 ? -10.689 2.629 -2.247 1.00 0.00 22 GLY A C 14
ATOM 7463 O O . GLY A 1 19 ? -11.231 3.286 -1.380 1.00 0.00 22 GLY A O 14
ATOM 7467 N N . TYR A 1 20 ? -10.004 1.558 -1.957 1.00 0.00 23 TYR A N 14
ATOM 7468 C CA . TYR A 1 20 ? -9.874 1.115 -0.541 1.00 0.00 23 TYR A CA 14
ATOM 7469 C C . TYR A 1 20 ? -8.525 1.589 0.014 1.00 0.00 23 TYR A C 14
ATOM 7470 O O . TYR A 1 20 ? -7.486 1.178 -0.465 1.00 0.00 23 TYR A O 14
ATOM 7488 N N . PRO A 1 21 ? -8.574 2.438 1.012 1.00 0.00 24 PRO A N 14
ATOM 7489 C CA . PRO A 1 21 ? -7.357 2.976 1.648 1.00 0.00 24 PRO A CA 14
ATOM 7490 C C . PRO A 1 21 ? -6.740 1.923 2.572 1.00 0.00 24 PRO A C 14
ATOM 7491 O O . PRO A 1 21 ? -5.584 2.000 2.936 1.00 0.00 24 PRO A O 14
ATOM 7502 N N . ASN A 1 22 ? -7.506 0.935 2.949 1.00 0.00 25 ASN A N 14
ATOM 7503 C CA . ASN A 1 22 ? -6.970 -0.127 3.843 1.00 0.00 25 ASN A CA 14
ATOM 7504 C C . ASN A 1 22 ? -5.826 -0.856 3.134 1.00 0.00 25 ASN A C 14
ATOM 7505 O O . ASN A 1 22 ? -6.034 -1.831 2.438 1.00 0.00 25 ASN A O 14
ATOM 7516 N N . ALA A 1 23 ? -4.619 -0.389 3.304 1.00 0.00 26 ALA A N 14
ATOM 7517 C CA . ALA A 1 23 ? -3.463 -1.054 2.638 1.00 0.00 26 ALA A CA 14
ATOM 7518 C C . ALA A 1 23 ? -2.259 -1.054 3.583 1.00 0.00 26 ALA A C 14
ATOM 7519 O O . ALA A 1 23 ? -2.011 -0.097 4.289 1.00 0.00 26 ALA A O 14
ATOM 7526 N N . LYS A 1 24 ? -1.511 -2.123 3.601 1.00 0.00 27 LYS A N 14
ATOM 7527 C CA . LYS A 1 24 ? -0.323 -2.188 4.498 1.00 0.00 27 LYS A CA 14
ATOM 7528 C C . LYS A 1 24 ? 0.939 -2.389 3.657 1.00 0.00 27 LYS A C 14
ATOM 7529 O O . LYS A 1 24 ? 0.918 -3.056 2.641 1.00 0.00 27 LYS A O 14
ATOM 7548 N N . CYS A 1 25 ? 2.038 -1.820 4.069 1.00 0.00 28 CYS A N 14
ATOM 7549 C CA . CYS A 1 25 ? 3.295 -1.983 3.288 1.00 0.00 28 CYS A CA 14
ATOM 7550 C C . CYS A 1 25 ? 4.165 -3.064 3.934 1.00 0.00 28 CYS A C 14
ATOM 7551 O O . CYS A 1 25 ? 4.376 -3.074 5.130 1.00 0.00 28 CYS A O 14
ATOM 7558 N N . MET A 1 26 ? 4.670 -3.973 3.146 1.00 0.00 29 MET A N 14
ATOM 7559 C CA . MET A 1 26 ? 5.528 -5.057 3.700 1.00 0.00 29 MET A CA 14
ATOM 7560 C C . MET A 1 26 ? 6.613 -5.410 2.681 1.00 0.00 29 MET A C 14
ATOM 7561 O O . MET A 1 26 ? 6.366 -5.467 1.492 1.00 0.00 29 MET A O 14
ATOM 7575 N N . ASN A 1 27 ? 7.813 -5.647 3.137 1.00 0.00 30 ASN A N 14
ATOM 7576 C CA . ASN A 1 27 ? 8.918 -5.999 2.199 1.00 0.00 30 ASN A CA 14
ATOM 7577 C C . ASN A 1 27 ? 8.843 -5.118 0.947 1.00 0.00 30 ASN A C 14
ATOM 7578 O O . ASN A 1 27 ? 8.665 -5.600 -0.153 1.00 0.00 30 ASN A O 14
ATOM 7589 N N . ARG A 1 28 ? 8.988 -3.833 1.108 1.00 0.00 31 ARG A N 14
ATOM 7590 C CA . ARG A 1 28 ? 8.936 -2.918 -0.069 1.00 0.00 31 ARG A CA 14
ATOM 7591 C C . ARG A 1 28 ? 7.799 -3.333 -1.009 1.00 0.00 31 ARG A C 14
ATOM 7592 O O . ARG A 1 28 ? 7.995 -3.489 -2.199 1.00 0.00 31 ARG A O 14
ATOM 7613 N N . LYS A 1 29 ? 6.613 -3.508 -0.494 1.00 0.00 32 LYS A N 14
ATOM 7614 C CA . LYS A 1 29 ? 5.474 -3.906 -1.370 1.00 0.00 32 LYS A CA 14
ATOM 7615 C C . LYS A 1 29 ? 4.181 -3.267 -0.856 1.00 0.00 32 LYS A C 14
ATOM 7616 O O . LYS A 1 29 ? 3.959 -3.166 0.333 1.00 0.00 32 LYS A O 14
ATOM 7635 N N . CYS A 1 30 ? 3.324 -2.836 -1.741 1.00 0.00 33 CYS A N 14
ATOM 7636 C CA . CYS A 1 30 ? 2.047 -2.205 -1.296 1.00 0.00 33 CYS A CA 14
ATOM 7637 C C . CYS A 1 30 ? 0.925 -3.245 -1.332 1.00 0.00 33 CYS A C 14
ATOM 7638 O O . CYS A 1 30 ? 0.286 -3.447 -2.345 1.00 0.00 33 CYS A O 14
ATOM 7645 N N . LYS A 1 31 ? 0.674 -3.903 -0.233 1.00 0.00 34 LYS A N 14
ATOM 7646 C CA . LYS A 1 31 ? -0.411 -4.923 -0.208 1.00 0.00 34 LYS A CA 14
ATOM 7647 C C . LYS A 1 31 ? -1.723 -4.249 0.195 1.00 0.00 34 LYS A C 14
ATOM 7648 O O . LYS A 1 31 ? -2.045 -4.140 1.361 1.00 0.00 34 LYS A O 14
ATOM 7667 N N . CYS A 1 32 ? -2.482 -3.793 -0.763 1.00 0.00 35 CYS A N 14
ATOM 7668 C CA . CYS A 1 32 ? -3.770 -3.118 -0.438 1.00 0.00 35 CYS A CA 14
ATOM 7669 C C . CYS A 1 32 ? -4.899 -4.149 -0.408 1.00 0.00 35 CYS A C 14
ATOM 7670 O O . CYS A 1 32 ? -4.727 -5.286 -0.801 1.00 0.00 35 CYS A O 14
ATOM 7677 N N . PHE A 1 33 ? -6.056 -3.759 0.053 1.00 0.00 36 PHE A N 14
ATOM 7678 C CA . PHE A 1 33 ? -7.199 -4.714 0.104 1.00 0.00 36 PHE A CA 14
ATOM 7679 C C . PHE A 1 33 ? -7.945 -4.679 -1.231 1.00 0.00 36 PHE A C 14
ATOM 7680 O O . PHE A 1 33 ? -8.457 -5.678 -1.694 1.00 0.00 36 PHE A O 14
ATOM 7697 N N . GLY A 1 34 ? -8.007 -3.532 -1.854 1.00 0.00 37 GLY A N 14
ATOM 7698 C CA . GLY A 1 34 ? -8.720 -3.430 -3.160 1.00 0.00 37 GLY A CA 14
ATOM 7699 C C . GLY A 1 34 ? -10.036 -4.205 -3.089 1.00 0.00 37 GLY A C 14
ATOM 7700 O O . GLY A 1 34 ? -10.479 -4.783 -4.061 1.00 0.00 37 GLY A O 14
ATOM 7704 N N . ARG A 1 35 ? -10.665 -4.223 -1.945 1.00 0.00 38 ARG A N 14
ATOM 7705 C CA . ARG A 1 35 ? -11.951 -4.964 -1.815 1.00 0.00 38 ARG A CA 14
ATOM 7706 C C . ARG A 1 35 ? -13.111 -4.049 -2.213 1.00 0.00 38 ARG A C 14
ATOM 7707 O O . ARG A 1 35 ? -12.983 -2.850 -2.032 1.00 0.00 38 ARG A O 14
ATOM 7729 N N . THR A 1 1 ? 5.288 -2.722 -6.242 1.00 0.00 4 THR A N 15
ATOM 7730 C CA . THR A 1 1 ? 4.453 -1.489 -6.313 1.00 0.00 4 THR A CA 15
ATOM 7731 C C . THR A 1 1 ? 5.355 -0.256 -6.227 1.00 0.00 4 THR A C 15
ATOM 7732 O O . THR A 1 1 ? 6.500 -0.283 -6.633 1.00 0.00 4 THR A O 15
ATOM 7745 N N . ILE A 1 2 ? 4.848 0.825 -5.700 1.00 0.00 5 ILE A N 15
ATOM 7746 C CA . ILE A 1 2 ? 5.665 2.054 -5.586 1.00 0.00 5 ILE A CA 15
ATOM 7747 C C . ILE A 1 2 ? 6.762 1.839 -4.543 1.00 0.00 5 ILE A C 15
ATOM 7748 O O . ILE A 1 2 ? 6.922 0.760 -4.008 1.00 0.00 5 ILE A O 15
ATOM 7764 N N . SER A 1 3 ? 7.514 2.861 -4.244 1.00 0.00 6 SER A N 15
ATOM 7765 C CA . SER A 1 3 ? 8.592 2.719 -3.227 1.00 0.00 6 SER A CA 15
ATOM 7766 C C . SER A 1 3 ? 8.060 3.192 -1.876 1.00 0.00 6 SER A C 15
ATOM 7767 O O . SER A 1 3 ? 8.058 4.370 -1.577 1.00 0.00 6 SER A O 15
ATOM 7775 N N . CYS A 1 4 ? 7.593 2.287 -1.061 1.00 0.00 7 CYS A N 15
ATOM 7776 C CA . CYS A 1 4 ? 7.048 2.696 0.262 1.00 0.00 7 CYS A CA 15
ATOM 7777 C C . CYS A 1 4 ? 7.831 2.026 1.389 1.00 0.00 7 CYS A C 15
ATOM 7778 O O . CYS A 1 4 ? 8.469 1.009 1.203 1.00 0.00 7 CYS A O 15
ATOM 7785 N N . THR A 1 5 ? 7.762 2.587 2.563 1.00 0.00 8 THR A N 15
ATOM 7786 C CA . THR A 1 5 ? 8.469 1.995 3.729 1.00 0.00 8 THR A CA 15
ATOM 7787 C C . THR A 1 5 ? 7.547 2.091 4.947 1.00 0.00 8 THR A C 15
ATOM 7788 O O . THR A 1 5 ? 7.967 1.936 6.076 1.00 0.00 8 THR A O 15
ATOM 7799 N N . ASN A 1 6 ? 6.286 2.349 4.715 1.00 0.00 9 ASN A N 15
ATOM 7800 C CA . ASN A 1 6 ? 5.315 2.462 5.839 1.00 0.00 9 ASN A CA 15
ATOM 7801 C C . ASN A 1 6 ? 3.901 2.207 5.308 1.00 0.00 9 ASN A C 15
ATOM 7802 O O . ASN A 1 6 ? 3.620 2.414 4.144 1.00 0.00 9 ASN A O 15
ATOM 7813 N N . GLU A 1 7 ? 3.012 1.755 6.147 1.00 0.00 10 GLU A N 15
ATOM 7814 C CA . GLU A 1 7 ? 1.619 1.481 5.689 1.00 0.00 10 GLU A CA 15
ATOM 7815 C C . GLU A 1 7 ? 0.970 2.776 5.191 1.00 0.00 10 GLU A C 15
ATOM 7816 O O . GLU A 1 7 ? 0.006 2.751 4.451 1.00 0.00 10 GLU A O 15
ATOM 7828 N N . LYS A 1 8 ? 1.482 3.906 5.596 1.00 0.00 11 LYS A N 15
ATOM 7829 C CA . LYS A 1 8 ? 0.886 5.198 5.152 1.00 0.00 11 LYS A CA 15
ATOM 7830 C C . LYS A 1 8 ? 1.219 5.448 3.677 1.00 0.00 11 LYS A C 15
ATOM 7831 O O . LYS A 1 8 ? 0.455 6.054 2.953 1.00 0.00 11 LYS A O 15
ATOM 7850 N N . GLN A 1 9 ? 2.358 4.996 3.230 1.00 0.00 12 GLN A N 15
ATOM 7851 C CA . GLN A 1 9 ? 2.744 5.220 1.807 1.00 0.00 12 GLN A CA 15
ATOM 7852 C C . GLN A 1 9 ? 1.833 4.414 0.874 1.00 0.00 12 GLN A C 15
ATOM 7853 O O . GLN A 1 9 ? 1.859 4.587 -0.327 1.00 0.00 12 GLN A O 15
ATOM 7867 N N . CYS A 1 10 ? 1.031 3.533 1.409 1.00 0.00 13 CYS A N 15
ATOM 7868 C CA . CYS A 1 10 ? 0.133 2.727 0.530 1.00 0.00 13 CYS A CA 15
ATOM 7869 C C . CYS A 1 10 ? -1.330 3.056 0.836 1.00 0.00 13 CYS A C 15
ATOM 7870 O O . CYS A 1 10 ? -2.229 2.585 0.171 1.00 0.00 13 CYS A O 15
ATOM 7877 N N . TYR A 1 11 ? -1.579 3.857 1.835 1.00 0.00 14 TYR A N 15
ATOM 7878 C CA . TYR A 1 11 ? -2.989 4.208 2.177 1.00 0.00 14 TYR A CA 15
ATOM 7879 C C . TYR A 1 11 ? -3.627 5.027 1.047 1.00 0.00 14 TYR A C 15
ATOM 7880 O O . TYR A 1 11 ? -4.701 4.699 0.583 1.00 0.00 14 TYR A O 15
ATOM 7898 N N . PRO A 1 12 ? -2.955 6.075 0.644 1.00 0.00 15 PRO A N 15
ATOM 7899 C CA . PRO A 1 12 ? -3.445 6.967 -0.423 1.00 0.00 15 PRO A CA 15
ATOM 7900 C C . PRO A 1 12 ? -3.207 6.341 -1.800 1.00 0.00 15 PRO A C 15
ATOM 7901 O O . PRO A 1 12 ? -4.095 6.276 -2.628 1.00 0.00 15 PRO A O 15
ATOM 7912 N N . HIS A 1 13 ? -2.012 5.888 -2.051 1.00 0.00 16 HIS A N 15
ATOM 7913 C CA . HIS A 1 13 ? -1.704 5.272 -3.370 1.00 0.00 16 HIS A CA 15
ATOM 7914 C C . HIS A 1 13 ? -2.717 4.153 -3.660 1.00 0.00 16 HIS A C 15
ATOM 7915 O O . HIS A 1 13 ? -3.156 3.979 -4.780 1.00 0.00 16 HIS A O 15
ATOM 7929 N N . CYS A 1 14 ? -3.088 3.395 -2.664 1.00 0.00 17 CYS A N 15
ATOM 7930 C CA . CYS A 1 14 ? -4.068 2.294 -2.897 1.00 0.00 17 CYS A CA 15
ATOM 7931 C C . CYS A 1 14 ? -5.455 2.885 -3.146 1.00 0.00 17 CYS A C 15
ATOM 7932 O O . CYS A 1 14 ? -6.053 2.675 -4.183 1.00 0.00 17 CYS A O 15
ATOM 7939 N N . LYS A 1 15 ? -5.974 3.624 -2.205 1.00 0.00 18 LYS A N 15
ATOM 7940 C CA . LYS A 1 15 ? -7.323 4.225 -2.392 1.00 0.00 18 LYS A CA 15
ATOM 7941 C C . LYS A 1 15 ? -7.410 4.842 -3.789 1.00 0.00 18 LYS A C 15
ATOM 7942 O O . LYS A 1 15 ? -8.475 4.978 -4.355 1.00 0.00 18 LYS A O 15
ATOM 7961 N N . LYS A 1 16 ? -6.293 5.222 -4.346 1.00 0.00 19 LYS A N 15
ATOM 7962 C CA . LYS A 1 16 ? -6.306 5.836 -5.704 1.00 0.00 19 LYS A CA 15
ATOM 7963 C C . LYS A 1 16 ? -6.513 4.751 -6.766 1.00 0.00 19 LYS A C 15
ATOM 7964 O O . LYS A 1 16 ? -7.342 4.879 -7.644 1.00 0.00 19 LYS A O 15
ATOM 7983 N N . GLU A 1 17 ? -5.757 3.688 -6.699 1.00 0.00 20 GLU A N 15
ATOM 7984 C CA . GLU A 1 17 ? -5.901 2.602 -7.712 1.00 0.00 20 GLU A CA 15
ATOM 7985 C C . GLU A 1 17 ? -7.097 1.711 -7.366 1.00 0.00 20 GLU A C 15
ATOM 7986 O O . GLU A 1 17 ? -7.414 0.781 -8.080 1.00 0.00 20 GLU A O 15
ATOM 7998 N N . THR A 1 18 ? -7.765 1.983 -6.278 1.00 0.00 21 THR A N 15
ATOM 7999 C CA . THR A 1 18 ? -8.935 1.141 -5.902 1.00 0.00 21 THR A CA 15
ATOM 8000 C C . THR A 1 18 ? -9.967 1.997 -5.165 1.00 0.00 21 THR A C 15
ATOM 8001 O O . THR A 1 18 ? -11.100 2.119 -5.585 1.00 0.00 21 THR A O 15
ATOM 8012 N N . GLY A 1 19 ? -9.584 2.586 -4.068 1.00 0.00 22 GLY A N 15
ATOM 8013 C CA . GLY A 1 19 ? -10.543 3.430 -3.301 1.00 0.00 22 GLY A CA 15
ATOM 8014 C C . GLY A 1 19 ? -10.545 2.996 -1.835 1.00 0.00 22 GLY A C 15
ATOM 8015 O O . GLY A 1 19 ? -11.249 3.551 -1.014 1.00 0.00 22 GLY A O 15
ATOM 8019 N N . TYR A 1 20 ? -9.763 2.005 -1.498 1.00 0.00 23 TYR A N 15
ATOM 8020 C CA . TYR A 1 20 ? -9.722 1.537 -0.085 1.00 0.00 23 TYR A CA 15
ATOM 8021 C C . TYR A 1 20 ? -8.405 1.991 0.560 1.00 0.00 23 TYR A C 15
ATOM 8022 O O . TYR A 1 20 ? -7.341 1.688 0.057 1.00 0.00 23 TYR A O 15
ATOM 8040 N N . PRO A 1 21 ? -8.511 2.702 1.656 1.00 0.00 24 PRO A N 15
ATOM 8041 C CA . PRO A 1 21 ? -7.334 3.207 2.386 1.00 0.00 24 PRO A CA 15
ATOM 8042 C C . PRO A 1 21 ? -6.702 2.090 3.222 1.00 0.00 24 PRO A C 15
ATOM 8043 O O . PRO A 1 21 ? -5.704 2.291 3.888 1.00 0.00 24 PRO A O 15
ATOM 8054 N N . ASN A 1 22 ? -7.269 0.916 3.193 1.00 0.00 25 ASN A N 15
ATOM 8055 C CA . ASN A 1 22 ? -6.695 -0.206 3.986 1.00 0.00 25 ASN A CA 15
ATOM 8056 C C . ASN A 1 22 ? -5.546 -0.847 3.205 1.00 0.00 25 ASN A C 15
ATOM 8057 O O . ASN A 1 22 ? -5.683 -1.914 2.641 1.00 0.00 25 ASN A O 15
ATOM 8068 N N . ALA A 1 23 ? -4.413 -0.201 3.170 1.00 0.00 26 ALA A N 15
ATOM 8069 C CA . ALA A 1 23 ? -3.253 -0.770 2.429 1.00 0.00 26 ALA A CA 15
ATOM 8070 C C . ALA A 1 23 ? -2.057 -0.878 3.377 1.00 0.00 26 ALA A C 15
ATOM 8071 O O . ALA A 1 23 ? -1.918 -0.106 4.304 1.00 0.00 26 ALA A O 15
ATOM 8078 N N . LYS A 1 24 ? -1.194 -1.831 3.154 1.00 0.00 27 LYS A N 15
ATOM 8079 C CA . LYS A 1 24 ? -0.012 -1.985 4.050 1.00 0.00 27 LYS A CA 15
ATOM 8080 C C . LYS A 1 24 ? 1.272 -1.981 3.216 1.00 0.00 27 LYS A C 15
ATOM 8081 O O . LYS A 1 24 ? 1.314 -2.505 2.120 1.00 0.00 27 LYS A O 15
ATOM 8100 N N . CYS A 1 25 ? 2.323 -1.398 3.729 1.00 0.00 28 CYS A N 15
ATOM 8101 C CA . CYS A 1 25 ? 3.605 -1.366 2.969 1.00 0.00 28 CYS A CA 15
ATOM 8102 C C . CYS A 1 25 ? 4.522 -2.478 3.484 1.00 0.00 28 CYS A C 15
ATOM 8103 O O . CYS A 1 25 ? 5.112 -2.368 4.540 1.00 0.00 28 CYS A O 15
ATOM 8110 N N . MET A 1 26 ? 4.643 -3.551 2.751 1.00 0.00 29 MET A N 15
ATOM 8111 C CA . MET A 1 26 ? 5.517 -4.668 3.208 1.00 0.00 29 MET A CA 15
ATOM 8112 C C . MET A 1 26 ? 6.606 -4.933 2.167 1.00 0.00 29 MET A C 15
ATOM 8113 O O . MET A 1 26 ? 6.338 -5.408 1.082 1.00 0.00 29 MET A O 15
ATOM 8127 N N . ASN A 1 27 ? 7.835 -4.635 2.491 1.00 0.00 30 ASN A N 15
ATOM 8128 C CA . ASN A 1 27 ? 8.940 -4.875 1.520 1.00 0.00 30 ASN A CA 15
ATOM 8129 C C . ASN A 1 27 ? 8.703 -4.048 0.254 1.00 0.00 30 ASN A C 15
ATOM 8130 O O . ASN A 1 27 ? 8.820 -4.541 -0.850 1.00 0.00 30 ASN A O 15
ATOM 8141 N N . ARG A 1 28 ? 8.372 -2.794 0.405 1.00 0.00 31 ARG A N 15
ATOM 8142 C CA . ARG A 1 28 ? 8.132 -1.932 -0.789 1.00 0.00 31 ARG A CA 15
ATOM 8143 C C . ARG A 1 28 ? 6.943 -2.471 -1.590 1.00 0.00 31 ARG A C 15
ATOM 8144 O O . ARG A 1 28 ? 6.779 -2.160 -2.753 1.00 0.00 31 ARG A O 15
ATOM 8165 N N . LYS A 1 29 ? 6.113 -3.275 -0.984 1.00 0.00 32 LYS A N 15
ATOM 8166 C CA . LYS A 1 29 ? 4.939 -3.823 -1.724 1.00 0.00 32 LYS A CA 15
ATOM 8167 C C . LYS A 1 29 ? 3.651 -3.209 -1.169 1.00 0.00 32 LYS A C 15
ATOM 8168 O O . LYS A 1 29 ? 3.126 -3.650 -0.166 1.00 0.00 32 LYS A O 15
ATOM 8187 N N . CYS A 1 30 ? 3.136 -2.197 -1.815 1.00 0.00 33 CYS A N 15
ATOM 8188 C CA . CYS A 1 30 ? 1.880 -1.562 -1.323 1.00 0.00 33 CYS A CA 15
ATOM 8189 C C . CYS A 1 30 ? 0.691 -2.461 -1.665 1.00 0.00 33 CYS A C 15
ATOM 8190 O O . CYS A 1 30 ? 0.210 -2.471 -2.781 1.00 0.00 33 CYS A O 15
ATOM 8197 N N . LYS A 1 31 ? 0.214 -3.217 -0.716 1.00 0.00 34 LYS A N 15
ATOM 8198 C CA . LYS A 1 31 ? -0.944 -4.112 -0.993 1.00 0.00 34 LYS A CA 15
ATOM 8199 C C . LYS A 1 31 ? -2.245 -3.377 -0.666 1.00 0.00 34 LYS A C 15
ATOM 8200 O O . LYS A 1 31 ? -2.392 -2.793 0.389 1.00 0.00 34 LYS A O 15
ATOM 8219 N N . CYS A 1 32 ? -3.189 -3.398 -1.566 1.00 0.00 35 CYS A N 15
ATOM 8220 C CA . CYS A 1 32 ? -4.480 -2.698 -1.311 1.00 0.00 35 CYS A CA 15
ATOM 8221 C C . CYS A 1 32 ? -5.554 -3.725 -0.947 1.00 0.00 35 CYS A C 15
ATOM 8222 O O . CYS A 1 32 ? -5.740 -4.713 -1.628 1.00 0.00 35 CYS A O 15
ATOM 8229 N N . PHE A 1 33 ? -6.262 -3.499 0.127 1.00 0.00 36 PHE A N 15
ATOM 8230 C CA . PHE A 1 33 ? -7.323 -4.460 0.539 1.00 0.00 36 PHE A CA 15
ATOM 8231 C C . PHE A 1 33 ? -8.654 -4.060 -0.099 1.00 0.00 36 PHE A C 15
ATOM 8232 O O . PHE A 1 33 ? -9.711 -4.472 0.336 1.00 0.00 36 PHE A O 15
ATOM 8249 N N . GLY A 1 34 ? -8.612 -3.258 -1.128 1.00 0.00 37 GLY A N 15
ATOM 8250 C CA . GLY A 1 34 ? -9.877 -2.832 -1.792 1.00 0.00 37 GLY A CA 15
ATOM 8251 C C . GLY A 1 34 ? -10.275 -3.862 -2.850 1.00 0.00 37 GLY A C 15
ATOM 8252 O O . GLY A 1 34 ? -10.626 -3.521 -3.961 1.00 0.00 37 GLY A O 15
ATOM 8256 N N . ARG A 1 35 ? -10.225 -5.123 -2.515 1.00 0.00 38 ARG A N 15
ATOM 8257 C CA . ARG A 1 35 ? -10.603 -6.172 -3.503 1.00 0.00 38 ARG A CA 15
ATOM 8258 C C . ARG A 1 35 ? -10.867 -7.491 -2.772 1.00 0.00 38 ARG A C 15
ATOM 8259 O O . ARG A 1 35 ? -11.797 -7.531 -1.984 1.00 0.00 38 ARG A O 15
ATOM 8281 N N . THR A 1 1 ? 6.081 -2.849 -7.567 1.00 0.00 4 THR A N 16
ATOM 8282 C CA . THR A 1 1 ? 5.509 -1.551 -8.020 1.00 0.00 4 THR A CA 16
ATOM 8283 C C . THR A 1 1 ? 5.913 -0.443 -7.040 1.00 0.00 4 THR A C 16
ATOM 8284 O O . THR A 1 1 ? 7.049 -0.013 -7.016 1.00 0.00 4 THR A O 16
ATOM 8297 N N . ILE A 1 2 ? 5.001 0.023 -6.233 1.00 0.00 5 ILE A N 16
ATOM 8298 C CA . ILE A 1 2 ? 5.342 1.097 -5.264 1.00 0.00 5 ILE A CA 16
ATOM 8299 C C . ILE A 1 2 ? 6.395 0.581 -4.281 1.00 0.00 5 ILE A C 16
ATOM 8300 O O . ILE A 1 2 ? 6.707 -0.592 -4.250 1.00 0.00 5 ILE A O 16
ATOM 8316 N N . SER A 1 3 ? 6.942 1.449 -3.477 1.00 0.00 6 SER A N 16
ATOM 8317 C CA . SER A 1 3 ? 7.974 1.010 -2.495 1.00 0.00 6 SER A CA 16
ATOM 8318 C C . SER A 1 3 ? 7.937 1.932 -1.275 1.00 0.00 6 SER A C 16
ATOM 8319 O O . SER A 1 3 ? 8.115 3.129 -1.384 1.00 0.00 6 SER A O 16
ATOM 8327 N N . CYS A 1 4 ? 7.701 1.386 -0.113 1.00 0.00 7 CYS A N 16
ATOM 8328 C CA . CYS A 1 4 ? 7.648 2.236 1.110 1.00 0.00 7 CYS A CA 16
ATOM 8329 C C . CYS A 1 4 ? 8.116 1.430 2.322 1.00 0.00 7 CYS A C 16
ATOM 8330 O O . CYS A 1 4 ? 8.514 0.288 2.208 1.00 0.00 7 CYS A O 16
ATOM 8337 N N . THR A 1 5 ? 8.058 2.018 3.484 1.00 0.00 8 THR A N 16
ATOM 8338 C CA . THR A 1 5 ? 8.484 1.293 4.714 1.00 0.00 8 THR A CA 16
ATOM 8339 C C . THR A 1 5 ? 7.380 1.421 5.764 1.00 0.00 8 THR A C 16
ATOM 8340 O O . THR A 1 5 ? 7.599 1.226 6.944 1.00 0.00 8 THR A O 16
ATOM 8351 N N . ASN A 1 6 ? 6.190 1.748 5.335 1.00 0.00 9 ASN A N 16
ATOM 8352 C CA . ASN A 1 6 ? 5.056 1.892 6.291 1.00 0.00 9 ASN A CA 16
ATOM 8353 C C . ASN A 1 6 ? 3.739 1.710 5.535 1.00 0.00 9 ASN A C 16
ATOM 8354 O O . ASN A 1 6 ? 3.609 2.103 4.392 1.00 0.00 9 ASN A O 16
ATOM 8365 N N . GLU A 1 7 ? 2.763 1.113 6.159 1.00 0.00 10 GLU A N 16
ATOM 8366 C CA . GLU A 1 7 ? 1.456 0.901 5.473 1.00 0.00 10 GLU A CA 16
ATOM 8367 C C . GLU A 1 7 ? 0.869 2.249 5.052 1.00 0.00 10 GLU A C 16
ATOM 8368 O O . GLU A 1 7 ? 0.137 2.341 4.088 1.00 0.00 10 GLU A O 16
ATOM 8380 N N . LYS A 1 8 ? 1.175 3.292 5.771 1.00 0.00 11 LYS A N 16
ATOM 8381 C CA . LYS A 1 8 ? 0.625 4.632 5.418 1.00 0.00 11 LYS A CA 16
ATOM 8382 C C . LYS A 1 8 ? 1.036 5.010 3.992 1.00 0.00 11 LYS A C 16
ATOM 8383 O O . LYS A 1 8 ? 0.279 5.612 3.257 1.00 0.00 11 LYS A O 16
ATOM 8402 N N . GLN A 1 9 ? 2.233 4.670 3.600 1.00 0.00 12 GLN A N 16
ATOM 8403 C CA . GLN A 1 9 ? 2.696 5.020 2.226 1.00 0.00 12 GLN A CA 16
ATOM 8404 C C . GLN A 1 9 ? 1.774 4.386 1.180 1.00 0.00 12 GLN A C 16
ATOM 8405 O O . GLN A 1 9 ? 1.665 4.864 0.069 1.00 0.00 12 GLN A O 16
ATOM 8419 N N . CYS A 1 10 ? 1.114 3.312 1.519 1.00 0.00 13 CYS A N 16
ATOM 8420 C CA . CYS A 1 10 ? 0.209 2.652 0.533 1.00 0.00 13 CYS A CA 16
ATOM 8421 C C . CYS A 1 10 ? -1.233 3.125 0.742 1.00 0.00 13 CYS A C 16
ATOM 8422 O O . CYS A 1 10 ? -2.088 2.906 -0.090 1.00 0.00 13 CYS A O 16
ATOM 8429 N N . TYR A 1 11 ? -1.513 3.763 1.843 1.00 0.00 14 TYR A N 16
ATOM 8430 C CA . TYR A 1 11 ? -2.905 4.240 2.100 1.00 0.00 14 TYR A CA 16
ATOM 8431 C C . TYR A 1 11 ? -3.437 5.081 0.929 1.00 0.00 14 TYR A C 16
ATOM 8432 O O . TYR A 1 11 ? -4.550 4.872 0.487 1.00 0.00 14 TYR A O 16
ATOM 8450 N N . PRO A 1 12 ? -2.647 6.020 0.474 1.00 0.00 15 PRO A N 16
ATOM 8451 C CA . PRO A 1 12 ? -3.044 6.917 -0.629 1.00 0.00 15 PRO A CA 16
ATOM 8452 C C . PRO A 1 12 ? -2.949 6.204 -1.980 1.00 0.00 15 PRO A C 16
ATOM 8453 O O . PRO A 1 12 ? -3.924 6.066 -2.692 1.00 0.00 15 PRO A O 16
ATOM 8464 N N . HIS A 1 13 ? -1.781 5.757 -2.338 1.00 0.00 16 HIS A N 16
ATOM 8465 C CA . HIS A 1 13 ? -1.613 5.060 -3.641 1.00 0.00 16 HIS A CA 16
ATOM 8466 C C . HIS A 1 13 ? -2.707 3.994 -3.796 1.00 0.00 16 HIS A C 16
ATOM 8467 O O . HIS A 1 13 ? -3.102 3.653 -4.893 1.00 0.00 16 HIS A O 16
ATOM 8481 N N . CYS A 1 14 ? -3.201 3.465 -2.709 1.00 0.00 17 CYS A N 16
ATOM 8482 C CA . CYS A 1 14 ? -4.266 2.423 -2.808 1.00 0.00 17 CYS A CA 16
ATOM 8483 C C . CYS A 1 14 ? -5.628 3.084 -3.035 1.00 0.00 17 CYS A C 16
ATOM 8484 O O . CYS A 1 14 ? -6.410 2.648 -3.855 1.00 0.00 17 CYS A O 16
ATOM 8491 N N . LYS A 1 15 ? -5.923 4.128 -2.310 1.00 0.00 18 LYS A N 16
ATOM 8492 C CA . LYS A 1 15 ? -7.239 4.807 -2.481 1.00 0.00 18 LYS A CA 16
ATOM 8493 C C . LYS A 1 15 ? -7.494 5.071 -3.966 1.00 0.00 18 LYS A C 16
ATOM 8494 O O . LYS A 1 15 ? -8.607 4.969 -4.443 1.00 0.00 18 LYS A O 16
ATOM 8513 N N . LYS A 1 16 ? -6.473 5.415 -4.700 1.00 0.00 19 LYS A N 16
ATOM 8514 C CA . LYS A 1 16 ? -6.659 5.694 -6.154 1.00 0.00 19 LYS A CA 16
ATOM 8515 C C . LYS A 1 16 ? -6.704 4.380 -6.941 1.00 0.00 19 LYS A C 16
ATOM 8516 O O . LYS A 1 16 ? -7.594 4.154 -7.737 1.00 0.00 19 LYS A O 16
ATOM 8535 N N . GLU A 1 17 ? -5.746 3.517 -6.735 1.00 0.00 20 GLU A N 16
ATOM 8536 C CA . GLU A 1 17 ? -5.730 2.226 -7.482 1.00 0.00 20 GLU A CA 16
ATOM 8537 C C . GLU A 1 17 ? -7.009 1.434 -7.196 1.00 0.00 20 GLU A C 16
ATOM 8538 O O . GLU A 1 17 ? -7.319 0.476 -7.877 1.00 0.00 20 GLU A O 16
ATOM 8550 N N . THR A 1 18 ? -7.753 1.820 -6.197 1.00 0.00 21 THR A N 16
ATOM 8551 C CA . THR A 1 18 ? -9.007 1.081 -5.876 1.00 0.00 21 THR A CA 16
ATOM 8552 C C . THR A 1 18 ? -10.040 2.053 -5.305 1.00 0.00 21 THR A C 16
ATOM 8553 O O . THR A 1 18 ? -11.026 2.371 -5.938 1.00 0.00 21 THR A O 16
ATOM 8564 N N . GLY A 1 19 ? -9.819 2.524 -4.110 1.00 0.00 22 GLY A N 16
ATOM 8565 C CA . GLY A 1 19 ? -10.786 3.472 -3.491 1.00 0.00 22 GLY A CA 16
ATOM 8566 C C . GLY A 1 19 ? -10.692 3.370 -1.967 1.00 0.00 22 GLY A C 16
ATOM 8567 O O . GLY A 1 19 ? -11.107 4.258 -1.248 1.00 0.00 22 GLY A O 16
ATOM 8571 N N . TYR A 1 20 ? -10.148 2.295 -1.467 1.00 0.00 23 TYR A N 16
ATOM 8572 C CA . TYR A 1 20 ? -10.027 2.139 0.009 1.00 0.00 23 TYR A CA 16
ATOM 8573 C C . TYR A 1 20 ? -8.635 2.601 0.456 1.00 0.00 23 TYR A C 16
ATOM 8574 O O . TYR A 1 20 ? -7.651 2.302 -0.190 1.00 0.00 23 TYR A O 16
ATOM 8592 N N . PRO A 1 21 ? -8.592 3.316 1.554 1.00 0.00 24 PRO A N 16
ATOM 8593 C CA . PRO A 1 21 ? -7.331 3.831 2.113 1.00 0.00 24 PRO A CA 16
ATOM 8594 C C . PRO A 1 21 ? -6.603 2.725 2.883 1.00 0.00 24 PRO A C 16
ATOM 8595 O O . PRO A 1 21 ? -5.390 2.680 2.924 1.00 0.00 24 PRO A O 16
ATOM 8606 N N . ASN A 1 22 ? -7.335 1.831 3.490 1.00 0.00 25 ASN A N 16
ATOM 8607 C CA . ASN A 1 22 ? -6.685 0.730 4.254 1.00 0.00 25 ASN A CA 16
ATOM 8608 C C . ASN A 1 22 ? -5.706 -0.013 3.342 1.00 0.00 25 ASN A C 16
ATOM 8609 O O . ASN A 1 22 ? -6.097 -0.654 2.387 1.00 0.00 25 ASN A O 16
ATOM 8620 N N . ALA A 1 23 ? -4.434 0.070 3.626 1.00 0.00 26 ALA A N 16
ATOM 8621 C CA . ALA A 1 23 ? -3.435 -0.630 2.773 1.00 0.00 26 ALA A CA 16
ATOM 8622 C C . ALA A 1 23 ? -2.229 -1.038 3.624 1.00 0.00 26 ALA A C 16
ATOM 8623 O O . ALA A 1 23 ? -2.064 -0.588 4.740 1.00 0.00 26 ALA A O 16
ATOM 8630 N N . LYS A 1 24 ? -1.386 -1.887 3.103 1.00 0.00 27 LYS A N 16
ATOM 8631 C CA . LYS A 1 24 ? -0.191 -2.325 3.879 1.00 0.00 27 LYS A CA 16
ATOM 8632 C C . LYS A 1 24 ? 1.065 -2.158 3.021 1.00 0.00 27 LYS A C 16
ATOM 8633 O O . LYS A 1 24 ? 1.025 -2.277 1.813 1.00 0.00 27 LYS A O 16
ATOM 8652 N N . CYS A 1 25 ? 2.183 -1.883 3.636 1.00 0.00 28 CYS A N 16
ATOM 8653 C CA . CYS A 1 25 ? 3.440 -1.709 2.855 1.00 0.00 28 CYS A CA 16
ATOM 8654 C C . CYS A 1 25 ? 4.389 -2.876 3.144 1.00 0.00 28 CYS A C 16
ATOM 8655 O O . CYS A 1 25 ? 4.807 -3.085 4.266 1.00 0.00 28 CYS A O 16
ATOM 8662 N N . MET A 1 26 ? 4.729 -3.637 2.139 1.00 0.00 29 MET A N 16
ATOM 8663 C CA . MET A 1 26 ? 5.650 -4.791 2.351 1.00 0.00 29 MET A CA 16
ATOM 8664 C C . MET A 1 26 ? 7.062 -4.399 1.906 1.00 0.00 29 MET A C 16
ATOM 8665 O O . MET A 1 26 ? 7.357 -3.236 1.715 1.00 0.00 29 MET A O 16
ATOM 8679 N N . ASN A 1 27 ? 7.938 -5.357 1.742 1.00 0.00 30 ASN A N 16
ATOM 8680 C CA . ASN A 1 27 ? 9.329 -5.035 1.309 1.00 0.00 30 ASN A CA 16
ATOM 8681 C C . ASN A 1 27 ? 9.288 -4.130 0.075 1.00 0.00 30 ASN A C 16
ATOM 8682 O O . ASN A 1 27 ? 9.291 -4.594 -1.048 1.00 0.00 30 ASN A O 16
ATOM 8693 N N . ARG A 1 28 ? 9.248 -2.840 0.273 1.00 0.00 31 ARG A N 16
ATOM 8694 C CA . ARG 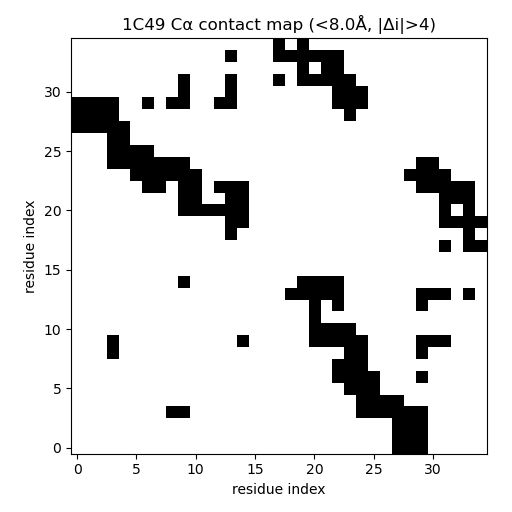A 1 28 ? 9.202 -1.908 -0.887 1.00 0.00 31 ARG A CA 16
ATOM 8695 C C . ARG A 1 28 ? 8.030 -2.284 -1.798 1.00 0.00 31 ARG A C 16
ATOM 8696 O O . ARG A 1 28 ? 8.171 -2.378 -3.001 1.00 0.00 31 ARG A O 16
ATOM 8717 N N . LYS A 1 29 ? 6.873 -2.495 -1.231 1.00 0.00 32 LYS A N 16
ATOM 8718 C CA . LYS A 1 29 ? 5.687 -2.860 -2.057 1.00 0.00 32 LYS A CA 16
ATOM 8719 C C . LYS A 1 29 ? 4.426 -2.279 -1.412 1.00 0.00 32 LYS A C 16
ATOM 8720 O O . LYS A 1 29 ? 4.444 -1.849 -0.275 1.00 0.00 32 LYS A O 16
ATOM 8739 N N . CYS A 1 30 ? 3.334 -2.257 -2.125 1.00 0.00 33 CYS A N 16
ATOM 8740 C CA . CYS A 1 30 ? 2.080 -1.697 -1.545 1.00 0.00 33 CYS A CA 16
ATOM 8741 C C . CYS A 1 30 ? 0.899 -2.604 -1.895 1.00 0.00 33 CYS A C 16
ATOM 8742 O O . CYS A 1 30 ? 0.790 -3.099 -3.000 1.00 0.00 33 CYS A O 16
ATOM 8749 N N . LYS A 1 31 ? 0.012 -2.822 -0.964 1.00 0.00 34 LYS A N 16
ATOM 8750 C CA . LYS A 1 31 ? -1.165 -3.693 -1.242 1.00 0.00 34 LYS A CA 16
ATOM 8751 C C . LYS A 1 31 ? -2.432 -3.006 -0.729 1.00 0.00 34 LYS A C 16
ATOM 8752 O O . LYS A 1 31 ? -2.411 -2.304 0.262 1.00 0.00 34 LYS A O 16
ATOM 8771 N N . CYS A 1 32 ? -3.536 -3.202 -1.395 1.00 0.00 35 CYS A N 16
ATOM 8772 C CA . CYS A 1 32 ? -4.802 -2.558 -0.945 1.00 0.00 35 CYS A CA 16
ATOM 8773 C C . CYS A 1 32 ? -5.726 -3.618 -0.341 1.00 0.00 35 CYS A C 16
ATOM 8774 O O . CYS A 1 32 ? -5.683 -4.775 -0.711 1.00 0.00 35 CYS A O 16
ATOM 8781 N N . PHE A 1 33 ? -6.557 -3.235 0.589 1.00 0.00 36 PHE A N 16
ATOM 8782 C CA . PHE A 1 33 ? -7.478 -4.223 1.217 1.00 0.00 36 PHE A CA 16
ATOM 8783 C C . PHE A 1 33 ? -8.664 -4.486 0.287 1.00 0.00 36 PHE A C 16
ATOM 8784 O O . PHE A 1 33 ? -8.953 -5.614 -0.060 1.00 0.00 36 PHE A O 16
ATOM 8801 N N . GLY A 1 34 ? -9.355 -3.456 -0.121 1.00 0.00 37 GLY A N 16
ATOM 8802 C CA . GLY A 1 34 ? -10.520 -3.656 -1.028 1.00 0.00 37 GLY A CA 16
ATOM 8803 C C . GLY A 1 34 ? -11.412 -4.770 -0.476 1.00 0.00 37 GLY A C 16
ATOM 8804 O O . GLY A 1 34 ? -12.148 -5.406 -1.206 1.00 0.00 37 GLY A O 16
ATOM 8808 N N . ARG A 1 35 ? -11.352 -5.010 0.806 1.00 0.00 38 ARG A N 16
ATOM 8809 C CA . ARG A 1 35 ? -12.196 -6.083 1.410 1.00 0.00 38 ARG A CA 16
ATOM 8810 C C . ARG A 1 35 ? -12.186 -7.318 0.506 1.00 0.00 38 ARG A C 16
ATOM 8811 O O . ARG A 1 35 ? -13.150 -8.064 0.548 1.00 0.00 38 ARG A O 16
ATOM 8833 N N . THR A 1 1 ? 4.881 -5.053 -4.549 1.00 0.00 4 THR A N 17
ATOM 8834 C CA . THR A 1 1 ? 4.443 -4.288 -5.750 1.00 0.00 4 THR A CA 17
ATOM 8835 C C . THR A 1 1 ? 5.208 -2.963 -5.822 1.00 0.00 4 THR A C 17
ATOM 8836 O O . THR A 1 1 ? 6.361 -2.925 -6.205 1.00 0.00 4 THR A O 17
ATOM 8849 N N . ILE A 1 2 ? 4.581 -1.879 -5.463 1.00 0.00 5 ILE A N 17
ATOM 8850 C CA . ILE A 1 2 ? 5.276 -0.562 -5.518 1.00 0.00 5 ILE A CA 17
ATOM 8851 C C . ILE A 1 2 ? 6.489 -0.587 -4.588 1.00 0.00 5 ILE A C 17
ATOM 8852 O O . ILE A 1 2 ? 7.020 -1.631 -4.263 1.00 0.00 5 ILE A O 17
ATOM 8868 N N . SER A 1 3 ? 6.924 0.557 -4.161 1.00 0.00 6 SER A N 17
ATOM 8869 C CA . SER A 1 3 ? 8.103 0.622 -3.249 1.00 0.00 6 SER A CA 17
ATOM 8870 C C . SER A 1 3 ? 7.783 1.551 -2.078 1.00 0.00 6 SER A C 17
ATOM 8871 O O . SER A 1 3 ? 7.802 2.759 -2.207 1.00 0.00 6 SER A O 17
ATOM 8879 N N . CYS A 1 4 ? 7.480 0.998 -0.937 1.00 0.00 7 CYS A N 17
ATOM 8880 C CA . CYS A 1 4 ? 7.149 1.852 0.237 1.00 0.00 7 CYS A CA 17
ATOM 8881 C C . CYS A 1 4 ? 7.668 1.198 1.519 1.00 0.00 7 CYS A C 17
ATOM 8882 O O . CYS A 1 4 ? 8.360 0.200 1.486 1.00 0.00 7 CYS A O 17
ATOM 8889 N N . THR A 1 5 ? 7.330 1.756 2.648 1.00 0.00 8 THR A N 17
ATOM 8890 C CA . THR A 1 5 ? 7.786 1.178 3.941 1.00 0.00 8 THR A CA 17
ATOM 8891 C C . THR A 1 5 ? 6.630 1.238 4.940 1.00 0.00 8 THR A C 17
ATOM 8892 O O . THR A 1 5 ? 6.282 0.257 5.566 1.00 0.00 8 THR A O 17
ATOM 8903 N N . ASN A 1 6 ? 6.025 2.386 5.083 1.00 0.00 9 ASN A N 17
ATOM 8904 C CA . ASN A 1 6 ? 4.882 2.516 6.028 1.00 0.00 9 ASN A CA 17
ATOM 8905 C C . ASN A 1 6 ? 3.579 2.222 5.280 1.00 0.00 9 ASN A C 17
ATOM 8906 O O . ASN A 1 6 ? 3.475 2.438 4.089 1.00 0.00 9 ASN A O 17
ATOM 8917 N N . GLU A 1 7 ? 2.585 1.729 5.965 1.00 0.00 10 GLU A N 17
ATOM 8918 C CA . GLU A 1 7 ? 1.294 1.422 5.285 1.00 0.00 10 GLU A CA 17
ATOM 8919 C C . GLU A 1 7 ? 0.656 2.720 4.782 1.00 0.00 10 GLU A C 17
ATOM 8920 O O . GLU A 1 7 ? -0.185 2.709 3.905 1.00 0.00 10 GLU A O 17
ATOM 8932 N N . LYS A 1 8 ? 1.046 3.835 5.335 1.00 0.00 11 LYS A N 17
ATOM 8933 C CA . LYS A 1 8 ? 0.459 5.133 4.893 1.00 0.00 11 LYS A CA 17
ATOM 8934 C C . LYS A 1 8 ? 0.947 5.467 3.481 1.00 0.00 11 LYS A C 17
ATOM 8935 O O . LYS A 1 8 ? 0.348 6.256 2.779 1.00 0.00 11 LYS A O 17
ATOM 8954 N N . GLN A 1 9 ? 2.030 4.877 3.060 1.00 0.00 12 GLN A N 17
ATOM 8955 C CA . GLN A 1 9 ? 2.556 5.167 1.696 1.00 0.00 12 GLN A CA 17
ATOM 8956 C C . GLN A 1 9 ? 1.575 4.649 0.640 1.00 0.00 12 GLN A C 17
ATOM 8957 O O . GLN A 1 9 ? 1.447 5.215 -0.428 1.00 0.00 12 GLN A O 17
ATOM 8971 N N . CYS A 1 10 ? 0.889 3.574 0.920 1.00 0.00 13 CYS A N 17
ATOM 8972 C CA . CYS A 1 10 ? -0.072 3.024 -0.080 1.00 0.00 13 CYS A CA 17
ATOM 8973 C C . CYS A 1 10 ? -1.503 3.412 0.305 1.00 0.00 13 CYS A C 17
ATOM 8974 O O . CYS A 1 10 ? -2.458 2.965 -0.299 1.00 0.00 13 CYS A O 17
ATOM 8981 N N . TYR A 1 11 ? -1.662 4.239 1.301 1.00 0.00 14 TYR A N 17
ATOM 8982 C CA . TYR A 1 11 ? -3.034 4.649 1.716 1.00 0.00 14 TYR A CA 17
ATOM 8983 C C . TYR A 1 11 ? -3.685 5.508 0.622 1.00 0.00 14 TYR A C 17
ATOM 8984 O O . TYR A 1 11 ? -4.778 5.215 0.181 1.00 0.00 14 TYR A O 17
ATOM 9002 N N . PRO A 1 12 ? -2.997 6.546 0.220 1.00 0.00 15 PRO A N 17
ATOM 9003 C CA . PRO A 1 12 ? -3.489 7.471 -0.818 1.00 0.00 15 PRO A CA 17
ATOM 9004 C C . PRO A 1 12 ? -3.297 6.871 -2.214 1.00 0.00 15 PRO A C 17
ATOM 9005 O O . PRO A 1 12 ? -4.116 7.048 -3.095 1.00 0.00 15 PRO A O 17
ATOM 9016 N N . HIS A 1 13 ? -2.217 6.171 -2.425 1.00 0.00 16 HIS A N 17
ATOM 9017 C CA . HIS A 1 13 ? -1.965 5.568 -3.763 1.00 0.00 16 HIS A CA 17
ATOM 9018 C C . HIS A 1 13 ? -3.099 4.587 -4.099 1.00 0.00 16 HIS A C 17
ATOM 9019 O O . HIS A 1 13 ? -3.694 4.648 -5.159 1.00 0.00 16 HIS A O 17
ATOM 9033 N N . CYS A 1 14 ? -3.400 3.683 -3.209 1.00 0.00 17 CYS A N 17
ATOM 9034 C CA . CYS A 1 14 ? -4.490 2.704 -3.487 1.00 0.00 17 CYS A CA 17
ATOM 9035 C C . CYS A 1 14 ? -5.850 3.397 -3.396 1.00 0.00 17 CYS A C 17
ATOM 9036 O O . CYS A 1 14 ? -6.767 3.075 -4.122 1.00 0.00 17 CYS A O 17
ATOM 9043 N N . LYS A 1 15 ? -5.993 4.346 -2.516 1.00 0.00 18 LYS A N 17
ATOM 9044 C CA . LYS A 1 15 ? -7.302 5.046 -2.395 1.00 0.00 18 LYS A CA 17
ATOM 9045 C C . LYS A 1 15 ? -7.657 5.693 -3.736 1.00 0.00 18 LYS A C 17
ATOM 9046 O O . LYS A 1 15 ? -8.802 5.720 -4.139 1.00 0.00 18 LYS A O 17
ATOM 9065 N N . LYS A 1 16 ? -6.683 6.217 -4.429 1.00 0.00 19 LYS A N 17
ATOM 9066 C CA . LYS A 1 16 ? -6.966 6.865 -5.740 1.00 0.00 19 LYS A CA 17
ATOM 9067 C C . LYS A 1 16 ? -7.091 5.799 -6.834 1.00 0.00 19 LYS A C 17
ATOM 9068 O O . LYS A 1 16 ? -7.747 6.002 -7.837 1.00 0.00 19 LYS A O 17
ATOM 9087 N N . GLU A 1 17 ? -6.460 4.670 -6.658 1.00 0.00 20 GLU A N 17
ATOM 9088 C CA . GLU A 1 17 ? -6.538 3.605 -7.699 1.00 0.00 20 GLU A CA 17
ATOM 9089 C C . GLU A 1 17 ? -7.905 2.917 -7.649 1.00 0.00 20 GLU A C 17
ATOM 9090 O O . GLU A 1 17 ? -8.671 2.974 -8.591 1.00 0.00 20 GLU A O 17
ATOM 9102 N N . THR A 1 18 ? -8.215 2.261 -6.566 1.00 0.00 21 THR A N 17
ATOM 9103 C CA . THR A 1 18 ? -9.529 1.562 -6.472 1.00 0.00 21 THR A CA 17
ATOM 9104 C C . THR A 1 18 ? -10.417 2.248 -5.429 1.00 0.00 21 THR A C 17
ATOM 9105 O O . THR A 1 18 ? -11.629 2.220 -5.521 1.00 0.00 21 THR A O 17
ATOM 9116 N N . GLY A 1 19 ? -9.833 2.862 -4.438 1.00 0.00 22 GLY A N 17
ATOM 9117 C CA . GLY A 1 19 ? -10.659 3.544 -3.399 1.00 0.00 22 GLY A CA 17
ATOM 9118 C C . GLY A 1 19 ? -10.489 2.831 -2.056 1.00 0.00 22 GLY A C 17
ATOM 9119 O O . GLY A 1 19 ? -11.325 2.930 -1.181 1.00 0.00 22 GLY A O 17
ATOM 9123 N N . TYR A 1 20 ? -9.413 2.113 -1.885 1.00 0.00 23 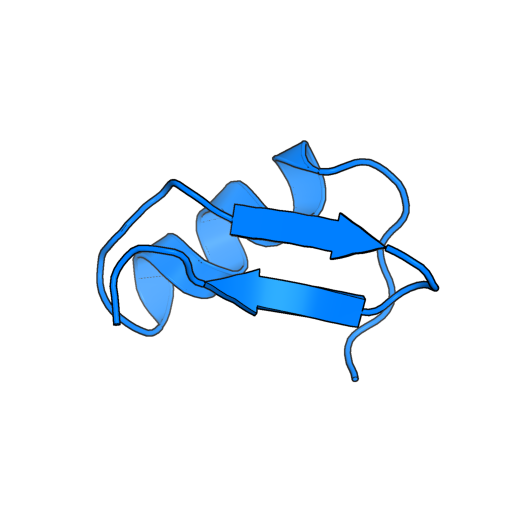TYR A N 17
ATOM 9124 C CA . TYR A 1 20 ? -9.194 1.397 -0.598 1.00 0.00 23 TYR A CA 17
ATOM 9125 C C . TYR A 1 20 ? -7.824 1.783 -0.027 1.00 0.00 23 TYR A C 17
ATOM 9126 O O . TYR A 1 20 ? -6.805 1.370 -0.545 1.00 0.00 23 TYR A O 17
ATOM 9144 N N . PRO A 1 21 ? -7.835 2.566 1.024 1.00 0.00 24 PRO A N 17
ATOM 9145 C CA . PRO A 1 21 ? -6.598 3.019 1.681 1.00 0.00 24 PRO A CA 17
ATOM 9146 C C . PRO A 1 21 ? -6.005 1.895 2.535 1.00 0.00 24 PRO A C 17
ATOM 9147 O O . PRO A 1 21 ? -4.807 1.689 2.559 1.00 0.00 24 PRO A O 17
ATOM 9158 N N . ASN A 1 22 ? -6.831 1.166 3.233 1.00 0.00 25 ASN A N 17
ATOM 9159 C CA . ASN A 1 22 ? -6.309 0.057 4.078 1.00 0.00 25 ASN A CA 17
ATOM 9160 C C . ASN A 1 22 ? -5.298 -0.758 3.269 1.00 0.00 25 ASN A C 17
ATOM 9161 O O . ASN A 1 22 ? -5.661 -1.539 2.412 1.00 0.00 25 ASN A O 17
ATOM 9172 N N . ALA A 1 23 ? -4.033 -0.580 3.528 1.00 0.00 26 ALA A N 17
ATOM 9173 C CA . ALA A 1 23 ? -3.002 -1.342 2.770 1.00 0.00 26 ALA A CA 17
ATOM 9174 C C . ALA A 1 23 ? -1.815 -1.645 3.684 1.00 0.00 26 ALA A C 17
ATOM 9175 O O . ALA A 1 23 ? -1.811 -1.297 4.848 1.00 0.00 26 ALA A O 17
ATOM 9182 N N . LYS A 1 24 ? -0.806 -2.291 3.166 1.00 0.00 27 LYS A N 17
ATOM 9183 C CA . LYS A 1 24 ? 0.381 -2.617 4.007 1.00 0.00 27 LYS A CA 17
ATOM 9184 C C . LYS A 1 24 ? 1.662 -2.253 3.253 1.00 0.00 27 LYS A C 17
ATOM 9185 O O . LYS A 1 24 ? 1.665 -2.101 2.048 1.00 0.00 27 LYS A O 17
ATOM 9204 N N . CYS A 1 25 ? 2.753 -2.118 3.957 1.00 0.00 28 CYS A N 17
ATOM 9205 C CA . CYS A 1 25 ? 4.040 -1.770 3.291 1.00 0.00 28 CYS A CA 17
ATOM 9206 C C . CYS A 1 25 ? 5.173 -2.552 3.960 1.00 0.00 28 CYS A C 17
ATOM 9207 O O . CYS A 1 25 ? 5.851 -2.050 4.834 1.00 0.00 28 CYS A O 17
ATOM 9214 N N . MET A 1 26 ? 5.377 -3.779 3.565 1.00 0.00 29 MET A N 17
ATOM 9215 C CA . MET A 1 26 ? 6.458 -4.590 4.192 1.00 0.00 29 MET A CA 17
ATOM 9216 C C . MET A 1 26 ? 7.572 -4.858 3.176 1.00 0.00 29 MET A C 17
ATOM 9217 O O . MET A 1 26 ? 7.320 -5.237 2.048 1.00 0.00 29 MET A O 17
ATOM 9231 N N . ASN A 1 27 ? 8.801 -4.669 3.577 1.00 0.00 30 ASN A N 17
ATOM 9232 C CA . ASN A 1 27 ? 9.950 -4.915 2.657 1.00 0.00 30 ASN A CA 17
ATOM 9233 C C . ASN A 1 27 ? 9.606 -4.438 1.243 1.00 0.00 30 ASN A C 17
ATOM 9234 O O . ASN A 1 27 ? 9.695 -5.183 0.289 1.00 0.00 30 ASN A O 17
ATOM 9245 N N . ARG A 1 28 ? 9.220 -3.200 1.103 1.00 0.00 31 ARG A N 17
ATOM 9246 C CA . ARG A 1 28 ? 8.877 -2.674 -0.249 1.00 0.00 31 ARG A CA 17
ATOM 9247 C C . ARG A 1 28 ? 7.801 -3.551 -0.892 1.00 0.00 31 ARG A C 17
ATOM 9248 O O . ARG A 1 28 ? 7.928 -3.979 -2.022 1.00 0.00 31 ARG A O 17
ATOM 9269 N N . LYS A 1 29 ? 6.737 -3.817 -0.185 1.00 0.00 32 LYS A N 17
ATOM 9270 C CA . LYS A 1 29 ? 5.651 -4.657 -0.763 1.00 0.00 32 LYS A CA 17
ATOM 9271 C C . LYS A 1 29 ? 4.296 -4.073 -0.364 1.00 0.00 32 LYS A C 17
ATOM 9272 O O . LYS A 1 29 ? 3.870 -4.183 0.769 1.00 0.00 32 LYS A O 17
ATOM 9291 N N . CYS A 1 30 ? 3.618 -3.442 -1.284 1.00 0.00 33 CYS A N 17
ATOM 9292 C CA . CYS A 1 30 ? 2.294 -2.841 -0.954 1.00 0.00 33 CYS A CA 17
ATOM 9293 C C . CYS A 1 30 ? 1.208 -3.919 -0.985 1.00 0.00 33 CYS A C 17
ATOM 9294 O O . CYS A 1 30 ? 1.043 -4.623 -1.961 1.00 0.00 33 CYS A O 17
ATOM 9301 N N . LYS A 1 31 ? 0.460 -4.043 0.076 1.00 0.00 34 LYS A N 17
ATOM 9302 C CA . LYS A 1 31 ? -0.624 -5.063 0.112 1.00 0.00 34 LYS A CA 17
ATOM 9303 C C . LYS A 1 31 ? -1.959 -4.360 0.364 1.00 0.00 34 LYS A C 17
ATOM 9304 O O . LYS A 1 31 ? -2.345 -4.123 1.492 1.00 0.00 34 LYS A O 17
ATOM 9323 N N . CYS A 1 32 ? -2.664 -4.017 -0.678 1.00 0.00 35 CYS A N 17
ATOM 9324 C CA . CYS A 1 32 ? -3.969 -3.321 -0.499 1.00 0.00 35 CYS A CA 17
ATOM 9325 C C . CYS A 1 32 ? -5.091 -4.354 -0.389 1.00 0.00 35 CYS A C 17
ATOM 9326 O O . CYS A 1 32 ? -5.091 -5.362 -1.066 1.00 0.00 35 CYS A O 17
ATOM 9333 N N . PHE A 1 33 ? -6.050 -4.108 0.462 1.00 0.00 36 PHE A N 17
ATOM 9334 C CA . PHE A 1 33 ? -7.173 -5.072 0.619 1.00 0.00 36 PHE A CA 17
ATOM 9335 C C . PHE A 1 33 ? -8.119 -4.953 -0.578 1.00 0.00 36 PHE A C 17
ATOM 9336 O O . PHE A 1 33 ? -8.319 -5.894 -1.319 1.00 0.00 36 PHE A O 17
ATOM 9353 N N . GLY A 1 34 ? -8.701 -3.802 -0.771 1.00 0.00 37 GLY A N 17
ATOM 9354 C CA . GLY A 1 34 ? -9.634 -3.621 -1.920 1.00 0.00 37 GLY A CA 17
ATOM 9355 C C . GLY A 1 34 ? -10.781 -4.626 -1.812 1.00 0.00 37 GLY A C 17
ATOM 9356 O O . GLY A 1 34 ? -11.036 -5.391 -2.721 1.00 0.00 37 GLY A O 17
ATOM 9360 N N . ARG A 1 35 ? -11.479 -4.628 -0.710 1.00 0.00 38 ARG A N 17
ATOM 9361 C CA . ARG A 1 35 ? -12.611 -5.583 -0.548 1.00 0.00 38 ARG A CA 17
ATOM 9362 C C . ARG A 1 35 ? -13.494 -5.544 -1.798 1.00 0.00 38 ARG A C 17
ATOM 9363 O O . ARG A 1 35 ? -13.589 -6.562 -2.462 1.00 0.00 38 ARG A O 17
ATOM 9385 N N . THR A 1 1 ? 5.766 -3.176 -7.723 1.00 0.00 4 THR A N 18
ATOM 9386 C CA . THR A 1 1 ? 4.714 -2.206 -7.308 1.00 0.00 4 THR A CA 18
ATOM 9387 C C . THR A 1 1 ? 5.371 -0.981 -6.661 1.00 0.00 4 THR A C 18
ATOM 9388 O O . THR A 1 1 ? 6.432 -0.550 -7.065 1.00 0.00 4 THR A O 18
ATOM 9401 N N . ILE A 1 2 ? 4.748 -0.417 -5.661 1.00 0.00 5 ILE A N 18
ATOM 9402 C CA . ILE A 1 2 ? 5.332 0.774 -4.995 1.00 0.00 5 ILE A CA 18
ATOM 9403 C C . ILE A 1 2 ? 6.418 0.337 -4.012 1.00 0.00 5 ILE A C 18
ATOM 9404 O O . ILE A 1 2 ? 6.508 -0.815 -3.638 1.00 0.00 5 ILE A O 18
ATOM 9420 N N . SER A 1 3 ? 7.233 1.258 -3.582 1.00 0.00 6 SER A N 18
ATOM 9421 C CA . SER A 1 3 ? 8.310 0.920 -2.609 1.00 0.00 6 SER A CA 18
ATOM 9422 C C . SER A 1 3 ? 8.069 1.714 -1.325 1.00 0.00 6 SER A C 18
ATOM 9423 O O . SER A 1 3 ? 8.221 2.919 -1.294 1.00 0.00 6 SER A O 18
ATOM 9431 N N . CYS A 1 4 ? 7.675 1.058 -0.269 1.00 0.00 7 CYS A N 18
ATOM 9432 C CA . CYS A 1 4 ? 7.405 1.796 0.996 1.00 0.00 7 CYS A CA 18
ATOM 9433 C C . CYS A 1 4 ? 7.863 0.977 2.203 1.00 0.00 7 CYS A C 18
ATOM 9434 O O . CYS A 1 4 ? 8.493 -0.053 2.076 1.00 0.00 7 CYS A O 18
ATOM 9441 N N . THR A 1 5 ? 7.527 1.438 3.375 1.00 0.00 8 THR A N 18
ATOM 9442 C CA . THR A 1 5 ? 7.908 0.712 4.616 1.00 0.00 8 THR A CA 18
ATOM 9443 C C . THR A 1 5 ? 6.767 0.847 5.627 1.00 0.00 8 THR A C 18
ATOM 9444 O O . THR A 1 5 ? 6.413 -0.091 6.313 1.00 0.00 8 THR A O 18
ATOM 9455 N N . ASN A 1 6 ? 6.181 2.012 5.713 1.00 0.00 9 ASN A N 18
ATOM 9456 C CA . ASN A 1 6 ? 5.054 2.219 6.665 1.00 0.00 9 ASN A CA 18
ATOM 9457 C C . ASN A 1 6 ? 3.733 1.897 5.957 1.00 0.00 9 ASN A C 18
ATOM 9458 O O . ASN A 1 6 ? 3.647 1.919 4.745 1.00 0.00 9 ASN A O 18
ATOM 9469 N N . GLU A 1 7 ? 2.706 1.592 6.701 1.00 0.00 10 GLU A N 18
ATOM 9470 C CA . GLU A 1 7 ? 1.397 1.257 6.070 1.00 0.00 10 GLU A CA 18
ATOM 9471 C C . GLU A 1 7 ? 0.796 2.493 5.391 1.00 0.00 10 GLU A C 18
ATOM 9472 O O . GLU A 1 7 ? 0.276 2.418 4.296 1.00 0.00 10 GLU A O 18
ATOM 9484 N N . LYS A 1 8 ? 0.848 3.627 6.035 1.00 0.00 11 LYS A N 18
ATOM 9485 C CA . LYS A 1 8 ? 0.262 4.857 5.426 1.00 0.00 11 LYS A CA 18
ATOM 9486 C C . LYS A 1 8 ? 1.053 5.259 4.176 1.00 0.00 11 LYS A C 18
ATOM 9487 O O . LYS A 1 8 ? 0.670 6.161 3.456 1.00 0.00 11 LYS A O 18
ATOM 9506 N N . GLN A 1 9 ? 2.152 4.607 3.911 1.00 0.00 12 GLN A N 18
ATOM 9507 C CA . GLN A 1 9 ? 2.959 4.969 2.710 1.00 0.00 12 GLN A CA 18
ATOM 9508 C C . GLN A 1 9 ? 2.196 4.606 1.430 1.00 0.00 12 GLN A C 18
ATOM 9509 O O . GLN A 1 9 ? 2.631 4.901 0.335 1.00 0.00 12 GLN A O 18
ATOM 9523 N N . CYS A 1 10 ? 1.060 3.972 1.554 1.00 0.00 13 CYS A N 18
ATOM 9524 C CA . CYS A 1 10 ? 0.277 3.598 0.341 1.00 0.00 13 CYS A CA 18
ATOM 9525 C C . CYS A 1 10 ? -1.212 3.845 0.602 1.00 0.00 13 CYS A C 18
ATOM 9526 O O . CYS A 1 10 ? -2.067 3.179 0.055 1.00 0.00 13 CYS A O 18
ATOM 9533 N N . TYR A 1 11 ? -1.527 4.799 1.438 1.00 0.00 14 TYR A N 18
ATOM 9534 C CA . TYR A 1 11 ? -2.959 5.091 1.742 1.00 0.00 14 TYR A CA 18
ATOM 9535 C C . TYR A 1 11 ? -3.641 5.783 0.553 1.00 0.00 14 TYR A C 18
ATOM 9536 O O . TYR A 1 11 ? -4.715 5.384 0.146 1.00 0.00 14 TYR A O 18
ATOM 9554 N N . PRO A 1 12 ? -3.012 6.811 0.040 1.00 0.00 15 PRO A N 18
ATOM 9555 C CA . PRO A 1 12 ? -3.558 7.586 -1.090 1.00 0.00 15 PRO A CA 18
ATOM 9556 C C . PRO A 1 12 ? -3.376 6.832 -2.409 1.00 0.00 15 PRO A C 18
ATOM 9557 O O . PRO A 1 12 ? -4.232 6.855 -3.269 1.00 0.00 15 PRO A O 18
ATOM 9568 N N . HIS A 1 13 ? -2.270 6.165 -2.577 1.00 0.00 16 HIS A N 18
ATOM 9569 C CA . HIS A 1 13 ? -2.042 5.412 -3.841 1.00 0.00 16 HIS A CA 18
ATOM 9570 C C . HIS A 1 13 ? -3.035 4.239 -3.909 1.00 0.00 16 HIS A C 18
ATOM 9571 O O . HIS A 1 13 ? -3.569 3.924 -4.954 1.00 0.00 16 HIS A O 18
ATOM 9585 N N . CYS A 1 14 ? -3.282 3.593 -2.801 1.00 0.00 17 CYS A N 18
ATOM 9586 C CA . CYS A 1 14 ? -4.233 2.444 -2.800 1.00 0.00 17 CYS A CA 18
ATOM 9587 C C . CYS A 1 14 ? -5.658 2.947 -3.047 1.00 0.00 17 CYS A C 18
ATOM 9588 O O . CYS A 1 14 ? -6.433 2.323 -3.745 1.00 0.00 17 CYS A O 18
ATOM 9595 N N . LYS A 1 15 ? -6.016 4.064 -2.475 1.00 0.00 18 LYS A N 18
ATOM 9596 C CA . LYS A 1 15 ? -7.396 4.594 -2.675 1.00 0.00 18 LYS A CA 18
ATOM 9597 C C . LYS A 1 15 ? -7.596 4.982 -4.141 1.00 0.00 18 LYS A C 18
ATOM 9598 O O . LYS A 1 15 ? -8.510 4.523 -4.796 1.00 0.00 18 LYS A O 18
ATOM 9617 N N . LYS A 1 16 ? -6.751 5.828 -4.659 1.00 0.00 19 LYS A N 18
ATOM 9618 C CA . LYS A 1 16 ? -6.897 6.250 -6.082 1.00 0.00 19 LYS A CA 18
ATOM 9619 C C . LYS A 1 16 ? -6.927 5.014 -6.984 1.00 0.00 19 LYS A C 18
ATOM 9620 O O . LYS A 1 16 ? -7.567 5.004 -8.017 1.00 0.00 19 LYS A O 18
ATOM 9639 N N . GLU A 1 17 ? -6.240 3.972 -6.604 1.00 0.00 20 GLU A N 18
ATOM 9640 C CA . GLU A 1 17 ? -6.230 2.741 -7.443 1.00 0.00 20 GLU A CA 18
ATOM 9641 C C . GLU A 1 17 ? -7.646 2.166 -7.526 1.00 0.00 20 GLU A C 18
ATOM 9642 O O . GLU A 1 17 ? -8.148 1.882 -8.596 1.00 0.00 20 GLU A O 18
ATOM 9654 N N . THR A 1 18 ? -8.298 1.992 -6.408 1.00 0.00 21 THR A N 18
ATOM 9655 C CA . THR A 1 18 ? -9.681 1.437 -6.433 1.00 0.00 21 THR A CA 18
ATOM 9656 C C . THR A 1 18 ? -10.589 2.276 -5.528 1.00 0.00 21 THR A C 18
ATOM 9657 O O . THR A 1 18 ? -11.729 2.540 -5.854 1.00 0.00 21 THR A O 18
ATOM 9668 N N . GLY A 1 19 ? -10.093 2.699 -4.398 1.00 0.00 22 GLY A N 18
ATOM 9669 C CA . GLY A 1 19 ? -10.933 3.520 -3.480 1.00 0.00 22 GLY A CA 18
ATOM 9670 C C . GLY A 1 19 ? -10.711 3.070 -2.036 1.00 0.00 22 GLY A C 18
ATOM 9671 O O . GLY A 1 19 ? -11.113 3.732 -1.101 1.00 0.00 22 GLY A O 18
ATOM 9675 N N . TYR A 1 20 ? -10.075 1.946 -1.845 1.00 0.00 23 TYR A N 18
ATOM 9676 C CA . TYR A 1 20 ? -9.829 1.454 -0.459 1.00 0.00 23 TYR A CA 18
ATOM 9677 C C . TYR A 1 20 ? -8.451 1.938 0.015 1.00 0.00 23 TYR A C 18
ATOM 9678 O O . TYR A 1 20 ? -7.451 1.644 -0.609 1.00 0.00 23 TYR A O 18
ATOM 9696 N N . PRO A 1 21 ? -8.435 2.669 1.104 1.00 0.00 24 PRO A N 18
ATOM 9697 C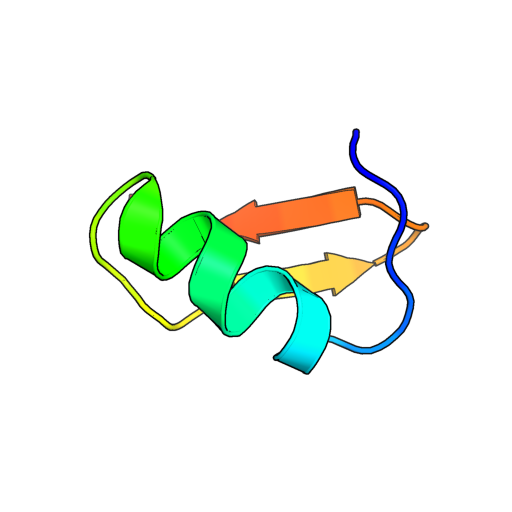 CA . PRO A 1 21 ? -7.190 3.207 1.679 1.00 0.00 24 PRO A CA 18
ATOM 9698 C C . PRO A 1 21 ? -6.443 2.121 2.459 1.00 0.00 24 PRO A C 18
ATOM 9699 O O . PRO A 1 21 ? -5.230 2.044 2.426 1.00 0.00 24 PRO A O 18
ATOM 9710 N N . ASN A 1 22 ? -7.156 1.285 3.164 1.00 0.00 25 ASN A N 18
ATOM 9711 C CA . ASN A 1 22 ? -6.484 0.209 3.946 1.00 0.00 25 ASN A CA 18
ATOM 9712 C C . ASN A 1 22 ? -5.417 -0.464 3.079 1.00 0.00 25 ASN A C 18
ATOM 9713 O O . ASN A 1 22 ? -5.713 -1.315 2.264 1.00 0.00 25 ASN A O 18
ATOM 9724 N N . ALA A 1 23 ? -4.178 -0.089 3.248 1.00 0.00 26 ALA A N 18
ATOM 9725 C CA . ALA A 1 23 ? -3.094 -0.707 2.433 1.00 0.00 26 ALA A CA 18
ATOM 9726 C C . ALA A 1 23 ? -2.039 -1.306 3.363 1.00 0.00 26 ALA A C 18
ATOM 9727 O O . ALA A 1 23 ? -1.950 -0.954 4.524 1.00 0.00 26 ALA A O 18
ATOM 9734 N N . LYS A 1 24 ? -1.236 -2.207 2.866 1.00 0.00 27 LYS A N 18
ATOM 9735 C CA . LYS A 1 24 ? -0.188 -2.825 3.726 1.00 0.00 27 LYS A CA 18
ATOM 9736 C C . LYS A 1 24 ? 1.188 -2.612 3.089 1.00 0.00 27 LYS A C 18
ATOM 9737 O O . LYS A 1 24 ? 1.386 -2.865 1.918 1.00 0.00 27 LYS A O 18
ATOM 9756 N N . CYS A 1 25 ? 2.137 -2.150 3.856 1.00 0.00 28 CYS A N 18
ATOM 9757 C CA . CYS A 1 25 ? 3.502 -1.920 3.301 1.00 0.00 28 CYS A CA 18
ATOM 9758 C C . CYS A 1 25 ? 4.479 -2.907 3.943 1.00 0.00 28 CYS A C 18
ATOM 9759 O O . CYS A 1 25 ? 4.849 -2.768 5.092 1.00 0.00 28 CYS A O 18
ATOM 9766 N N . MET A 1 26 ? 4.902 -3.904 3.214 1.00 0.00 29 MET A N 18
ATOM 9767 C CA . MET A 1 26 ? 5.857 -4.892 3.794 1.00 0.00 29 MET A CA 18
ATOM 9768 C C . MET A 1 26 ? 6.796 -5.403 2.699 1.00 0.00 29 MET A C 18
ATOM 9769 O O . MET A 1 26 ? 6.458 -5.410 1.532 1.00 0.00 29 MET A O 18
ATOM 9783 N N . ASN A 1 27 ? 7.972 -5.832 3.068 1.00 0.00 30 ASN A N 18
ATOM 9784 C CA . ASN A 1 27 ? 8.930 -6.342 2.049 1.00 0.00 30 ASN A CA 18
ATOM 9785 C C . ASN A 1 27 ? 8.952 -5.392 0.850 1.00 0.00 30 ASN A C 18
ATOM 9786 O O . ASN A 1 27 ? 8.930 -5.814 -0.289 1.00 0.00 30 ASN A O 18
ATOM 9797 N N . ARG A 1 28 ? 8.993 -4.111 1.097 1.00 0.00 31 ARG A N 18
ATOM 9798 C CA . ARG A 1 28 ? 9.013 -3.138 -0.032 1.00 0.00 31 ARG A CA 18
ATOM 9799 C C . ARG A 1 28 ? 7.937 -3.519 -1.048 1.00 0.00 31 ARG A C 18
ATOM 9800 O O . ARG A 1 28 ? 8.192 -3.610 -2.233 1.00 0.00 31 ARG A O 18
ATOM 9821 N N . LYS A 1 29 ? 6.736 -3.744 -0.596 1.00 0.00 32 LYS A N 18
ATOM 9822 C CA . LYS A 1 29 ? 5.646 -4.121 -1.537 1.00 0.00 32 LYS A CA 18
ATOM 9823 C C . LYS A 1 29 ? 4.332 -3.488 -1.075 1.00 0.00 32 LYS A C 18
ATOM 9824 O O . LYS A 1 29 ? 3.953 -3.586 0.077 1.00 0.00 32 LYS A O 18
ATOM 9843 N N . CYS A 1 30 ? 3.636 -2.836 -1.967 1.00 0.00 33 CYS A N 18
ATOM 9844 C CA . CYS A 1 30 ? 2.346 -2.194 -1.589 1.00 0.00 33 CYS A CA 18
ATOM 9845 C C . CYS A 1 30 ? 1.185 -3.101 -2.002 1.00 0.00 33 CYS A C 18
ATOM 9846 O O . CYS A 1 30 ? 1.084 -3.514 -3.140 1.00 0.00 33 CYS A O 18
ATOM 9853 N N . LYS A 1 31 ? 0.307 -3.411 -1.089 1.00 0.00 34 LYS A N 18
ATOM 9854 C CA . LYS A 1 31 ? -0.846 -4.288 -1.434 1.00 0.00 34 LYS A CA 18
ATOM 9855 C C . LYS A 1 31 ? -2.115 -3.741 -0.779 1.00 0.00 34 LYS A C 18
ATOM 9856 O O . LYS A 1 31 ? -2.220 -3.670 0.429 1.00 0.00 34 LYS A O 18
ATOM 9875 N N . CYS A 1 32 ? -3.081 -3.353 -1.566 1.00 0.00 35 CYS A N 18
ATOM 9876 C CA . CYS A 1 32 ? -4.341 -2.810 -0.985 1.00 0.00 35 CYS A CA 18
ATOM 9877 C C . CYS A 1 32 ? -5.328 -3.956 -0.756 1.00 0.00 35 CYS A C 18
ATOM 9878 O O . CYS A 1 32 ? -5.473 -4.836 -1.581 1.00 0.00 35 CYS A O 18
ATOM 9885 N N . PHE A 1 33 ? -6.007 -3.956 0.358 1.00 0.00 36 PHE A N 18
ATOM 9886 C CA . PHE A 1 33 ? -6.983 -5.048 0.637 1.00 0.00 36 PHE A CA 18
ATOM 9887 C C . PHE A 1 33 ? -7.951 -4.599 1.731 1.00 0.00 36 PHE A C 18
ATOM 9888 O O . PHE A 1 33 ? -8.006 -5.180 2.797 1.00 0.00 36 PHE A O 18
ATOM 9905 N N . GLY A 1 34 ? -8.715 -3.571 1.479 1.00 0.00 37 GLY A N 18
ATOM 9906 C CA . GLY A 1 34 ? -9.681 -3.090 2.509 1.00 0.00 37 GLY A CA 18
ATOM 9907 C C . GLY A 1 34 ? -10.382 -4.290 3.150 1.00 0.00 37 GLY A C 18
ATOM 9908 O O . GLY A 1 34 ? -10.646 -4.308 4.335 1.00 0.00 37 GLY A O 18
ATOM 9912 N N . ARG A 1 35 ? -10.680 -5.296 2.372 1.00 0.00 38 ARG A N 18
ATOM 9913 C CA . ARG A 1 35 ? -11.360 -6.500 2.932 1.00 0.00 38 ARG A CA 18
ATOM 9914 C C . ARG A 1 35 ? -11.632 -7.499 1.805 1.00 0.00 38 ARG A C 18
ATOM 9915 O O . ARG A 1 35 ? -12.546 -7.257 1.034 1.00 0.00 38 ARG A O 18
#

Nearest PDB structures (foldseek):
  1c49-assembly1_A  TM=9.074E-01  e=4.259E-06  Pandinus imperator
  6mzt-assembly1_A  TM=8.216E-01  e=2.392E-03  Urodacus yaschenkoi
  6avd-assembly1_A  TM=8.627E-01  e=4.253E-03  Opistophthalmus carinatus
  1n8m-assembly1_A  TM=8.111E-01  e=2.819E-03  unclassified
  1quz-assembly1_A  TM=7.868E-01  e=6.415E-03  unclassified

Solvent-accessible surface area: 2968 Å² total; per-residue (Å²): 136,54,94,6,117,97,48,133,98,0,75,86,56,0,122,183,108,71,45,119,62,87,2,98,14,128,133,177,71,11,116,30,137,10,241

Radius of gyration: 8.13 Å; Cα contacts (8 Å, |Δi|>4): 89; chains: 1; bounding box: 20×12×14 Å

InterPro domains:
  IPR001947 Scorpion short chain toxin, potassium channel inhibitor [PF00451] (2-33)
  IPR001947 Scorpion short chain toxin, potassium channel inhibitor [PR00286] (4-17)
  IPR001947 Scorpion short chain toxin, potassium channel inhibitor [PR00286] (20-33)
  IPR036574 Knottin, scorpion toxin-like superfamily [G3DSA:3.30.30.10] (1-35)
  IPR036574 Knottin, scorpion toxin-like superfamily [SSF57095] (2-34)

Organism: Pandinus imperator (NCBI:txid55084)

Sequence (35 aa):
TISCTNEKQCYPHCKKETGYPNAKCMNRKCKCFGRTISCTNEKQCYPHCKKETGYPNAKCMNRKCKCFGRTISCTNEKQCYPHCKKETGYPNAKCMNRKCKCFGRTISCTNEKQCYPHCKKETGYPNAKCMNRKCKCFGRTISCTNEKQCYPHCKKETGYPNAKCMNRKCKCFGRTISCTNEKQCYPHCKKETGYPNAKCMNRKCKCFGRTISCTNEKQCYPHCKKETGYPNAKCMNRKCKCFGRTISCTNEKQCYPHCKKETGYPNAKCMNRKCKCFGRTISCTNEKQCYPHCKKETGYPNAKCMNRKCKCFGRTISCTNEKQCYPHCKKETGYPNAKCMNRKCKCFGRTISCTNEKQCYPHCKKETGYPNAKCMNRKCKCFGRTISCTNEKQCYPHCKKETGYPNAKCMNRKCKCFGRTISCTNEKQCYPHCKKETGYPNAKCMNRKCKCFGRTISCTNEKQCYPHCKKETGYPNAKCMNRKCKCFGRTISCTNEKQCYPHCKKETGYPNAKCMNRKCKCFGRTISCTNEKQCYPHCKKETGYPNAKCMNRKCKCFGRTISCTNEKQCYPHCKKETGYPNAKCMNRKCKCFGRTISCTNEKQCYPHCKKETGYPNAKCMNRKCKCFGR

Foldseek 3Di:
DAFDAQQQVCQVVLCVVPHARRWGQDPRDIGGDND

Secondary structure (DSSP, 8-state):
----SSGGGGHHHHHHHTS---EEEETTEEEETT-